Protein 3BTR (pdb70)

Structure (mmCIF, N/CA/C/O backbone):
data_3BTR
#
_entry.id   3BTR
#
_cell.length_a   78.274
_cell.length_b   89.372
_cell.length_c   98.104
_cell.angle_alpha   90.00
_cell.angle_beta   90.00
_cell.angle_gamma   90.00
#
_symmetry.space_group_name_H-M   'P 21 21 21'
#
loop_
_entity.id
_entity.type
_entity.pdbx_description
1 polymer 'Importin subunit alpha-2'
2 polymer 'Androgen receptor'
3 water water
#
loop_
_atom_site.group_PDB
_atom_site.id
_atom_site.type_symbol
_atom_site.label_atom_id
_atom_site.label_alt_id
_atom_site.label_comp_id
_atom_site.label_asym_id
_atom_site.label_entity_id
_atom_site.label_seq_id
_atom_site.pdbx_PDB_ins_code
_atom_site.Cartn_x
_atom_site.Cartn_y
_atom_site.Cartn_z
_atom_site.occupancy
_atom_site.B_iso_or_equiv
_atom_site.auth_seq_id
_atom_site.auth_comp_id
_atom_site.auth_asym_id
_atom_site.auth_atom_id
_atom_site.pdbx_PDB_model_num
ATOM 1 N N . ASN A 1 1 ? 31.055 101.728 71.469 1.00 122.96 70 ASN C N 1
ATOM 2 C CA . ASN A 1 1 ? 32.276 102.580 71.353 1.00 123.30 70 ASN C CA 1
ATOM 3 C C . ASN A 1 1 ? 32.286 103.350 70.010 1.00 125.10 70 ASN C C 1
ATOM 4 O O . ASN A 1 1 ? 32.817 102.864 69.008 1.00 128.35 70 ASN C O 1
ATOM 9 N N . GLN A 1 2 ? 31.703 104.556 70.012 1.00 123.07 71 GLN C N 1
ATOM 10 C CA . GLN A 1 2 ? 31.356 105.301 68.773 1.00 118.74 71 GLN C CA 1
ATOM 11 C C . GLN A 1 2 ? 32.448 106.237 68.206 1.00 116.63 71 GLN C C 1
ATOM 12 O O . GLN A 1 2 ? 32.385 106.631 67.027 1.00 115.65 71 GLN C O 1
ATOM 18 N N . GLY A 1 3 ? 33.419 106.611 69.044 1.00 109.73 72 GLY C N 1
ATOM 19 C CA . GLY A 1 3 ? 34.529 107.471 68.626 1.00 101.65 72 GLY C CA 1
ATOM 20 C C . GLY A 1 3 ? 35.341 106.921 67.462 1.00 93.62 72 GLY C C 1
ATOM 21 O O . GLY A 1 3 ? 35.777 107.678 66.612 1.00 89.09 72 GLY C O 1
ATOM 22 N N . THR A 1 4 ? 35.497 105.594 67.419 1.00 89.57 73 THR C N 1
ATOM 23 C CA . THR A 1 4 ? 36.430 104.896 66.517 1.00 83.64 73 THR C CA 1
ATOM 24 C C . THR A 1 4 ? 35.904 104.565 65.103 1.00 78.98 73 THR C C 1
ATOM 25 O O . THR A 1 4 ? 36.562 103.834 64.344 1.00 76.58 73 THR C O 1
ATOM 29 N N . VAL A 1 5 ? 34.737 105.088 64.741 1.00 75.99 74 VAL C N 1
ATOM 30 C CA . VAL A 1 5 ? 34.144 104.767 63.443 1.00 76.19 74 VAL C CA 1
ATOM 31 C C . VAL A 1 5 ? 34.775 105.611 62.321 1.00 72.74 74 VAL C C 1
ATOM 32 O O . VAL A 1 5 ? 34.729 106.836 62.346 1.00 69.21 74 VAL C O 1
ATOM 36 N N . ASN A 1 6 ? 35.407 104.931 61.367 1.00 71.83 75 ASN C N 1
ATOM 37 C CA . ASN A 1 6 ? 35.784 105.521 60.085 1.00 69.92 75 ASN C CA 1
ATOM 38 C C . ASN A 1 6 ? 36.986 106.488 60.119 1.00 66.47 75 ASN C C 1
ATOM 39 O O . ASN A 1 6 ? 37.001 107.491 59.398 1.00 66.76 75 ASN C O 1
ATOM 44 N N . TRP A 1 7 ? 38.008 106.168 60.916 1.00 59.85 76 TRP C N 1
ATOM 45 C CA . TRP A 1 7 ? 39.234 106.972 60.960 1.00 54.54 76 TRP C CA 1
ATOM 46 C C . TRP A 1 7 ? 39.998 106.890 59.643 1.00 54.26 76 TRP C C 1
ATOM 47 O O . TRP A 1 7 ? 39.704 106.058 58.776 1.00 53.13 76 TRP C O 1
ATOM 58 N N . SER A 1 8 ? 40.991 107.764 59.525 1.00 52.56 77 SER C N 1
ATOM 59 C CA . SER A 1 8 ? 41.985 107.673 58.494 1.00 52.86 77 SER C CA 1
ATOM 60 C C . SER A 1 8 ? 43.169 106.865 59.008 1.00 53.36 77 SER C C 1
ATOM 61 O O . SER A 1 8 ? 43.397 106.736 60.220 1.00 48.40 77 SER C O 1
ATOM 64 N N . VAL A 1 9 ? 43.949 106.356 58.066 1.00 51.54 78 VAL C N 1
ATOM 65 C CA . VAL A 1 9 ? 45.129 105.609 58.412 1.00 50.65 78 VAL C CA 1
ATOM 66 C C . VAL A 1 9 ? 46.074 106.496 59.196 1.00 51.04 78 VAL C C 1
ATOM 67 O O . VAL A 1 9 ? 46.619 106.072 60.210 1.00 50.91 78 VAL C O 1
ATOM 71 N N . GLU A 1 10 ? 46.268 107.734 58.746 1.00 55.09 79 GLU C N 1
ATOM 72 C CA . GLU A 1 10 ? 47.245 108.599 59.418 1.00 55.79 79 GLU C CA 1
ATOM 73 C C . GLU A 1 10 ? 46.840 108.917 60.879 1.00 49.49 79 GLU C C 1
ATOM 74 O O . GLU A 1 10 ? 47.706 109.073 61.734 1.00 47.68 79 GLU C O 1
ATOM 80 N N . ASP A 1 11 ? 45.539 108.983 61.155 1.00 43.63 80 ASP C N 1
ATOM 81 C CA . ASP A 1 11 ? 45.051 109.140 62.527 1.00 47.66 80 ASP C CA 1
ATOM 82 C C . ASP A 1 11 ? 45.265 107.880 63.367 1.00 49.39 80 ASP C C 1
ATOM 83 O O . ASP A 1 11 ? 45.696 107.967 64.524 1.00 46.21 80 ASP C O 1
ATOM 88 N N . ILE A 1 12 ? 44.981 106.712 62.782 1.00 47.41 81 ILE C N 1
ATOM 89 C CA . ILE A 1 12 ? 45.304 105.443 63.427 1.00 43.31 81 ILE C CA 1
ATOM 90 C C . ILE A 1 12 ? 46.793 105.405 63.773 1.00 39.93 81 ILE C C 1
ATOM 91 O O . ILE A 1 12 ? 47.168 105.030 64.888 1.00 42.00 81 ILE C O 1
ATOM 96 N N . VAL A 1 13 ? 47.637 105.822 62.829 1.00 39.07 82 VAL C N 1
ATOM 97 C CA . VAL A 1 13 ? 49.092 105.837 63.041 1.00 42.10 82 VAL C CA 1
ATOM 98 C C . VAL A 1 13 ? 49.434 106.772 64.212 1.00 43.91 82 VAL C C 1
ATOM 99 O O . VAL A 1 13 ? 50.136 106.378 65.147 1.00 46.09 82 VAL C O 1
ATOM 103 N N . LYS A 1 14 ? 48.907 107.997 64.167 1.00 46.64 83 LYS C N 1
ATOM 104 C CA . LYS A 1 14 ? 49.081 108.975 65.244 1.00 45.67 83 LYS C CA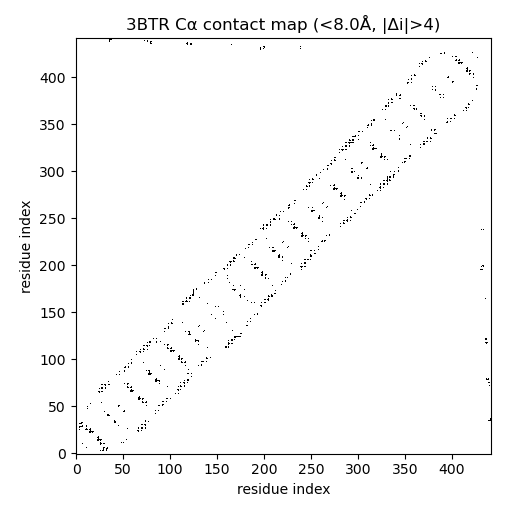 1
ATOM 105 C C . LYS A 1 14 ? 48.759 108.374 66.614 1.00 40.54 83 LYS C C 1
ATOM 106 O O . LYS A 1 14 ? 49.517 108.547 67.565 1.00 41.32 83 LYS C O 1
ATOM 112 N N . GLY A 1 15 ? 47.633 107.667 66.698 1.00 39.70 84 GLY C N 1
ATOM 113 C CA . GLY A 1 15 ? 47.178 107.063 67.946 1.00 43.01 84 GLY C CA 1
ATOM 114 C C . GLY A 1 15 ? 48.078 105.960 68.481 1.00 43.52 84 GLY C C 1
ATOM 115 O O . GLY A 1 15 ? 48.315 105.853 69.680 1.00 42.92 84 GLY C O 1
ATOM 116 N N . ILE A 1 16 ? 48.579 105.141 67.572 1.00 45.14 85 ILE C N 1
ATOM 117 C CA . ILE A 1 16 ? 49.349 103.970 67.938 1.00 46.78 85 ILE C CA 1
ATOM 118 C C . ILE A 1 16 ? 50.769 104.355 68.376 1.00 45.18 85 ILE C C 1
ATOM 119 O O . ILE A 1 16 ? 51.366 103.657 69.193 1.00 41.75 85 ILE C O 1
ATOM 124 N N . ASN A 1 17 ? 51.286 105.468 67.849 1.00 45.63 86 ASN C N 1
ATOM 125 C CA . ASN A 1 17 ? 52.636 105.954 68.180 1.00 48.33 86 ASN C CA 1
ATOM 126 C C . ASN A 1 17 ? 52.711 106.884 69.393 1.00 49.64 86 ASN C C 1
ATOM 127 O O . ASN A 1 17 ? 53.804 107.324 69.751 1.00 53.61 86 ASN C O 1
ATOM 132 N N . SER A 1 18 ? 51.572 107.211 70.008 1.00 49.44 87 SER C N 1
ATOM 133 C CA . SER A 1 18 ? 51.573 107.883 71.316 1.00 50.96 87 SER C CA 1
ATOM 134 C C . SER A 1 18 ? 52.072 106.889 72.339 1.00 51.07 87 SER C C 1
ATOM 135 O O . SER A 1 18 ? 51.948 105.687 72.144 1.00 59.14 87 SER C O 1
ATOM 138 N N . ASN A 1 19 ? 52.635 107.356 73.432 1.00 51.88 88 ASN C N 1
ATOM 139 C CA . ASN A 1 19 ? 53.015 106.436 74.511 1.00 56.50 88 ASN C CA 1
ATOM 140 C C . ASN A 1 19 ? 51.861 106.318 75.497 1.00 50.83 88 ASN C C 1
ATOM 141 O O . ASN A 1 19 ? 52.072 106.431 76.719 1.00 53.78 88 ASN C O 1
ATOM 146 N N . ASN A 1 20 ? 50.654 106.120 74.966 1.00 39.62 89 ASN C N 1
ATOM 147 C CA . ASN A 1 20 ? 49.422 106.153 75.758 1.00 45.22 89 ASN C CA 1
ATOM 148 C C . ASN A 1 20 ? 48.633 104.901 75.446 1.00 40.37 89 ASN C C 1
ATOM 149 O O . ASN A 1 20 ? 48.037 104.771 74.373 1.00 34.06 89 ASN C O 1
ATOM 154 N N . LEU A 1 21 ? 48.626 103.967 76.387 1.00 46.53 90 LEU C N 1
ATOM 155 C CA . LEU A 1 21 ? 48.065 102.651 76.110 1.00 46.97 90 LEU C CA 1
ATOM 156 C C . LEU A 1 21 ? 46.620 102.765 75.626 1.00 47.19 90 LEU C C 1
ATOM 157 O O . LEU A 1 21 ? 46.192 102.057 74.709 1.00 50.10 90 LEU C O 1
ATOM 162 N N . GLU A 1 22 ? 45.884 103.687 76.232 1.00 45.18 91 GLU C N 1
ATOM 163 C CA . GLU A 1 22 ? 44.484 103.881 75.917 1.00 42.93 91 GLU C CA 1
ATOM 164 C C . GLU A 1 22 ? 44.302 104.530 74.571 1.00 41.78 91 GLU C C 1
ATOM 165 O O . GLU A 1 22 ? 43.389 104.169 73.834 1.00 44.36 91 GLU C O 1
ATOM 171 N N . SER A 1 23 ? 45.154 105.488 74.232 1.00 40.21 92 SER C N 1
ATOM 172 C CA . SER A 1 23 ? 45.074 106.081 72.894 1.00 41.70 92 SER C CA 1
ATOM 173 C C . SER A 1 23 ? 45.344 105.002 71.865 1.00 38.98 92 SER C C 1
ATOM 174 O O . SER A 1 23 ? 44.629 104.873 70.860 1.00 45.05 92 SER C O 1
ATOM 177 N N . GLN A 1 24 ? 46.365 104.208 72.150 1.00 39.93 93 GLN C N 1
ATOM 178 C CA . GLN A 1 24 ? 46.716 103.075 71.309 1.00 40.34 93 GLN C CA 1
ATOM 179 C C . GLN A 1 24 ? 45.537 102.113 71.184 1.00 38.18 93 GLN C C 1
ATOM 180 O O . GLN A 1 24 ? 45.282 101.574 70.111 1.00 34.81 93 GLN C O 1
ATOM 186 N N . LEU A 1 25 ? 44.805 101.926 72.283 1.00 39.72 94 LEU C N 1
ATOM 187 C CA . LEU A 1 25 ? 43.640 101.061 72.264 1.00 39.38 94 LEU C CA 1
ATOM 188 C C . LEU A 1 25 ? 42.570 101.590 71.336 1.00 39.93 94 LEU C C 1
ATOM 189 O O . LEU A 1 25 ? 42.004 100.824 70.563 1.00 43.20 94 LEU C O 1
ATOM 194 N N . GLN A 1 26 ? 42.306 102.892 71.368 1.00 44.13 95 GLN C N 1
ATOM 195 C CA . GLN A 1 26 ? 41.256 103.449 70.504 1.00 45.69 95 GLN C CA 1
ATOM 196 C C . GLN A 1 26 ? 41.723 103.359 69.058 1.00 41.22 95 GLN C C 1
ATOM 197 O O . GLN A 1 26 ? 40.966 102.988 68.173 1.00 40.52 95 GLN C O 1
ATOM 203 N N . ALA A 1 27 ? 42.982 103.685 68.817 1.00 39.18 96 ALA C N 1
ATOM 204 C CA . ALA A 1 27 ? 43.501 103.645 67.455 1.00 42.51 96 ALA C CA 1
ATOM 205 C C . ALA A 1 27 ? 43.392 102.245 66.872 1.00 41.52 96 ALA C C 1
ATOM 206 O O . ALA A 1 27 ? 42.972 102.063 65.729 1.00 42.48 96 ALA C O 1
ATOM 208 N N . THR A 1 28 ? 43.769 101.257 67.675 1.00 38.94 97 THR C N 1
ATOM 209 C CA . THR A 1 28 ? 43.728 99.873 67.235 1.00 43.17 97 THR C CA 1
ATOM 210 C C . THR A 1 28 ? 42.321 99.424 66.858 1.00 45.55 97 THR C C 1
ATOM 211 O O . THR A 1 28 ? 42.111 98.786 65.821 1.00 40.46 97 THR C O 1
ATOM 215 N N . GLN A 1 29 ? 41.364 99.767 67.716 1.00 47.68 98 GLN C N 1
ATOM 216 C CA . GLN A 1 29 ? 39.967 99.501 67.439 1.00 44.56 98 GLN C CA 1
ATOM 217 C C . GLN A 1 29 ? 39.535 100.167 66.149 1.00 44.03 98 GLN C C 1
ATOM 218 O O . GLN A 1 29 ? 38.880 99.543 65.303 1.00 45.43 98 GLN C O 1
ATOM 224 N N . ALA A 1 30 ? 39.888 101.434 65.992 1.00 40.03 99 ALA C N 1
ATOM 225 C CA . ALA A 1 3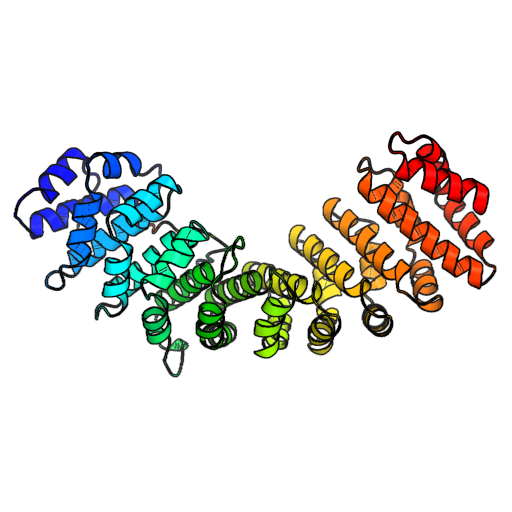0 ? 39.539 102.121 64.766 1.00 40.00 99 ALA C CA 1
ATOM 226 C C . ALA A 1 30 ? 40.128 101.348 63.582 1.00 39.38 99 ALA C C 1
ATOM 227 O O . ALA A 1 30 ? 39.466 101.181 62.557 1.00 40.14 99 ALA C O 1
ATOM 229 N N . ALA A 1 31 ? 41.360 100.863 63.734 1.00 40.12 100 ALA C N 1
ATOM 230 C CA . ALA A 1 31 ? 42.007 100.044 62.693 1.00 42.19 100 ALA C CA 1
ATOM 231 C C . ALA A 1 31 ? 41.249 98.748 62.444 1.00 42.48 100 ALA C C 1
ATOM 232 O O . ALA A 1 31 ? 41.047 98.346 61.299 1.00 44.05 100 ALA C O 1
ATOM 234 N N . ARG A 1 32 ? 40.809 98.098 63.513 1.00 39.98 101 ARG C N 1
ATOM 235 C CA . ARG A 1 32 ? 40.031 96.901 63.332 1.00 42.02 101 ARG C CA 1
ATOM 236 C C . ARG A 1 32 ? 38.745 97.210 62.578 1.00 43.80 101 ARG C C 1
ATOM 237 O O . ARG A 1 32 ? 38.411 96.531 61.613 1.00 43.61 101 ARG C O 1
ATOM 245 N N . LYS A 1 33 ? 38.014 98.222 63.015 1.00 45.55 102 LYS C N 1
ATOM 246 C CA . LYS A 1 33 ? 36.782 98.582 62.315 1.00 44.87 102 LYS C CA 1
ATOM 247 C C . LYS A 1 33 ? 37.012 98.901 60.832 1.00 44.35 102 LYS C C 1
ATOM 248 O O . LYS A 1 33 ? 36.152 98.597 60.010 1.00 45.68 102 LYS C O 1
ATOM 254 N N . LEU A 1 34 ? 38.162 99.481 60.475 1.00 47.26 103 LEU C N 1
ATOM 255 C CA . LEU A 1 34 ? 38.500 99.676 59.045 1.00 46.92 103 LEU C CA 1
ATOM 256 C C . LEU A 1 34 ? 38.616 98.339 58.329 1.00 48.92 103 LEU C C 1
ATOM 257 O O . LEU A 1 34 ? 38.051 98.144 57.263 1.00 51.15 103 LEU C O 1
ATOM 262 N N . LEU A 1 35 ? 39.348 97.417 58.945 1.00 50.16 104 LEU C N 1
ATOM 263 C CA . LEU A 1 35 ? 39.609 96.099 58.370 1.00 46.90 104 LEU C CA 1
ATOM 264 C C . LEU A 1 35 ? 38.419 95.152 58.469 1.00 47.39 104 LEU C C 1
ATOM 265 O O . LEU A 1 35 ? 38.423 94.118 57.825 1.00 44.42 104 LEU C O 1
ATOM 270 N N . SER A 1 36 ? 37.432 95.498 59.302 1.00 53.97 105 SER C N 1
ATOM 271 C CA . SER A 1 36 ? 36.191 94.730 59.454 1.00 57.39 105 SER C CA 1
ATOM 272 C C . SER A 1 36 ? 35.168 95.125 58.408 1.00 64.02 105 SER C C 1
ATOM 273 O O . SER A 1 36 ? 34.182 94.414 58.195 1.00 66.09 105 SER C O 1
ATOM 276 N N . ARG A 1 37 ? 35.384 96.270 57.768 1.00 66.88 106 ARG C N 1
ATOM 277 C CA . ARG A 1 37 ? 34.364 96.830 56.908 1.00 71.08 106 ARG C CA 1
ATOM 278 C C . ARG A 1 37 ? 34.178 95.951 55.683 1.00 74.67 106 ARG C C 1
ATOM 279 O O . ARG A 1 37 ? 35.100 95.284 55.224 1.00 73.28 106 ARG C O 1
ATOM 287 N N . GLU A 1 38 ? 32.965 95.985 55.155 1.00 81.14 107 GLU C N 1
ATOM 288 C CA . GLU A 1 38 ? 32.492 94.970 54.222 1.00 85.76 107 GLU C CA 1
ATOM 289 C C . GLU A 1 38 ? 33.183 95.091 52.855 1.00 84.34 107 GLU C C 1
ATOM 290 O O . GLU A 1 38 ? 33.402 94.089 52.169 1.00 80.29 107 GLU C O 1
ATOM 296 N N . LYS A 1 39 ? 33.554 96.318 52.490 1.00 83.34 108 LYS C N 1
ATOM 297 C CA . LYS A 1 39 ? 33.903 96.644 51.115 1.00 84.73 108 LYS C CA 1
ATOM 298 C C . LYS A 1 39 ? 35.313 97.201 50.997 1.00 79.13 108 LYS C C 1
ATOM 299 O O . LYS A 1 39 ? 35.577 98.344 51.369 1.00 76.38 108 LYS C O 1
ATOM 305 N N . GLN A 1 40 ? 36.214 96.376 50.475 1.00 76.38 109 GLN C N 1
ATOM 306 C CA . GLN A 1 40 ? 37.575 96.793 50.132 1.00 75.25 109 GLN C CA 1
ATOM 307 C C . GLN A 1 40 ? 38.307 97.427 51.305 1.00 66.42 109 GLN C C 1
ATOM 308 O O . GLN A 1 40 ? 38.692 98.587 51.249 1.00 58.41 109 GLN C O 1
ATOM 314 N N . PRO A 1 41 ? 38.521 96.648 52.376 1.00 63.96 110 PRO C N 1
ATOM 315 C CA . PRO A 1 41 ? 39.224 97.216 53.523 1.00 59.92 110 PRO C CA 1
ATOM 316 C C . PRO A 1 41 ? 40.647 97.528 53.134 1.00 55.38 110 PRO C C 1
ATOM 317 O O . PRO A 1 41 ? 41.230 96.809 52.333 1.00 55.92 110 PRO C O 1
ATOM 321 N N . PRO A 1 42 ? 41.217 98.582 53.709 1.00 52.41 111 PRO C N 1
ATOM 322 C CA . PRO A 1 42 ? 42.497 99.082 53.263 1.00 50.04 111 PRO C CA 1
ATOM 323 C C . PRO A 1 42 ? 43.657 98.261 53.855 1.00 47.32 111 PRO C C 1
ATOM 324 O O . PRO A 1 42 ? 44.562 98.796 54.515 1.00 42.12 111 PRO C O 1
ATOM 328 N N . ILE A 1 43 ? 43.643 96.964 53.596 1.00 44.48 112 ILE C N 1
ATOM 329 C CA . ILE A 1 43 ? 44.662 96.084 54.141 1.00 44.92 112 ILE C CA 1
ATOM 330 C C . ILE A 1 43 ? 46.052 96.607 53.759 1.00 43.21 112 ILE C C 1
ATOM 331 O O . ILE A 1 43 ? 46.886 96.860 54.636 1.00 41.80 112 ILE C O 1
ATOM 336 N N . ASP A 1 44 ? 46.289 96.834 52.469 1.00 45.40 113 ASP C N 1
ATOM 337 C CA . ASP A 1 44 ? 47.641 97.210 52.029 1.00 48.12 113 ASP C CA 1
ATOM 338 C C . ASP A 1 44 ? 48.152 98.523 52.623 1.00 48.58 113 ASP C C 1
ATOM 339 O O . ASP A 1 44 ? 49.357 98.710 52.789 1.00 48.13 113 ASP C O 1
ATOM 344 N N . ASN A 1 45 ? 47.245 99.415 52.988 1.00 49.26 114 ASN C N 1
ATOM 345 C CA . ASN A 1 45 ? 47.657 100.704 53.549 1.00 47.72 114 ASN C CA 1
ATOM 346 C C . ASN A 1 45 ? 48.096 100.565 54.991 1.00 44.80 114 ASN C C 1
ATOM 347 O O . ASN A 1 45 ? 49.094 101.186 55.413 1.00 46.65 114 ASN C O 1
ATOM 352 N N . ILE A 1 46 ? 47.352 99.738 55.729 1.00 35.02 115 ILE C N 1
ATOM 353 C CA . ILE A 1 46 ? 47.675 99.436 57.110 1.00 40.39 115 ILE C CA 1
ATOM 354 C C . ILE A 1 46 ? 49.042 98.787 57.173 1.00 39.51 115 ILE C C 1
ATOM 355 O O . ILE A 1 46 ? 49.866 99.137 58.026 1.00 38.54 115 ILE C O 1
ATOM 360 N N . ILE A 1 47 ? 49.279 97.844 56.266 1.00 40.37 116 ILE C N 1
ATOM 361 C CA . ILE A 1 47 ? 50.602 97.236 56.148 1.00 44.14 116 ILE C CA 1
ATOM 362 C C . ILE A 1 47 ? 51.651 98.331 55.908 1.00 45.13 116 ILE C C 1
ATOM 363 O O . ILE A 1 47 ? 52.620 98.454 56.675 1.00 41.70 116 ILE C O 1
ATOM 368 N N . ARG A 1 48 ? 51.425 99.145 54.876 1.00 49.18 117 ARG C N 1
ATOM 369 C CA . ARG A 1 48 ? 52.371 100.210 54.480 1.00 50.53 117 ARG C CA 1
ATOM 370 C C . ARG A 1 48 ? 52.666 101.212 55.578 1.00 44.80 117 ARG C C 1
ATOM 371 O O . ARG A 1 48 ? 53.776 101.708 55.657 1.00 43.18 117 ARG C O 1
ATOM 379 N N . ALA A 1 49 ? 51.685 101.521 56.421 1.00 40.24 118 ALA C N 1
ATOM 380 C CA . ALA A 1 49 ? 51.942 102.379 57.591 1.00 38.35 118 ALA C CA 1
ATOM 381 C C . ALA A 1 49 ? 52.880 101.763 58.635 1.00 37.67 118 ALA C C 1
ATOM 382 O O . ALA A 1 49 ? 53.294 102.447 59.573 1.00 44.34 118 ALA C O 1
ATOM 384 N N . GLY A 1 50 ? 53.194 100.476 58.507 1.00 34.53 119 GLY C N 1
ATOM 385 C CA . GLY A 1 50 ? 54.103 99.814 59.458 1.00 36.68 119 GLY C CA 1
ATOM 386 C C . GLY A 1 50 ? 53.447 99.402 60.772 1.00 38.30 119 GLY C C 1
ATOM 387 O O . GLY A 1 50 ? 54.126 99.285 61.787 1.00 36.39 119 GLY C O 1
ATOM 388 N N . LEU A 1 51 ? 52.132 99.151 60.738 1.00 38.61 120 LEU C N 1
ATOM 389 C CA . LEU A 1 51 ? 51.334 98.877 61.945 1.00 37.29 120 LEU C CA 1
ATOM 390 C C . LEU A 1 51 ? 51.401 97.436 62.528 1.00 42.97 120 LEU C C 1
ATOM 391 O O . LEU A 1 51 ? 50.997 97.202 63.686 1.00 50.00 120 LEU C O 1
ATOM 396 N N . ILE A 1 52 ? 51.892 96.476 61.747 1.00 37.11 121 ILE C N 1
ATOM 397 C CA . ILE A 1 52 ? 51.772 95.095 62.139 1.00 34.28 121 ILE C CA 1
ATOM 398 C C . ILE A 1 52 ? 52.607 94.806 63.372 1.00 35.94 121 ILE C C 1
ATOM 399 O O . ILE A 1 52 ? 52.128 94.207 64.330 1.00 38.50 121 ILE C O 1
ATOM 404 N N . PRO A 1 53 ? 53.861 95.239 63.363 1.00 37.02 122 PRO C N 1
ATOM 405 C CA . PRO A 1 53 ? 54.668 94.945 64.526 1.00 36.94 122 PRO C CA 1
ATOM 406 C C . PRO A 1 53 ? 54.089 95.565 65.778 1.00 37.57 122 PRO C C 1
ATOM 407 O O . PRO A 1 53 ? 54.253 95.014 66.865 1.00 42.91 122 PRO C O 1
ATOM 411 N N . LYS A 1 54 ? 53.423 96.703 65.639 1.00 41.36 123 LYS C N 1
ATOM 412 C CA . LYS A 1 54 ? 52.814 97.343 66.800 1.00 44.42 123 LYS C CA 1
ATOM 413 C C . LYS A 1 54 ? 51.686 96.452 67.248 1.00 39.19 123 LYS C C 1
ATOM 414 O O . LYS A 1 54 ? 51.609 96.094 68.419 1.00 34.93 123 LYS C O 1
ATOM 420 N N . PHE A 1 55 ? 50.839 96.055 66.301 1.00 36.75 124 PHE C N 1
ATOM 421 C CA . PHE A 1 55 ? 49.762 95.122 66.615 1.00 38.69 124 PHE C CA 1
ATOM 422 C C . PHE A 1 55 ? 50.258 93.866 67.302 1.00 35.73 124 PHE C C 1
ATOM 423 O O . PHE A 1 55 ? 49.689 93.433 68.303 1.00 31.57 124 PHE C O 1
ATOM 431 N N . VA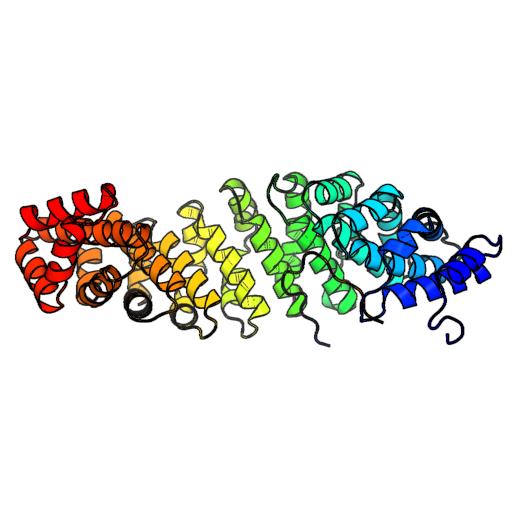L A 1 56 ? 51.313 93.270 66.760 1.00 34.52 125 VAL C N 1
ATOM 432 C CA . VAL A 1 56 ? 51.812 92.026 67.317 1.00 35.63 125 VAL C CA 1
ATOM 433 C C . VAL A 1 56 ? 52.207 92.283 68.767 1.00 37.84 125 VAL C C 1
ATOM 434 O O . VAL A 1 56 ? 51.832 91.537 69.666 1.00 43.28 125 VAL C O 1
ATOM 438 N N . SER A 1 57 ? 52.958 93.353 68.976 1.00 36.90 126 SER C N 1
ATOM 439 C CA . SER A 1 57 ? 53.354 93.790 70.304 1.00 40.07 126 SER C CA 1
ATOM 440 C C . SER A 1 57 ? 52.167 93.909 71.266 1.00 41.58 126 SER C C 1
ATOM 441 O O . SER A 1 57 ? 52.285 93.579 72.462 1.00 39.17 126 SER C O 1
ATOM 444 N N . PHE A 1 58 ? 51.028 94.372 70.752 1.00 37.36 127 PHE C N 1
ATOM 445 C CA . PHE A 1 58 ? 49.836 94.494 71.591 1.00 40.70 127 PHE C CA 1
ATOM 446 C C . PHE A 1 58 ? 49.263 93.155 72.041 1.00 41.53 127 PHE C C 1
ATOM 447 O O . PHE A 1 58 ? 48.661 93.071 73.114 1.00 43.03 127 PHE C O 1
ATOM 455 N N . LEU A 1 59 ? 49.436 92.118 71.224 1.00 39.97 128 LEU C N 1
ATOM 456 C CA . LEU A 1 59 ? 49.049 90.765 71.630 1.00 38.75 128 LEU C CA 1
ATOM 457 C C . LEU A 1 59 ? 49.648 90.369 72.997 1.00 36.36 128 LEU C C 1
ATOM 458 O O . LEU A 1 59 ? 49.023 89.635 73.757 1.00 39.36 128 LEU C O 1
ATOM 463 N N . GLY A 1 60 ? 50.845 90.852 73.308 1.00 35.33 129 GLY C N 1
ATOM 464 C CA . GLY A 1 60 ? 51.530 90.465 74.542 1.00 41.40 129 GLY C CA 1
ATOM 465 C C . GLY A 1 60 ? 51.157 91.257 75.798 1.00 50.10 129 GLY C C 1
ATOM 466 O O . GLY A 1 60 ? 51.757 91.052 76.863 1.00 57.07 129 GLY C O 1
ATOM 467 N N . LYS A 1 61 ? 50.178 92.158 75.702 1.00 48.24 130 LYS C N 1
ATOM 468 C CA . LYS A 1 61 ? 49.837 93.024 76.828 1.00 47.03 130 LYS C CA 1
ATOM 469 C C . LYS A 1 61 ? 48.728 92.446 77.691 1.00 47.34 130 LYS C C 1
ATOM 470 O O . LYS A 1 61 ? 47.598 92.894 77.633 1.00 39.50 130 LYS C O 1
ATOM 476 N N . THR A 1 62 ? 49.090 91.448 78.499 1.00 53.50 131 THR C N 1
ATOM 477 C CA . THR A 1 62 ? 48.183 90.752 79.414 1.00 54.43 131 THR C CA 1
ATOM 478 C C . THR A 1 62 ? 47.351 91.679 80.255 1.00 54.66 131 THR C C 1
ATOM 479 O O . THR A 1 62 ? 46.176 91.456 80.511 1.00 52.55 131 THR C O 1
ATOM 483 N N . ASP A 1 63 ? 48.018 92.715 80.709 1.00 58.87 132 ASP C N 1
ATOM 484 C CA . ASP A 1 63 ? 47.446 93.730 81.577 1.00 64.05 132 ASP C CA 1
ATOM 485 C C . ASP A 1 63 ? 46.308 94.534 80.921 1.00 59.58 132 ASP C C 1
ATOM 486 O O . ASP A 1 63 ? 45.578 95.215 81.614 1.00 62.48 132 ASP C O 1
ATOM 491 N N . CYS A 1 64 ? 46.149 94.455 79.598 1.00 56.39 133 CYS C N 1
ATOM 492 C CA . CYS A 1 64 ? 45.105 95.218 78.878 1.00 55.15 133 CYS C CA 1
ATOM 493 C C . CYS A 1 64 ? 44.393 94.389 77.777 1.00 56.21 133 CYS C C 1
ATOM 494 O O . CYS A 1 64 ? 44.620 94.548 76.565 1.00 53.15 133 CYS C O 1
ATOM 497 N N . SER A 1 65 ? 43.493 93.522 78.217 1.00 57.09 134 SER C N 1
ATOM 498 C CA . SER A 1 65 ? 42.882 92.541 77.332 1.00 52.24 134 SER C CA 1
ATOM 499 C C . SER A 1 65 ? 42.133 93.150 76.130 1.00 50.07 134 SER C C 1
ATOM 500 O O . SER A 1 65 ? 42.146 92.587 75.038 1.00 48.77 134 SER C O 1
ATOM 503 N N . PRO A 1 66 ? 41.471 94.296 76.316 1.00 50.16 135 PRO C N 1
ATOM 504 C CA . PRO A 1 66 ? 40.808 94.838 75.124 1.00 48.16 135 PRO C CA 1
ATOM 505 C C . PRO A 1 66 ? 41.772 95.112 73.960 1.00 47.37 135 PRO C C 1
ATOM 506 O O . PRO A 1 66 ? 41.406 94.924 72.805 1.00 45.55 135 PRO C O 1
ATOM 510 N N . ILE A 1 67 ? 42.994 95.548 74.241 1.00 44.54 136 ILE C N 1
ATOM 511 C CA . ILE A 1 67 ? 43.906 95.845 73.130 1.00 43.38 136 ILE C CA 1
ATOM 512 C C . ILE A 1 67 ? 44.401 94.559 72.488 1.00 39.09 136 ILE C C 1
ATOM 513 O O . ILE A 1 67 ? 44.625 94.508 71.291 1.00 42.16 136 ILE C O 1
ATOM 518 N N . GLN A 1 68 ? 44.539 93.526 73.311 1.00 42.85 137 GLN C N 1
ATOM 519 C CA . GLN A 1 68 ? 44.862 92.185 72.865 1.00 40.18 137 GLN C CA 1
ATOM 520 C C . GLN A 1 68 ? 43.820 91.740 71.856 1.00 40.21 137 GLN C C 1
ATOM 521 O O . GLN A 1 68 ? 44.160 91.253 70.767 1.00 37.10 137 GLN C O 1
ATOM 527 N N . PHE A 1 69 ? 42.553 91.919 72.237 1.00 39.24 138 PHE C N 1
ATOM 528 C CA . PHE A 1 69 ? 41.421 91.473 71.439 1.00 42.32 138 PHE C CA 1
ATOM 529 C C . PHE A 1 69 ? 41.417 92.180 70.094 1.00 44.96 138 PHE C C 1
ATOM 530 O O . PHE A 1 69 ? 41.346 91.547 69.042 1.00 48.59 138 PHE C O 1
ATOM 538 N N . GLU A 1 70 ? 41.529 93.496 70.152 1.00 43.67 139 GLU C N 1
ATOM 539 C CA . GLU A 1 70 ? 41.438 94.337 68.974 1.00 42.69 139 GLU C CA 1
ATOM 540 C C . GLU A 1 70 ? 42.600 94.121 68.012 1.00 42.04 139 GLU C C 1
ATOM 541 O O . GLU A 1 70 ? 42.409 94.103 66.787 1.00 40.02 139 GLU C O 1
ATOM 547 N N . SER A 1 71 ? 43.804 93.965 68.554 1.00 37.75 140 SER C N 1
ATOM 548 C CA . SER A 1 71 ? 44.953 93.717 67.683 1.00 40.84 140 SER C CA 1
ATOM 549 C C . SER A 1 71 ? 44.799 92.359 67.017 1.00 38.37 140 SER C C 1
ATOM 550 O O . SER A 1 71 ? 45.144 92.196 65.853 1.00 34.48 140 SER C O 1
ATOM 553 N N . ALA A 1 72 ? 44.251 91.407 67.779 1.00 41.59 141 ALA C N 1
ATOM 554 C CA . ALA A 1 72 ? 43.969 90.054 67.315 1.00 38.72 141 ALA C CA 1
ATOM 555 C C . ALA A 1 72 ? 43.054 90.099 66.112 1.00 36.00 141 ALA C C 1
ATOM 556 O O . ALA A 1 72 ? 43.327 89.523 65.058 1.00 30.93 141 ALA C O 1
ATOM 558 N N . TRP A 1 73 ? 41.951 90.790 66.287 1.00 31.64 142 TRP C N 1
ATOM 559 C CA . TRP A 1 73 ? 40.961 90.848 65.261 1.00 34.09 142 TRP C CA 1
ATOM 560 C C . TRP A 1 73 ? 41.543 91.594 64.067 1.00 34.42 142 TRP C C 1
ATOM 561 O O . TRP A 1 73 ? 41.365 91.169 62.943 1.00 36.17 142 TRP C O 1
ATOM 572 N N . ALA A 1 74 ? 42.268 92.683 64.309 1.00 35.85 143 ALA C N 1
ATOM 573 C CA . ALA A 1 74 ? 42.885 93.434 63.211 1.00 36.73 143 ALA C CA 1
ATOM 574 C C . ALA A 1 74 ? 43.817 92.513 62.424 1.00 38.18 143 ALA C C 1
ATOM 575 O O . ALA A 1 74 ? 43.690 92.376 61.216 1.00 34.68 143 ALA C O 1
ATOM 577 N N . LEU A 1 75 ? 44.741 91.861 63.117 1.00 36.02 144 LEU C N 1
ATOM 578 C CA . LEU A 1 75 ? 45.662 90.967 62.436 1.00 36.00 144 LEU C CA 1
ATOM 579 C C . LEU A 1 75 ? 44.914 89.836 61.738 1.00 34.72 144 LEU C C 1
ATOM 580 O O . LEU A 1 75 ? 45.192 89.510 60.601 1.00 38.39 144 LEU C O 1
ATOM 585 N N . THR A 1 76 ? 43.947 89.263 62.424 1.00 34.65 145 THR C N 1
ATOM 586 C CA . THR A 1 76 ? 43.126 88.215 61.873 1.00 34.15 145 THR C CA 1
ATOM 587 C C . THR A 1 76 ? 42.584 88.615 60.517 1.00 39.17 145 THR C C 1
ATOM 588 O O . THR A 1 76 ? 42.539 87.794 59.590 1.00 43.54 145 THR C O 1
ATOM 592 N N . ASN A 1 77 ? 42.171 89.872 60.387 1.00 39.69 146 ASN C N 1
ATOM 593 C CA . ASN A 1 77 ? 41.573 90.326 59.130 1.00 39.94 146 ASN C CA 1
ATOM 594 C C . ASN A 1 77 ? 42.602 90.693 58.074 1.00 36.96 146 ASN C C 1
ATOM 595 O O . ASN A 1 77 ? 42.312 90.611 56.884 1.00 49.87 146 ASN C O 1
ATOM 600 N N . ILE A 1 78 ? 43.802 91.062 58.491 1.00 32.71 147 ILE C N 1
ATOM 601 C CA . ILE A 1 78 ? 44.930 91.174 57.560 1.00 36.08 147 ILE C CA 1
ATOM 602 C C . ILE A 1 78 ? 45.358 89.783 57.059 1.00 39.45 147 ILE C C 1
ATOM 603 O O . ILE A 1 78 ? 45.570 89.582 55.866 1.00 42.14 147 ILE C O 1
ATOM 608 N N . ALA A 1 79 ? 45.466 88.820 57.973 1.00 41.33 148 ALA C N 1
ATOM 609 C CA . ALA A 1 79 ? 45.890 87.462 57.623 1.00 37.24 148 ALA C CA 1
ATOM 610 C C . ALA A 1 79 ? 44.862 86.736 56.745 1.00 37.71 148 ALA C C 1
ATOM 611 O O . ALA A 1 79 ? 45.163 85.702 56.139 1.00 36.42 148 ALA C O 1
ATOM 613 N N . SER A 1 80 ? 43.654 87.281 56.679 1.00 39.10 149 SER C N 1
ATOM 614 C CA . SER A 1 80 ? 42.585 86.706 55.879 1.00 39.88 149 SER C CA 1
ATOM 615 C C . SER A 1 80 ? 42.662 87.096 54.407 1.00 39.76 149 SER C C 1
ATOM 616 O O . SER A 1 80 ? 41.864 86.615 53.633 1.00 43.75 149 SER C O 1
ATOM 619 N N . GLY A 1 81 ? 43.587 87.972 54.023 1.00 41.66 150 GLY C N 1
ATOM 620 C CA . GLY A 1 81 ? 43.691 88.418 52.629 1.00 41.81 150 GLY C CA 1
ATOM 621 C C . GLY A 1 81 ? 44.566 87.515 51.767 1.00 44.68 150 GLY C C 1
ATOM 622 O O . GLY A 1 81 ? 44.549 86.283 51.918 1.00 46.30 150 GLY C O 1
ATOM 623 N N . THR A 1 82 ? 45.350 88.138 50.887 1.00 38.45 151 THR C N 1
ATOM 624 C CA . THR A 1 82 ? 46.242 87.429 49.982 1.00 40.80 151 THR C CA 1
ATOM 625 C C . THR A 1 82 ? 47.398 86.754 50.731 1.00 44.49 151 THR C C 1
ATOM 626 O O . THR A 1 82 ? 47.613 86.985 51.924 1.00 46.85 151 THR C O 1
ATOM 630 N N . SER A 1 83 ? 48.159 85.927 50.026 1.00 44.89 152 SER C N 1
ATOM 631 C CA . SER A 1 83 ? 49.369 85.344 50.611 1.00 44.63 152 SER C CA 1
ATOM 632 C C . SER A 1 83 ? 50.347 86.410 51.089 1.00 43.84 152 SER C C 1
ATOM 633 O O . SER A 1 83 ? 50.955 86.264 52.146 1.00 41.99 152 SER C O 1
ATOM 636 N N . GLU A 1 84 ? 50.527 87.459 50.292 1.00 45.46 153 GLU C N 1
ATOM 637 C CA . GLU A 1 84 ? 51.439 88.538 50.669 1.00 48.76 153 GLU C CA 1
ATOM 638 C C . GLU A 1 84 ? 50.985 89.144 52.013 1.00 44.11 153 GLU C C 1
ATOM 639 O O . GLU A 1 84 ? 51.785 89.438 52.919 1.00 35.42 153 GLU C O 1
ATOM 645 N N . GLN A 1 85 ? 49.681 89.279 52.155 1.00 43.76 154 GLN C N 1
ATOM 646 C CA . GLN A 1 85 ? 49.145 89.933 53.317 1.00 42.63 154 GLN C CA 1
ATOM 647 C C . GLN A 1 85 ? 49.336 89.043 54.535 1.00 39.70 154 GLN C C 1
ATOM 648 O O . GLN A 1 85 ? 49.854 89.500 55.568 1.00 41.70 154 GLN C O 1
ATOM 654 N N . THR A 1 86 ? 48.991 87.767 54.411 1.00 33.43 155 THR C N 1
ATOM 655 C CA . THR A 1 86 ? 49.243 86.814 55.509 1.00 33.18 155 THR C CA 1
ATOM 656 C C . THR A 1 86 ? 50.724 86.768 55.913 1.00 35.29 155 THR C C 1
ATOM 657 O O . THR A 1 86 ? 51.070 86.596 57.098 1.00 37.89 155 THR C O 1
ATOM 661 N N . LYS A 1 87 ? 51.589 86.946 54.917 1.00 33.26 156 LYS C N 1
ATOM 662 C CA . LYS A 1 87 ? 53.015 86.854 55.116 1.00 31.96 156 LYS C CA 1
ATOM 663 C C . LYS A 1 87 ? 53.450 88.008 55.981 1.00 27.78 156 LYS C C 1
ATOM 664 O O . LYS A 1 87 ? 54.360 87.880 56.783 1.00 28.02 156 LYS C O 1
ATOM 670 N N . ALA A 1 88 ? 52.800 89.147 55.807 1.00 31.37 157 ALA C N 1
ATOM 671 C CA . ALA A 1 88 ? 53.190 90.344 56.534 1.00 32.93 157 ALA C CA 1
ATOM 672 C C . ALA A 1 88 ? 52.847 90.132 58.004 1.00 32.14 157 ALA C C 1
ATOM 673 O O . ALA A 1 88 ? 53.613 90.493 58.886 1.00 29.74 157 ALA C O 1
ATOM 675 N N . VAL A 1 89 ? 51.714 89.492 58.254 1.00 32.96 158 VAL C N 1
ATOM 676 C CA . VAL A 1 89 ? 51.355 89.127 59.609 1.00 34.97 158 VAL C CA 1
ATOM 677 C C . VAL A 1 89 ? 52.368 88.157 60.177 1.00 35.09 158 VAL C C 1
ATOM 678 O O . VAL A 1 89 ? 52.830 88.344 61.305 1.00 36.74 158 VAL C O 1
ATOM 682 N N . VAL A 1 90 ? 52.746 87.140 59.408 1.00 35.92 159 VAL C N 1
ATOM 683 C CA . VAL A 1 90 ? 53.717 86.148 59.935 1.00 35.53 159 VAL C CA 1
ATOM 684 C C . VAL A 1 90 ? 55.086 86.773 60.170 1.00 31.12 159 VAL C C 1
ATOM 685 O O . VAL A 1 90 ? 55.750 86.478 61.156 1.00 30.32 159 VAL C O 1
ATOM 689 N N . ASP A 1 91 ? 55.484 87.657 59.265 1.00 30.88 160 ASP C N 1
ATOM 690 C CA . ASP A 1 91 ? 56.762 88.345 59.380 1.00 34.13 160 ASP C CA 1
ATOM 691 C C . ASP A 1 91 ? 56.850 89.283 60.560 1.00 33.64 160 ASP C C 1
ATOM 692 O O . ASP A 1 91 ? 57.944 89.557 60.991 1.00 41.05 160 ASP C O 1
ATOM 697 N N . GLY A 1 92 ? 55.726 89.755 61.101 1.00 35.00 161 GLY C N 1
ATOM 698 C CA . GLY A 1 92 ? 55.733 90.489 62.382 1.00 35.28 161 GLY C CA 1
ATOM 699 C C . GLY A 1 92 ? 55.895 89.652 63.664 1.00 42.39 161 GLY C C 1
ATOM 700 O O . GLY A 1 92 ? 55.883 90.198 64.786 1.00 42.60 161 GLY C O 1
ATOM 701 N N . GLY A 1 93 ? 56.035 88.328 63.519 1.00 41.19 162 GLY C N 1
ATOM 702 C CA . GLY A 1 93 ? 56.150 87.433 64.677 1.00 39.75 162 GLY C CA 1
ATOM 703 C C . GLY A 1 93 ? 54.823 87.103 65.342 1.00 38.25 162 GLY C C 1
ATOM 704 O O . GLY A 1 93 ? 54.772 86.785 66.531 1.00 36.81 162 GLY C O 1
ATOM 705 N N . ALA A 1 94 ? 53.754 87.154 64.561 1.00 35.48 163 ALA C N 1
ATOM 706 C CA . ALA A 1 94 ? 52.415 86.957 65.078 1.00 33.21 163 ALA C CA 1
ATOM 707 C C . ALA A 1 94 ? 52.179 85.539 65.553 1.00 34.77 163 ALA C C 1
ATOM 708 O O . ALA A 1 94 ? 51.352 85.326 66.444 1.00 39.11 163 ALA C O 1
ATOM 710 N N . ILE A 1 95 ? 52.857 84.558 64.952 1.00 33.47 164 ILE C N 1
ATOM 711 C CA . ILE A 1 95 ? 52.541 83.159 65.278 1.00 32.86 164 ILE C CA 1
ATOM 712 C C . ILE A 1 95 ? 52.753 82.837 66.767 1.00 34.51 164 ILE C C 1
ATOM 713 O O . ILE A 1 95 ? 51.789 82.533 67.472 1.00 34.88 164 ILE C O 1
ATOM 718 N N . PRO A 1 96 ? 53.988 82.963 67.265 1.00 31.33 165 PRO C N 1
ATOM 719 C CA . PRO A 1 96 ? 54.204 82.645 68.671 1.00 34.84 165 PRO C CA 1
ATOM 720 C C . PRO A 1 96 ? 53.331 83.471 69.592 1.00 36.32 165 PRO C C 1
ATOM 721 O O . PRO A 1 96 ? 52.926 82.992 70.661 1.00 37.69 165 PRO C O 1
ATOM 725 N N . ALA A 1 97 ? 53.039 84.702 69.177 1.00 35.65 166 ALA C N 1
ATOM 726 C CA . ALA A 1 97 ? 52.246 85.610 70.010 1.00 34.28 166 ALA C CA 1
ATOM 727 C C . ALA A 1 97 ? 50.786 85.139 70.111 1.00 34.40 166 ALA C C 1
ATOM 728 O O . ALA A 1 97 ? 50.195 85.187 71.188 1.00 35.36 166 ALA C O 1
ATOM 730 N N . PHE A 1 98 ? 50.237 84.678 68.989 1.00 31.63 167 PHE C N 1
ATOM 731 C CA . PHE A 1 98 ? 48.885 84.168 68.929 1.00 31.16 167 PHE C CA 1
ATOM 732 C C . PHE A 1 98 ? 48.802 82.838 69.645 1.00 31.14 167 PHE C C 1
ATOM 733 O O . PHE A 1 98 ? 47.803 82.558 70.277 1.00 37.38 167 PHE C O 1
ATOM 741 N N . ILE A 1 99 ? 49.834 82.010 69.540 1.00 33.01 168 ILE C N 1
ATOM 742 C CA . ILE A 1 99 ? 49.858 80.722 70.246 1.00 32.54 168 ILE C CA 1
ATOM 743 C C . ILE A 1 99 ? 49.832 80.983 71.743 1.00 36.91 168 ILE C C 1
ATOM 744 O O . ILE A 1 99 ? 49.122 80.311 72.492 1.00 35.26 168 ILE C O 1
ATOM 749 N N . SER A 1 100 ? 50.600 81.981 72.170 1.00 38.31 169 SER C N 1
ATOM 750 C CA . SER A 1 100 ? 50.602 82.398 73.567 1.00 35.34 169 SER C CA 1
ATOM 751 C C . SER A 1 100 ? 49.216 82.818 74.056 1.00 38.23 169 SER C C 1
ATOM 752 O O . SER A 1 100 ? 48.869 82.596 75.204 1.00 40.72 169 SER C O 1
ATOM 755 N N . LEU A 1 101 ? 48.409 83.396 73.180 1.00 39.41 170 LEU C N 1
ATOM 756 C CA . LEU A 1 101 ? 47.062 83.799 73.582 1.00 38.19 170 LEU C CA 1
ATOM 757 C C . LEU A 1 101 ? 46.077 82.651 73.681 1.00 37.21 170 LEU C C 1
ATOM 758 O O . LEU A 1 101 ? 44.983 82.832 74.198 1.00 44.50 170 LEU C O 1
ATOM 763 N N . LEU A 1 102 ? 46.426 81.469 73.199 1.00 37.26 171 LEU C N 1
ATOM 764 C CA . LEU A 1 102 ? 45.457 80.387 73.236 1.00 40.11 171 LEU C CA 1
ATOM 765 C C . LEU A 1 102 ? 45.010 80.077 74.676 1.00 44.05 171 LEU C C 1
ATOM 766 O O . LEU A 1 102 ? 43.835 79.795 74.914 1.00 44.40 171 LEU C O 1
ATOM 771 N N . ALA A 1 103 ? 45.936 80.155 75.632 1.00 48.03 172 ALA C N 1
ATOM 772 C CA . ALA A 1 103 ? 45.600 79.860 77.032 1.00 48.85 172 ALA C CA 1
ATOM 773 C C . ALA A 1 103 ? 44.966 81.062 77.751 1.00 49.57 172 ALA C C 1
ATOM 774 O O . ALA A 1 103 ? 44.672 80.996 78.929 1.00 50.35 172 ALA C O 1
ATOM 776 N N . SER A 1 104 ? 44.741 82.154 77.034 1.00 49.74 173 SER C N 1
ATOM 777 C CA . SER A 1 104 ? 44.189 83.352 77.633 1.00 49.52 173 SER C CA 1
ATOM 778 C C . SER A 1 104 ? 42.918 83.038 78.390 1.00 51.91 173 SER C C 1
ATOM 779 O O . SER A 1 104 ? 42.072 82.289 77.907 1.00 51.61 173 SER C O 1
ATOM 782 N N . PRO A 1 105 ? 42.759 83.649 79.566 1.00 56.01 174 PRO C N 1
ATOM 783 C CA . PRO A 1 105 ? 41.572 83.407 80.403 1.00 52.98 174 PRO C CA 1
ATOM 784 C C . PRO A 1 105 ? 40.326 84.083 79.882 1.00 49.65 174 PRO C C 1
ATOM 785 O O . PRO A 1 105 ? 39.249 83.856 80.420 1.00 54.07 174 PRO C O 1
ATOM 789 N N . HIS A 1 106 ? 40.475 84.938 78.877 1.00 48.86 175 HIS C N 1
ATOM 790 C CA . HIS A 1 106 ? 39.331 85.567 78.237 1.00 48.92 175 HIS C CA 1
ATOM 791 C C . HIS A 1 106 ? 39.010 84.742 76.996 1.00 46.06 175 HIS C C 1
ATOM 792 O O . HIS A 1 106 ? 39.801 84.655 76.075 1.00 49.08 175 HIS C O 1
ATOM 799 N N . ALA A 1 107 ? 37.844 84.115 76.993 1.00 45.78 176 ALA C N 1
ATOM 800 C CA . ALA A 1 107 ? 37.473 83.196 75.938 1.00 43.08 176 ALA C CA 1
ATOM 801 C C . ALA A 1 107 ? 37.442 83.884 74.580 1.00 42.73 176 ALA C C 1
ATOM 802 O O . ALA A 1 107 ? 37.825 83.288 73.577 1.00 42.07 176 ALA C O 1
ATOM 804 N N . HIS A 1 108 ? 36.975 85.128 74.540 1.00 42.86 177 HIS C N 1
ATOM 805 C CA . HIS A 1 108 ? 36.809 85.809 73.254 1.00 44.71 177 HIS C CA 1
ATOM 806 C C . HIS A 1 108 ? 38.162 86.093 72.622 1.00 44.58 177 HIS C C 1
ATOM 807 O O . HIS A 1 108 ? 38.278 86.096 71.393 1.00 41.80 177 HIS C O 1
ATOM 814 N N . ILE A 1 109 ? 39.177 86.296 73.470 1.00 41.43 178 ILE C N 1
ATOM 815 C CA . ILE A 1 109 ? 40.547 86.545 73.010 1.00 40.79 178 ILE C CA 1
ATOM 816 C C . ILE A 1 109 ? 41.196 85.257 72.557 1.00 41.13 178 ILE C C 1
ATOM 817 O O . ILE A 1 109 ? 41.832 85.233 71.504 1.00 42.36 178 ILE C O 1
ATOM 822 N N . SER A 1 110 ? 41.018 84.192 73.336 1.00 40.75 179 SER C N 1
ATOM 823 C CA . SER A 1 110 ? 41.483 82.859 72.938 1.00 40.38 179 SER C CA 1
ATOM 824 C C . SER A 1 110 ? 40.922 82.472 71.560 1.00 35.68 179 SER C C 1
ATOM 825 O O . SER A 1 110 ? 41.635 82.013 70.679 1.00 35.85 179 SER C O 1
ATOM 828 N N . GLU A 1 111 ? 39.634 82.694 71.387 1.00 34.39 180 GLU C N 1
ATOM 829 C CA . GLU A 1 111 ? 38.961 82.402 70.142 1.00 38.64 180 GLU C CA 1
ATOM 830 C C . GLU A 1 111 ? 39.544 83.193 68.958 1.00 39.91 180 GLU C C 1
ATOM 831 O O . GLU A 1 111 ? 39.604 82.672 67.837 1.00 37.26 180 GLU C O 1
ATOM 837 N N . GLN A 1 112 ? 39.960 84.440 69.198 1.00 39.38 181 GLN C N 1
ATOM 838 C CA . GLN A 1 112 ? 40.547 85.241 68.131 1.00 36.48 181 GLN C CA 1
ATOM 839 C C . GLN A 1 112 ? 41.889 84.685 67.728 1.00 35.90 181 GLN C C 1
ATOM 840 O O . GLN A 1 112 ? 42.214 84.669 66.541 1.00 31.42 181 GLN C O 1
ATOM 846 N N . ALA A 1 113 ? 42.659 84.235 68.722 1.00 30.93 182 ALA C N 1
ATOM 847 C CA . ALA A 1 113 ? 43.915 83.573 68.465 1.00 32.41 182 ALA C CA 1
ATOM 848 C C . ALA A 1 113 ? 43.653 82.415 67.540 1.00 33.27 182 ALA C C 1
ATOM 849 O O . ALA A 1 113 ? 44.267 82.296 66.480 1.00 30.87 182 ALA C O 1
ATOM 851 N N . VAL A 1 114 ? 42.711 81.568 67.943 1.00 37.21 183 VAL C N 1
ATOM 852 C CA . VAL A 1 114 ? 42.387 80.381 67.160 1.00 35.42 183 VAL C CA 1
ATOM 853 C C . VAL A 1 114 ? 42.105 80.760 65.724 1.00 31.14 183 VAL C C 1
ATOM 854 O O . VAL A 1 114 ? 42.541 80.095 64.808 1.00 33.00 183 VAL C O 1
ATOM 858 N N . TRP A 1 115 ? 41.371 81.842 65.538 1.00 33.82 184 TRP C N 1
ATOM 859 C CA . TRP A 1 115 ? 40.932 82.241 64.204 1.00 35.80 184 TRP C CA 1
ATOM 860 C C . TRP A 1 115 ? 42.136 82.708 63.384 1.00 38.69 184 TRP C C 1
ATOM 861 O O . TRP A 1 115 ? 42.268 82.378 62.202 1.00 41.25 184 TRP C O 1
ATOM 872 N N . ALA A 1 116 ? 43.032 83.448 64.029 1.00 34.30 185 ALA C N 1
ATOM 873 C CA . ALA A 1 116 ? 44.184 83.996 63.358 1.00 33.19 185 ALA C CA 1
ATOM 874 C C . ALA A 1 116 ? 45.063 82.881 62.818 1.00 36.04 185 ALA C C 1
ATOM 875 O O . ALA A 1 116 ? 45.412 82.872 61.624 1.00 34.73 185 ALA C O 1
ATOM 877 N N . LEU A 1 117 ? 45.419 81.956 63.705 1.00 29.58 186 LEU C N 1
ATOM 878 C CA . LEU A 1 117 ? 46.232 80.814 63.343 1.00 29.40 186 LEU C CA 1
ATOM 879 C C . LEU A 1 117 ? 45.530 80.037 62.231 1.00 27.67 186 LEU C C 1
ATOM 880 O O . LEU A 1 117 ? 46.164 79.461 61.342 1.00 29.85 186 LEU C O 1
ATOM 885 N N . GLY A 1 118 ? 44.211 80.009 62.297 1.00 28.48 187 GLY C N 1
ATOM 886 C CA . GLY A 1 118 ? 43.416 79.383 61.258 1.00 31.79 187 GLY C CA 1
ATOM 887 C C . GLY A 1 118 ? 43.757 80.013 59.928 1.00 31.44 187 GLY C C 1
ATOM 888 O O . GLY A 1 118 ? 44.189 79.321 59.021 1.00 33.77 187 GLY C O 1
ATOM 889 N N . ASN A 1 119 ? 43.621 81.334 59.827 1.00 31.56 188 ASN C N 1
ATOM 890 C CA . ASN A 1 119 ? 43.964 82.022 58.580 1.00 31.42 188 ASN C CA 1
ATOM 891 C C . ASN A 1 119 ? 45.412 81.817 58.165 1.00 32.67 188 ASN C C 1
ATOM 892 O O . ASN A 1 119 ? 45.692 81.638 56.976 1.00 42.11 188 ASN C O 1
ATOM 897 N N . ILE A 1 120 ? 46.336 81.836 59.118 1.00 32.86 189 ILE C N 1
ATOM 898 C CA . ILE A 1 120 ? 47.755 81.664 58.786 1.00 32.23 189 ILE C CA 1
ATOM 899 C C . ILE A 1 120 ? 47.981 80.261 58.243 1.00 32.78 189 ILE C C 1
ATOM 900 O O . ILE A 1 120 ? 48.539 80.097 57.175 1.00 37.81 189 ILE C O 1
ATOM 905 N N . ALA A 1 121 ? 47.508 79.249 58.954 1.00 32.78 190 ALA C N 1
ATOM 906 C CA . ALA A 1 121 ? 47.715 77.872 58.523 1.00 33.72 190 ALA C CA 1
ATOM 907 C C . ALA A 1 121 ? 47.023 77.605 57.188 1.00 36.89 190 ALA C C 1
ATOM 908 O O . ALA A 1 121 ? 47.499 76.821 56.380 1.00 40.03 190 ALA C O 1
ATOM 910 N N . GLY A 1 122 ? 45.909 78.281 56.943 1.00 38.11 191 GLY C N 1
ATOM 911 C CA . GLY A 1 122 ? 45.155 78.083 55.719 1.00 36.97 191 GLY C CA 1
ATOM 912 C C . GLY A 1 122 ? 45.789 78.606 54.441 1.00 40.57 191 GLY C C 1
ATOM 913 O O . GLY A 1 122 ? 45.341 78.251 53.344 1.00 44.53 191 GLY C O 1
ATOM 914 N N . ASP A 1 123 ? 46.805 79.458 54.564 1.00 40.59 192 ASP C N 1
ATOM 915 C CA . ASP A 1 123 ? 47.501 79.992 53.392 1.00 37.68 192 ASP C CA 1
ATOM 916 C C . ASP A 1 123 ? 48.129 78.864 52.573 1.00 36.81 192 ASP C C 1
ATOM 917 O O . ASP A 1 123 ? 48.066 78.861 51.365 1.00 45.22 192 ASP C O 1
ATOM 922 N N . GLY A 1 124 ? 48.744 77.911 53.245 1.00 35.16 193 GLY C N 1
ATOM 923 C CA . GLY A 1 124 ? 49.397 76.821 52.573 1.00 33.33 193 GLY C CA 1
ATOM 924 C C . GLY A 1 124 ? 50.304 76.008 53.481 1.00 38.16 193 GLY C C 1
ATOM 925 O O . GLY A 1 124 ? 50.420 76.243 54.709 1.00 35.61 193 GLY C O 1
ATOM 926 N N . SER A 1 125 ? 50.977 75.065 52.837 1.00 36.36 194 SER C N 1
ATOM 927 C CA . SER A 1 125 ? 51.801 74.087 53.496 1.00 36.11 194 SER C CA 1
ATOM 928 C C . SER A 1 125 ? 52.824 74.694 54.427 1.00 34.47 194 SER C C 1
ATOM 929 O O . SER A 1 125 ? 52.969 74.258 55.570 1.00 31.43 194 SER C O 1
ATOM 932 N N . ALA A 1 126 ? 53.564 75.670 53.909 1.00 37.41 195 ALA C N 1
ATOM 933 C CA . ALA A 1 126 ? 54.694 76.231 54.624 1.00 35.29 195 ALA C CA 1
ATOM 934 C C . ALA A 1 126 ? 54.226 76.861 55.945 1.00 38.18 195 ALA C C 1
ATOM 935 O O . ALA A 1 126 ? 54.755 76.542 57.014 1.00 35.72 195 ALA C O 1
ATOM 937 N N . PHE A 1 127 ? 53.221 77.726 55.878 1.00 35.27 196 PHE C N 1
ATOM 938 C CA . PHE A 1 127 ? 52.782 78.410 57.081 1.00 36.85 196 PHE C CA 1
ATOM 939 C C . PHE A 1 127 ? 52.076 77.449 58.034 1.00 36.49 196 PHE C C 1
ATOM 940 O O . PHE A 1 127 ? 52.186 77.571 59.262 1.00 34.56 196 PHE C O 1
ATOM 948 N N . ARG A 1 128 ? 51.378 76.478 57.456 1.00 36.73 197 ARG C N 1
ATOM 949 C CA . ARG A 1 128 ? 50.733 75.423 58.229 1.00 34.60 197 ARG C CA 1
ATOM 950 C C . ARG A 1 128 ? 51.794 74.720 59.058 1.00 32.75 197 ARG C C 1
ATOM 951 O O . ARG A 1 128 ? 51.637 74.526 60.274 1.00 33.38 197 ARG C O 1
ATOM 959 N N . ASP A 1 129 ? 52.866 74.319 58.386 1.00 26.81 198 ASP C N 1
ATOM 960 C CA . ASP A 1 129 ? 53.937 73.603 59.059 1.00 33.91 198 ASP C CA 1
ATOM 961 C C . ASP A 1 129 ? 54.621 74.515 60.063 1.00 32.59 198 ASP C C 1
ATOM 962 O O . ASP A 1 129 ? 55.070 74.054 61.113 1.00 33.96 198 ASP C O 1
ATOM 967 N N . LEU A 1 130 ? 54.663 75.814 59.764 1.00 31.64 199 LEU C N 1
ATOM 968 C CA . LEU A 1 130 ? 55.345 76.741 60.643 1.00 33.12 199 LEU C CA 1
ATOM 969 C C . LEU A 1 130 ? 54.537 76.951 61.941 1.00 33.88 199 LEU C C 1
ATOM 970 O O . LEU A 1 130 ? 55.097 77.113 63.019 1.00 25.49 199 LEU C O 1
ATOM 975 N N . VAL A 1 131 ? 53.219 76.933 61.817 1.00 34.79 200 VAL C N 1
ATOM 976 C CA . VAL A 1 131 ? 52.357 77.038 62.975 1.00 33.95 200 VAL C CA 1
ATOM 977 C C . VAL A 1 131 ? 52.522 75.816 63.840 1.00 36.64 200 VAL C C 1
ATOM 978 O O . VAL A 1 131 ? 52.508 75.910 65.060 1.00 41.03 200 VAL C O 1
ATOM 982 N N . ILE A 1 132 ? 52.696 74.672 63.197 1.00 34.37 201 ILE C N 1
ATOM 983 C CA . ILE A 1 132 ? 52.893 73.445 63.921 1.00 34.30 201 ILE C CA 1
ATOM 984 C C . ILE A 1 132 ? 54.215 73.448 64.666 1.00 32.23 201 ILE C C 1
ATOM 985 O O . ILE A 1 132 ? 54.248 73.129 65.845 1.00 41.07 201 ILE C O 1
ATOM 990 N N . LYS A 1 133 ? 55.300 73.809 63.998 1.00 33.39 202 LYS C N 1
ATOM 991 C CA . LYS A 1 133 ? 56.613 73.870 64.659 1.00 33.48 202 LYS C CA 1
ATOM 992 C C . LYS A 1 133 ? 56.614 74.803 65.886 1.00 38.00 202 LYS C C 1
ATOM 993 O O . LYS A 1 133 ? 57.232 74.494 66.912 1.00 36.48 202 LYS C O 1
ATOM 999 N N . HIS A 1 134 ? 55.909 75.937 65.781 1.00 37.77 203 HIS C N 1
ATOM 1000 C CA . HIS A 1 134 ? 55.789 76.886 66.896 1.00 35.57 203 HIS C CA 1
ATOM 1001 C C . HIS A 1 134 ? 54.958 76.316 68.078 1.00 35.50 203 HIS C C 1
ATOM 1002 O O . HIS A 1 134 ? 54.846 76.954 69.118 1.00 37.81 203 HIS C O 1
ATOM 1009 N N . GLY A 1 135 ? 54.365 75.141 67.906 1.00 32.72 204 GLY C N 1
ATOM 1010 C CA . GLY A 1 135 ? 53.747 74.407 69.009 1.00 34.33 204 GLY C CA 1
ATOM 1011 C C . GLY A 1 135 ? 52.282 74.697 69.226 1.00 36.21 204 GLY C C 1
ATOM 1012 O O . GLY A 1 135 ? 51.803 74.643 70.366 1.00 40.68 204 GLY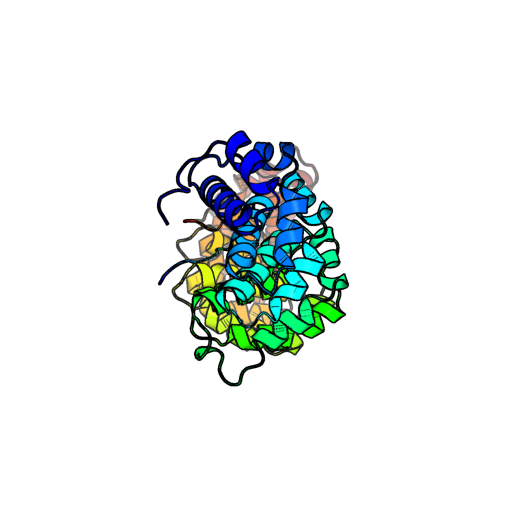 C O 1
ATOM 1013 N N . ALA A 1 136 ? 51.559 74.986 68.143 1.00 30.57 205 ALA C N 1
ATOM 1014 C CA . ALA A 1 136 ? 50.159 75.369 68.254 1.00 29.78 205 ALA C CA 1
ATOM 1015 C C . ALA A 1 136 ? 49.252 74.229 68.645 1.00 31.45 205 ALA C C 1
ATOM 1016 O O . ALA A 1 136 ? 48.172 74.472 69.204 1.00 34.18 205 ALA C O 1
ATOM 1018 N N . ILE A 1 137 ? 49.649 72.994 68.355 1.00 33.38 206 ILE C N 1
ATOM 1019 C CA . ILE A 1 137 ? 48.716 71.882 68.499 1.00 32.72 206 ILE C CA 1
ATOM 1020 C C . ILE A 1 137 ? 48.365 71.536 69.956 1.00 35.11 206 ILE C C 1
ATOM 1021 O O . ILE A 1 137 ? 47.196 71.390 70.272 1.00 41.15 206 ILE C O 1
ATOM 1026 N N . ASP A 1 138 ? 49.333 71.439 70.853 1.00 36.90 207 ASP C N 1
ATOM 1027 C CA . ASP A 1 138 ? 48.997 71.146 72.274 1.00 39.08 207 ASP C CA 1
ATOM 1028 C C . ASP A 1 138 ? 47.971 72.104 72.893 1.00 36.63 207 ASP C C 1
ATOM 1029 O O . ASP A 1 138 ? 47.007 71.667 73.516 1.00 38.02 207 ASP C O 1
ATOM 1034 N N . PRO A 1 139 ? 48.177 73.417 72.757 1.00 38.26 208 PRO C N 1
ATOM 1035 C CA . PRO A 1 139 ? 47.166 74.342 73.240 1.00 36.51 208 PRO C CA 1
ATOM 1036 C C . PRO A 1 139 ? 45.818 74.286 72.531 1.00 38.92 208 PRO C C 1
ATOM 1037 O O . PRO A 1 139 ? 44.801 74.510 73.187 1.00 43.60 208 PRO C O 1
ATOM 1041 N N . LEU A 1 140 ? 45.786 74.012 71.227 1.00 34.80 209 LEU C N 1
ATOM 1042 C CA . LEU A 1 140 ? 44.499 73.990 70.519 1.00 31.76 209 LEU C CA 1
ATOM 1043 C C . LEU A 1 140 ? 43.711 72.830 71.072 1.00 30.84 209 LEU C C 1
ATOM 1044 O O . LEU A 1 140 ? 42.541 72.990 71.452 1.00 29.09 209 LEU C O 1
ATOM 1049 N N . LEU A 1 141 ? 44.369 71.676 71.150 1.00 31.13 210 LEU C N 1
ATOM 1050 C CA . LEU A 1 141 ? 43.723 70.448 71.606 1.00 34.29 210 LEU C CA 1
ATOM 1051 C C . LEU A 1 141 ? 43.311 70.540 73.074 1.00 35.41 210 LEU C C 1
ATOM 1052 O O . LEU A 1 141 ? 42.248 70.056 73.447 1.00 33.07 210 LEU C O 1
ATOM 1057 N N . ALA A 1 142 ? 44.127 71.197 73.890 1.00 35.96 211 ALA C N 1
ATOM 1058 C CA . ALA A 1 142 ? 43.815 71.354 75.315 1.00 36.78 211 ALA C CA 1
ATOM 1059 C C . ALA A 1 142 ? 42.501 72.119 75.490 1.00 38.67 211 ALA C C 1
ATOM 1060 O O . ALA A 1 142 ? 41.740 71.849 76.426 1.00 41.37 211 ALA C O 1
ATOM 1062 N N . LEU A 1 143 ? 42.222 73.040 74.565 1.00 38.20 212 LEU C N 1
ATOM 1063 C CA . LEU A 1 143 ? 40.990 73.826 74.606 1.00 35.43 212 LEU C CA 1
ATOM 1064 C C . LEU A 1 143 ? 39.789 72.981 74.290 1.00 37.80 212 LEU C C 1
ATOM 1065 O O . LEU A 1 143 ? 38.670 73.369 74.619 1.00 40.11 212 LEU C O 1
ATOM 1070 N N . LEU A 1 144 ? 40.007 71.831 73.655 1.00 39.27 213 LEU C N 1
ATOM 1071 C CA . LEU A 1 144 ? 38.923 70.884 73.412 1.00 38.47 213 LEU C CA 1
ATOM 1072 C C . LEU A 1 144 ? 38.940 69.670 74.351 1.00 43.97 213 LEU C C 1
ATOM 1073 O O . LEU A 1 144 ? 38.012 68.890 74.303 1.00 50.69 213 LEU C O 1
ATOM 1078 N N . ALA A 1 145 ? 39.946 69.511 75.213 1.00 42.04 214 ALA C N 1
ATOM 1079 C CA . ALA A 1 145 ? 39.972 68.391 76.166 1.00 40.98 214 ALA C CA 1
ATOM 1080 C C . ALA A 1 145 ? 38.948 68.587 77.300 1.00 45.84 214 ALA C C 1
ATOM 1081 O O . ALA A 1 145 ? 39.305 68.867 78.445 1.00 46.06 214 ALA C O 1
ATOM 1083 N N . VAL A 1 146 ? 37.673 68.438 76.959 1.00 46.84 215 VAL C N 1
ATOM 1084 C CA . VAL A 1 146 ? 36.577 68.496 77.923 1.00 44.14 215 VAL C CA 1
ATOM 1085 C C . VAL A 1 146 ? 35.673 67.252 77.792 1.00 41.41 215 VAL C C 1
ATOM 1086 O O . VAL A 1 146 ? 35.597 66.643 76.727 1.00 41.22 215 VAL C O 1
ATOM 1090 N N . PRO A 1 147 ? 34.981 66.874 78.876 1.00 41.79 216 PRO C N 1
ATOM 1091 C CA . PRO A 1 147 ? 34.125 65.698 78.839 1.00 39.34 216 PRO C CA 1
ATOM 1092 C C . PRO A 1 147 ? 33.038 65.765 77.770 1.00 35.24 216 PRO C C 1
ATOM 1093 O O . PRO A 1 147 ? 32.780 64.778 77.109 1.00 33.55 216 PRO C O 1
ATOM 1097 N N . ASP A 1 148 ? 32.390 66.914 77.630 1.00 38.21 217 ASP C N 1
ATOM 1098 C CA . ASP A 1 148 ? 31.312 67.072 76.675 1.00 38.79 217 ASP C CA 1
ATOM 1099 C C . ASP A 1 148 ? 31.493 68.355 75.896 1.00 40.35 217 ASP C C 1
ATOM 1100 O O . ASP A 1 148 ? 31.430 69.456 76.454 1.00 38.51 217 ASP C O 1
ATOM 1105 N N . LEU A 1 149 ? 31.710 68.188 74.596 1.00 37.54 218 LEU C N 1
ATOM 1106 C CA . LEU A 1 149 ? 31.929 69.299 73.706 1.00 36.99 218 LEU C CA 1
ATOM 1107 C C . LEU A 1 149 ? 30.781 70.270 73.784 1.00 34.43 218 LEU C C 1
ATOM 1108 O O . LEU A 1 149 ? 30.968 71.473 73.588 1.00 36.33 218 LEU C O 1
ATOM 1113 N N . SER A 1 150 ? 29.591 69.765 74.070 1.00 35.22 219 SER C N 1
ATOM 1114 C CA . SER A 1 150 ? 28.415 70.633 74.129 1.00 40.28 219 SER C CA 1
ATOM 1115 C C . SER A 1 150 ? 28.507 71.765 75.162 1.00 44.06 219 SER C C 1
ATOM 1116 O O . SER A 1 150 ? 27.795 72.747 75.010 1.00 43.16 219 SER C O 1
ATOM 1119 N N . THR A 1 151 ? 29.377 71.665 76.179 1.00 41.12 220 THR C N 1
ATOM 1120 C CA . THR A 1 151 ? 29.492 72.759 77.136 1.00 40.18 220 THR C CA 1
ATOM 1121 C C . THR A 1 151 ? 30.180 73.985 76.545 1.00 42.88 220 THR C C 1
ATOM 1122 O O . THR A 1 151 ? 30.058 75.073 77.101 1.00 44.25 220 THR C O 1
ATOM 1126 N N . LEU A 1 152 ? 30.914 73.817 75.445 1.00 43.97 221 LEU C N 1
ATOM 1127 C CA . LEU A 1 152 ? 31.659 74.933 74.844 1.00 41.40 221 LEU C CA 1
ATOM 1128 C C . LEU A 1 152 ? 30.737 75.815 74.035 1.00 40.14 221 LEU C C 1
ATOM 1129 O O . LEU A 1 152 ? 29.699 75.373 73.574 1.00 41.99 221 LEU C O 1
ATOM 1134 N N . ALA A 1 153 ? 31.127 77.071 73.871 1.00 42.44 222 ALA C N 1
ATOM 1135 C CA . ALA A 1 153 ? 30.321 78.025 73.127 1.00 45.00 222 ALA C CA 1
ATOM 1136 C C . ALA A 1 153 ? 30.248 77.594 71.655 1.00 44.74 222 ALA C C 1
ATOM 1137 O O . ALA A 1 153 ? 31.206 77.078 71.108 1.00 42.63 222 ALA C O 1
ATOM 1139 N N . CYS A 1 154 ? 29.086 77.786 71.050 1.00 51.01 223 CYS C N 1
ATOM 1140 C CA . CYS A 1 154 ? 28.823 77.384 69.681 1.00 49.98 223 CYS C CA 1
ATOM 1141 C C . CYS A 1 154 ? 29.912 77.865 68.706 1.00 49.80 223 CYS C C 1
ATOM 1142 O O . CYS A 1 154 ? 30.453 77.067 67.926 1.00 44.65 223 CYS C O 1
ATOM 1145 N N . GLY A 1 155 ? 30.244 79.157 68.776 1.00 46.71 224 GLY C N 1
ATOM 1146 C CA . GLY A 1 155 ? 31.178 79.783 67.840 1.00 44.13 224 GLY C CA 1
ATOM 1147 C C . GLY A 1 155 ? 32.614 79.382 68.098 1.00 44.70 224 GLY C C 1
ATOM 1148 O O . GLY A 1 155 ? 33.382 79.151 67.162 1.00 45.11 224 GLY C O 1
ATOM 1149 N N . TYR A 1 156 ? 32.963 79.309 69.379 1.00 44.04 225 TYR C N 1
ATOM 1150 C CA . TYR A 1 156 ? 34.285 78.899 69.837 1.00 43.78 225 TYR C CA 1
ATOM 1151 C C . TYR A 1 156 ? 34.637 77.554 69.270 1.00 38.33 225 TYR C C 1
ATOM 1152 O O . TYR A 1 156 ? 35.749 77.333 68.820 1.00 35.80 225 TYR C O 1
ATOM 1161 N N . LEU A 1 157 ? 33.676 76.643 69.334 1.00 37.85 226 LEU C N 1
ATOM 1162 C CA . LEU A 1 157 ? 33.879 75.285 68.897 1.00 38.77 226 LEU C CA 1
ATOM 1163 C C . LEU A 1 157 ? 33.943 75.202 67.376 1.00 38.20 226 LEU C C 1
ATOM 1164 O O . LEU A 1 157 ? 34.739 74.442 66.825 1.00 39.12 226 LEU C O 1
ATOM 1169 N N . ARG A 1 158 ? 33.119 75.992 66.697 1.00 35.09 227 ARG C N 1
ATOM 1170 C CA . ARG A 1 158 ? 33.161 76.023 65.238 1.00 39.41 227 ARG C CA 1
ATOM 1171 C C . ARG A 1 158 ? 34.470 76.579 64.763 1.00 40.20 227 ARG C C 1
ATOM 1172 O O . ARG A 1 158 ? 34.995 76.149 63.734 1.00 38.64 227 ARG C O 1
ATOM 1180 N N . ASN A 1 159 ? 34.999 77.530 65.529 1.00 39.94 228 ASN C N 1
ATOM 1181 C CA . ASN A 1 159 ? 36.238 78.183 65.170 1.00 41.01 228 ASN C CA 1
ATOM 1182 C C . ASN A 1 159 ? 37.387 77.196 65.299 1.00 38.81 228 ASN C C 1
ATOM 1183 O O . ASN A 1 159 ? 38.218 77.075 64.404 1.00 38.81 228 ASN C O 1
ATOM 1188 N N . LEU A 1 160 ? 37.404 76.463 66.405 1.00 37.17 229 LEU C N 1
ATOM 1189 C CA . LEU A 1 160 ? 38.461 75.486 66.655 1.00 36.22 229 LEU C CA 1
ATOM 1190 C C . LEU A 1 160 ? 38.409 74.363 65.656 1.00 31.67 229 LEU C C 1
ATOM 1191 O O . LEU A 1 160 ? 39.436 73.885 65.234 1.00 30.50 229 LEU C O 1
ATOM 1196 N N . THR A 1 161 ? 37.215 73.883 65.335 1.00 33.20 230 THR C N 1
ATOM 1197 C CA . THR A 1 161 ? 37.118 72.792 64.385 1.00 36.83 230 THR C CA 1
ATOM 1198 C C . THR A 1 161 ? 37.698 73.300 63.071 1.00 36.66 230 THR C C 1
ATOM 1199 O O . THR A 1 161 ? 38.533 72.631 62.465 1.00 36.84 230 THR C O 1
ATOM 1203 N N . TRP A 1 162 ? 37.312 74.513 62.675 1.00 33.59 231 TRP C N 1
ATOM 1204 C CA . TRP A 1 162 ? 37.745 75.056 61.385 1.00 37.32 231 TRP C CA 1
ATOM 1205 C C . TRP A 1 162 ? 39.256 75.236 61.305 1.00 36.33 231 TRP C C 1
ATOM 1206 O O . TRP A 1 162 ? 39.867 74.892 60.295 1.00 38.65 231 TRP C O 1
ATOM 1217 N N . THR A 1 163 ? 39.845 75.773 62.367 1.00 32.35 232 THR C N 1
ATOM 1218 C CA . THR A 1 163 ? 41.280 75.957 62.413 1.00 34.38 232 THR C CA 1
ATOM 1219 C C . THR A 1 163 ? 41.976 74.593 62.337 1.00 34.00 232 THR C C 1
ATOM 1220 O O . THR A 1 163 ? 42.900 74.425 61.538 1.00 33.61 232 THR C O 1
ATOM 1224 N N . LEU A 1 164 ? 41.526 73.613 63.121 1.00 33.63 233 LEU C N 1
ATOM 1225 C CA . LEU A 1 164 ? 42.154 72.275 63.065 1.00 34.06 233 LEU C CA 1
ATOM 1226 C C . LEU A 1 164 ? 42.036 71.741 61.654 1.00 32.45 233 LEU C C 1
ATOM 1227 O O . LEU A 1 164 ? 42.960 71.126 61.137 1.00 36.43 233 LEU C O 1
ATOM 1232 N N . SER A 1 165 ? 40.904 72.011 61.022 1.00 30.88 234 SER C N 1
ATOM 1233 C CA . SER A 1 165 ? 40.694 71.561 59.661 1.00 36.04 234 SER C CA 1
ATOM 1234 C C . SER A 1 165 ? 41.786 72.136 58.747 1.00 37.27 234 SER C C 1
ATOM 1235 O O . SER A 1 165 ? 42.263 71.446 57.863 1.00 35.15 234 SER C O 1
ATOM 1238 N N . ASN A 1 166 ? 42.203 73.380 58.978 1.00 37.37 235 ASN C N 1
ATOM 1239 C CA . ASN A 1 166 ? 43.279 73.962 58.169 1.00 35.45 235 ASN C CA 1
ATOM 1240 C C . ASN A 1 166 ? 44.626 73.361 58.491 1.00 33.54 235 ASN C C 1
ATOM 1241 O O . ASN A 1 166 ? 45.484 73.267 57.620 1.00 39.24 235 ASN C O 1
ATOM 1246 N N . LEU A 1 167 ? 44.825 72.918 59.723 1.00 34.44 236 LEU C N 1
ATOM 1247 C CA . LEU A 1 167 ? 46.068 72.226 60.045 1.00 35.11 236 LEU C CA 1
ATOM 1248 C C . LEU A 1 167 ? 46.094 70.832 59.433 1.00 36.26 236 LEU C C 1
ATOM 1249 O O . LEU A 1 167 ? 47.166 70.232 59.318 1.00 38.14 236 LEU C O 1
ATOM 1254 N N . CYS A 1 168 ? 44.938 70.298 59.042 1.00 34.07 237 CYS C N 1
ATOM 1255 C CA . CYS A 1 168 ? 44.950 69.007 58.336 1.00 35.37 237 CYS C CA 1
ATOM 1256 C C . CYS A 1 168 ? 45.082 69.196 56.827 1.00 37.82 237 CYS C C 1
ATOM 1257 O O . CYS A 1 168 ? 45.230 68.223 56.083 1.00 34.91 237 CYS C O 1
ATOM 1260 N N . ARG A 1 169 ? 45.063 70.453 56.381 1.00 34.92 238 ARG C N 1
ATOM 1261 C CA . ARG A 1 169 ? 44.844 70.754 54.983 1.00 33.38 238 ARG C CA 1
ATOM 1262 C C . ARG A 1 169 ? 46.086 70.904 54.119 1.00 33.17 238 ARG C C 1
ATOM 1263 O O . ARG A 1 169 ? 47.160 71.195 54.604 1.00 32.82 238 ARG C O 1
ATOM 1271 N N . ASN A 1 170 ? 45.898 70.744 52.814 1.00 41.79 239 ASN C N 1
ATOM 1272 C CA . ASN A 1 170 ? 46.921 70.997 51.795 1.00 39.59 239 ASN C CA 1
ATOM 1273 C C . ASN A 1 170 ? 47.877 69.849 51.737 1.00 43.88 239 ASN C C 1
ATOM 1274 O O . ASN A 1 170 ? 47.936 69.011 52.650 1.00 43.91 239 ASN C O 1
ATOM 1279 N N . LYS A 1 171 ? 48.621 69.797 50.648 1.00 55.91 240 LYS C N 1
ATOM 1280 C CA . LYS A 1 171 ? 49.084 68.521 50.176 1.00 61.42 240 LYS C CA 1
ATOM 1281 C C . LYS A 1 171 ? 50.395 68.547 49.416 1.00 64.16 240 LYS C C 1
ATOM 1282 O O . LYS A 1 171 ? 50.611 67.683 48.583 1.00 76.61 240 LYS C O 1
ATOM 1288 N N . ASN A 1 172 ? 51.304 69.470 49.689 1.00 56.84 241 ASN C N 1
ATOM 1289 C CA . ASN A 1 172 ? 52.610 69.311 49.065 1.00 57.86 241 ASN C CA 1
ATOM 1290 C C . ASN A 1 172 ? 53.693 70.052 49.786 1.00 50.84 241 ASN C C 1
ATOM 1291 O O . ASN A 1 172 ? 54.150 71.088 49.322 1.00 53.49 241 ASN C O 1
ATOM 1296 N N . PRO A 1 173 ? 54.133 69.508 50.926 1.00 43.31 242 PRO C N 1
ATOM 1297 C CA . PRO A 1 173 ? 53.834 68.191 51.497 1.00 41.04 242 PRO C CA 1
ATOM 1298 C C . PRO A 1 173 ? 52.524 68.061 52.308 1.00 36.85 242 PRO C C 1
ATOM 1299 O O . PRO A 1 173 ? 51.874 69.040 52.630 1.00 31.81 242 PRO C O 1
ATOM 1303 N N . ALA A 1 174 ? 52.154 66.831 52.627 1.00 36.62 243 ALA C N 1
ATOM 1304 C CA . ALA A 1 174 ? 51.071 66.595 53.565 1.00 36.10 243 ALA C CA 1
ATOM 1305 C C . ALA A 1 174 ? 51.569 67.009 54.949 1.00 33.51 243 ALA C C 1
ATOM 1306 O O . ALA A 1 174 ? 52.774 67.088 55.181 1.00 33.57 243 ALA C O 1
ATOM 1308 N N . PRO A 1 175 ? 50.653 67.273 55.872 1.00 29.95 244 PRO C N 1
ATOM 1309 C CA . PRO A 1 175 ? 51.063 67.672 57.224 1.00 35.39 244 PRO C CA 1
ATOM 1310 C C . PRO A 1 175 ? 51.933 66.611 57.888 1.00 33.66 244 PRO C C 1
ATOM 1311 O O . PRO A 1 175 ? 51.805 65.445 57.572 1.00 30.07 244 PRO C O 1
ATOM 1315 N N . PRO A 1 176 ? 52.800 66.997 58.824 1.00 37.74 245 PRO C N 1
ATOM 1316 C CA . PRO A 1 176 ? 53.605 65.953 59.478 1.00 38.68 245 PRO C CA 1
ATOM 1317 C C . PRO A 1 176 ? 52.752 64.822 60.050 1.00 37.96 245 PRO C C 1
ATOM 1318 O O . PRO A 1 176 ? 51.718 65.091 60.659 1.00 33.83 245 PRO C O 1
ATOM 1322 N N . LEU A 1 177 ? 53.197 63.581 59.846 1.00 41.19 246 LEU C N 1
ATOM 1323 C CA . LEU A 1 177 ? 52.492 62.408 60.325 1.00 42.30 246 LEU C CA 1
ATOM 1324 C C . LEU A 1 177 ? 52.183 62.524 61.805 1.00 40.62 246 LEU C C 1
ATOM 1325 O O . LEU A 1 177 ? 51.068 62.223 62.240 1.00 41.47 246 LEU C O 1
ATOM 1330 N N . ASP A 1 178 ? 53.160 62.954 62.587 1.00 39.60 247 ASP C N 1
ATOM 1331 C CA . ASP A 1 178 ? 52.973 62.985 64.051 1.00 46.35 247 ASP C CA 1
ATOM 1332 C C . ASP A 1 178 ? 51.934 64.014 64.469 1.00 43.69 247 ASP C C 1
ATOM 1333 O O . ASP A 1 178 ? 51.247 63.824 65.490 1.00 46.63 247 ASP C O 1
ATOM 1338 N N . ALA A 1 179 ? 51.810 65.086 63.683 1.00 34.20 248 ALA C N 1
ATOM 1339 C CA . ALA A 1 179 ? 50.817 66.119 63.950 1.00 34.99 248 ALA C CA 1
ATOM 1340 C C . ALA A 1 179 ? 49.427 65.602 63.593 1.00 34.39 248 ALA C C 1
ATOM 1341 O O . ALA A 1 179 ? 48.431 65.967 64.241 1.00 35.93 248 ALA C O 1
ATOM 1343 N N . VAL A 1 180 ? 49.347 64.759 62.570 1.00 30.59 249 VAL C N 1
ATOM 1344 C CA . VAL A 1 180 ? 48.075 64.145 62.242 1.00 36.29 249 VAL C CA 1
ATOM 1345 C C . VAL A 1 180 ? 47.687 63.138 63.305 1.00 36.32 249 VAL C C 1
ATOM 1346 O O . VAL A 1 180 ? 46.544 63.133 63.748 1.00 41.39 249 VAL C O 1
ATOM 1350 N N . GLU A 1 181 ? 48.630 62.307 63.734 1.00 36.59 250 GLU C N 1
ATOM 1351 C CA . GLU A 1 181 ? 48.357 61.381 64.819 1.00 42.20 250 GLU C CA 1
ATOM 1352 C C . GLU A 1 181 ? 47.859 62.140 66.036 1.00 38.91 250 GLU C C 1
ATOM 1353 O O . GLU A 1 181 ? 46.988 61.677 66.748 1.00 45.51 250 GLU C O 1
ATOM 1359 N N . GLN A 1 182 ? 48.424 63.306 66.279 1.00 40.03 251 GLN C N 1
ATOM 1360 C CA . GLN A 1 182 ? 48.080 64.081 67.469 1.00 43.04 251 GLN C CA 1
ATOM 1361 C C . GLN A 1 182 ? 46.659 64.668 67.370 1.00 41.46 251 GLN C C 1
ATOM 1362 O O . GLN A 1 182 ? 45.912 64.672 68.336 1.00 42.65 251 GLN C O 1
ATOM 1368 N N . ILE A 1 183 ? 46.291 65.131 66.183 1.00 40.06 252 ILE C N 1
ATOM 1369 C CA . ILE A 1 183 ? 45.003 65.782 65.948 1.00 39.33 252 ILE C CA 1
ATOM 1370 C C . ILE A 1 183 ? 43.814 64.797 65.892 1.00 38.10 252 ILE C C 1
ATOM 1371 O O . ILE A 1 183 ? 42.746 65.074 66.446 1.00 34.60 252 ILE C O 1
ATOM 1376 N N . LEU A 1 184 ? 44.011 63.653 65.237 1.00 37.09 253 LEU C N 1
ATOM 1377 C CA . LEU A 1 184 ? 42.909 62.710 64.914 1.00 38.00 253 LEU C CA 1
ATOM 1378 C C . LEU A 1 184 ? 41.920 62.339 66.025 1.00 37.88 253 LEU C C 1
ATOM 1379 O O . LEU A 1 184 ? 40.722 62.409 65.805 1.00 37.46 253 LEU C O 1
ATOM 1384 N N . PRO A 1 185 ? 42.405 61.931 67.206 1.00 34.57 254 PRO C N 1
ATOM 1385 C CA . PRO A 1 185 ? 41.459 61.578 68.270 1.00 34.21 254 PRO C CA 1
ATOM 1386 C C . PRO A 1 185 ? 40.448 62.672 68.559 1.00 38.51 254 PRO C C 1
ATOM 1387 O O . PRO A 1 185 ? 39.265 62.385 68.653 1.00 38.31 254 PRO C O 1
ATOM 1391 N N . THR A 1 186 ? 40.910 63.917 68.701 1.00 40.41 255 THR C N 1
ATOM 1392 C CA . THR A 1 186 ? 40.013 65.046 68.908 1.00 34.98 255 THR C CA 1
ATOM 1393 C C . THR A 1 186 ? 39.141 65.189 67.677 1.00 39.13 255 THR C C 1
ATOM 1394 O O . THR A 1 186 ? 37.926 65.372 67.780 1.00 42.54 255 THR C O 1
ATOM 1398 N N . LEU A 1 187 ? 39.745 65.089 66.503 1.00 33.27 256 LEU C N 1
ATOM 1399 C CA . LEU A 1 187 ? 38.962 65.218 65.276 1.00 36.79 256 LEU C CA 1
ATOM 1400 C C . LEU A 1 187 ? 37.842 64.188 65.221 1.00 35.24 256 LEU C C 1
ATOM 1401 O O . LEU A 1 187 ? 36.710 64.507 64.896 1.00 40.84 256 LEU C O 1
ATOM 1406 N N . VAL A 1 188 ? 38.159 62.953 65.562 1.00 33.52 257 VAL C N 1
ATOM 1407 C CA . VAL A 1 188 ? 37.168 61.902 65.572 1.00 39.07 257 VAL C CA 1
ATOM 1408 C C . VAL A 1 188 ? 36.032 62.319 66.505 1.00 41.31 257 VAL C C 1
ATOM 1409 O O . VAL A 1 188 ? 34.860 62.216 66.153 1.00 45.51 257 VAL C O 1
ATOM 1413 N N . ARG A 1 189 ? 36.383 62.855 67.665 1.00 38.73 258 ARG C N 1
ATOM 1414 C CA . ARG A 1 189 ? 35.380 63.282 68.645 1.00 40.10 258 ARG C CA 1
ATOM 1415 C C . ARG A 1 189 ? 34.438 64.351 68.101 1.00 36.73 258 ARG C C 1
ATOM 1416 O O . ARG A 1 189 ? 33.228 64.239 68.217 1.00 39.53 258 ARG C O 1
ATOM 1424 N N . LEU A 1 190 ? 35.013 65.370 67.483 1.00 37.64 259 LEU C N 1
ATOM 1425 C CA . LEU A 1 190 ? 34.258 66.410 66.776 1.00 36.19 259 LEU C CA 1
ATOM 1426 C C . LEU A 1 190 ? 33.347 65.859 65.680 1.00 35.88 259 LEU C C 1
ATOM 1427 O O . LEU A 1 190 ? 32.271 66.397 65.426 1.00 31.96 259 LEU C O 1
ATOM 1432 N N . LEU A 1 191 ? 33.782 64.791 65.023 1.00 38.13 260 LEU C N 1
ATOM 1433 C CA . LEU A 1 191 ? 32.995 64.178 63.958 1.00 36.13 260 LEU C CA 1
ATOM 1434 C C . LEU A 1 191 ? 31.729 63.487 64.479 1.00 35.75 260 LEU C C 1
ATOM 1435 O O . LEU A 1 191 ? 30.888 63.101 63.695 1.00 36.53 260 LEU C O 1
ATOM 1440 N N . HIS A 1 192 ? 31.604 63.314 65.794 1.00 39.05 261 HIS C N 1
ATOM 1441 C CA . HIS A 1 192 ? 30.392 62.763 66.403 1.00 39.12 261 HIS C CA 1
ATOM 1442 C C . HIS A 1 192 ? 29.552 63.823 67.125 1.00 45.44 261 HIS C C 1
ATOM 1443 O O . HIS A 1 192 ? 28.591 63.493 67.824 1.00 48.16 261 HIS C O 1
ATOM 1450 N N . HIS A 1 193 ? 29.909 65.093 66.959 1.00 44.30 262 HIS C N 1
ATOM 1451 C CA . HIS A 1 193 ? 29.161 66.190 67.574 1.00 42.18 262 HIS C CA 1
ATOM 1452 C C . HIS A 1 193 ? 27.890 66.498 66.770 1.00 45.15 262 HIS C C 1
ATOM 1453 O O . HIS A 1 193 ? 27.791 66.153 65.586 1.00 47.40 262 HIS C O 1
ATOM 1460 N N . ASN A 1 194 ? 26.921 67.143 67.418 1.00 49.70 263 ASN C N 1
ATOM 1461 C CA . ASN A 1 194 ? 25.595 67.371 66.824 1.00 49.81 263 ASN C CA 1
ATOM 1462 C C . ASN A 1 194 ? 25.416 68.729 66.146 1.00 47.80 263 ASN C C 1
ATOM 1463 O O . ASN A 1 194 ? 24.355 69.015 65.631 1.00 53.46 263 ASN C O 1
ATOM 1468 N N . ASP A 1 195 ? 26.447 69.552 66.115 1.00 43.59 264 ASP C N 1
ATOM 1469 C CA . ASP A 1 195 ? 26.366 70.844 65.432 1.00 43.40 264 ASP C CA 1
ATOM 1470 C C . ASP A 1 195 ? 26.758 70.680 63.950 1.00 42.76 264 ASP C C 1
ATOM 1471 O O . ASP A 1 195 ? 27.890 70.338 63.637 1.00 47.13 264 ASP C O 1
ATOM 1476 N N . PRO A 1 196 ? 25.830 70.919 63.026 1.00 41.85 265 PRO C N 1
ATOM 1477 C CA . PRO A 1 196 ? 26.173 70.688 61.613 1.00 44.63 265 PRO C CA 1
ATOM 1478 C C . PRO A 1 196 ? 27.417 71.432 61.067 1.00 46.86 265 PRO C C 1
ATOM 1479 O O . PRO A 1 196 ? 28.110 70.905 60.192 1.00 42.94 265 PRO C O 1
ATOM 1483 N N . GLU A 1 197 ? 27.708 72.628 61.578 1.00 49.56 266 GLU C N 1
ATOM 1484 C CA . GLU A 1 197 ? 28.898 73.377 61.140 1.00 46.66 266 GLU C CA 1
ATOM 1485 C C . GLU A 1 197 ? 30.175 72.642 61.594 1.00 44.88 266 GLU C C 1
ATOM 1486 O O . GLU A 1 197 ? 31.130 72.518 60.840 1.00 42.85 266 GLU C O 1
ATOM 1492 N N . VAL A 1 198 ? 30.175 72.148 62.830 1.00 41.31 267 VAL C N 1
ATOM 1493 C CA . VAL A 1 198 ? 31.251 71.298 63.309 1.00 37.99 267 VAL C CA 1
ATOM 1494 C C . VAL A 1 198 ? 31.396 70.022 62.469 1.00 37.74 267 VAL C C 1
ATOM 1495 O O . VAL A 1 198 ? 32.511 69.587 62.201 1.00 40.88 267 VAL C O 1
ATOM 1499 N N . LEU A 1 199 ? 30.287 69.433 62.040 1.00 39.51 268 LEU C N 1
ATOM 1500 C CA . LEU A 1 199 ? 30.348 68.178 61.273 1.00 37.51 268 LEU C CA 1
ATOM 1501 C C . LEU A 1 199 ? 30.919 68.419 59.892 1.00 34.33 268 LEU C C 1
ATOM 1502 O O . LEU A 1 199 ? 31.758 67.668 59.409 1.00 37.20 268 LEU C O 1
ATOM 1507 N N . ALA A 1 200 ? 30.473 69.488 59.262 1.00 33.35 269 ALA C N 1
ATOM 1508 C CA . ALA A 1 200 ? 30.982 69.858 57.952 1.00 32.74 269 ALA C CA 1
ATOM 1509 C C . ALA A 1 200 ? 32.500 69.992 57.977 1.00 34.07 269 ALA C C 1
ATOM 1510 O O . ALA A 1 200 ? 33.202 69.450 57.118 1.00 39.16 269 ALA C O 1
ATOM 1512 N N . ASP A 1 201 ? 33.014 70.713 58.963 1.00 35.11 270 ASP C N 1
ATOM 1513 C CA . ASP A 1 201 ? 34.432 71.026 58.975 1.00 35.68 270 ASP C CA 1
ATOM 1514 C C . ASP A 1 201 ? 35.262 69.847 59.449 1.00 35.22 270 ASP C C 1
ATOM 1515 O O . ASP A 1 201 ? 36.414 69.705 59.050 1.00 33.98 270 ASP C O 1
ATOM 1520 N N . SER A 1 202 ? 34.695 69.003 60.300 1.00 34.72 271 SER C N 1
ATOM 1521 C CA . SER A 1 202 ? 35.332 67.736 60.615 1.00 33.92 271 SER C CA 1
ATOM 1522 C C . SER A 1 202 ? 35.473 66.925 59.331 1.00 32.51 271 SER C C 1
ATOM 1523 O O . SER A 1 202 ? 36.544 66.397 59.030 1.00 29.15 271 SER C O 1
ATOM 1526 N N . CYS A 1 203 ? 34.386 66.823 58.577 1.00 33.67 272 CYS C N 1
ATOM 1527 C CA . CYS A 1 203 ? 34.399 66.030 57.353 1.00 34.04 272 CYS C CA 1
ATOM 1528 C C . CYS A 1 203 ? 35.392 66.610 56.389 1.00 34.30 272 CYS C C 1
ATOM 1529 O O . CYS A 1 203 ? 36.126 65.882 55.745 1.00 40.31 272 CYS C O 1
ATOM 1532 N N . TRP A 1 204 ? 35.448 67.929 56.288 1.00 38.24 273 TRP C N 1
ATOM 1533 C CA . TRP A 1 204 ? 36.500 68.519 55.477 1.00 37.32 273 TRP C CA 1
ATOM 1534 C C . TRP A 1 204 ? 37.883 68.029 55.950 1.00 38.68 273 TRP C C 1
ATOM 1535 O O . TRP A 1 204 ? 38.687 67.538 55.141 1.00 39.80 273 TRP C O 1
ATOM 1546 N N . ALA A 1 205 ? 38.140 68.119 57.255 1.00 34.12 274 ALA C N 1
ATOM 1547 C CA . ALA A 1 205 ? 39.442 67.725 57.796 1.00 32.38 274 ALA C CA 1
ATOM 1548 C C . ALA A 1 205 ? 39.757 66.309 57.377 1.00 31.32 274 ALA C C 1
ATOM 1549 O O . ALA A 1 205 ? 40.806 66.045 56.803 1.00 32.16 274 ALA C O 1
ATOM 1551 N N . ILE A 1 206 ? 38.829 65.400 57.659 1.00 31.46 275 ILE C N 1
ATOM 1552 C CA . ILE A 1 206 ? 38.968 64.013 57.249 1.00 29.82 275 ILE C CA 1
ATOM 1553 C C . ILE A 1 206 ? 39.174 63.910 55.741 1.00 33.09 275 ILE C C 1
ATOM 1554 O O . ILE A 1 206 ? 40.007 63.134 55.284 1.00 37.47 275 ILE C O 1
ATOM 1559 N N . SER A 1 207 ? 38.462 64.717 54.964 1.00 29.50 276 SER C N 1
ATOM 1560 C CA . SER A 1 207 ? 38.658 64.675 53.521 1.00 32.77 276 SER C CA 1
ATOM 1561 C C . SER A 1 207 ? 40.068 65.100 53.148 1.00 34.46 276 SER C C 1
ATOM 1562 O O . SER A 1 207 ? 40.640 64.580 52.196 1.00 38.75 276 SER C O 1
ATOM 1565 N N . TYR A 1 208 ? 40.645 66.039 53.884 1.00 37.76 277 TYR C N 1
ATOM 1566 C CA . TYR A 1 208 ? 42.006 66.477 53.555 1.00 35.00 277 TYR C CA 1
ATOM 1567 C C . TYR A 1 208 ? 42.985 65.369 53.912 1.00 33.43 277 TYR C C 1
ATOM 1568 O O . TYR A 1 208 ? 43.853 65.012 53.113 1.00 35.08 277 TYR C O 1
ATOM 1577 N N . LEU A 1 209 ? 42.817 64.788 55.096 1.00 33.05 278 LEU C N 1
ATOM 1578 C CA . LEU A 1 209 ? 43.745 63.763 55.579 1.00 34.09 278 LEU C CA 1
ATOM 1579 C C . LEU A 1 209 ? 43.704 62.483 54.769 1.00 37.77 278 LEU C C 1
ATOM 1580 O O . LEU A 1 209 ? 44.672 61.721 54.780 1.00 41.75 278 LEU C O 1
ATOM 1585 N N . THR A 1 210 ? 42.589 62.234 54.084 1.00 39.41 279 THR C N 1
ATOM 1586 C CA . THR A 1 210 ? 42.455 61.037 53.262 1.00 38.34 279 THR C CA 1
ATOM 1587 C C . THR A 1 210 ? 42.840 61.308 51.822 1.00 39.63 279 THR C C 1
ATOM 1588 O O . THR A 1 210 ? 42.790 60.407 51.005 1.00 38.05 279 THR C O 1
ATOM 1592 N N . ASP A 1 211 ? 43.220 62.553 51.515 1.00 47.38 280 ASP C N 1
ATOM 1593 C CA . ASP A 1 211 ? 43.626 62.955 50.153 1.00 46.43 280 ASP C CA 1
ATOM 1594 C C . ASP A 1 211 ? 45.105 62.697 49.971 1.00 50.72 280 ASP C C 1
ATOM 1595 O O . ASP A 1 211 ? 45.929 63.603 50.049 1.00 53.52 280 ASP C O 1
ATOM 1600 N N . GLY A 1 212 ? 45.451 61.447 49.732 1.00 51.68 281 GLY C N 1
ATOM 1601 C CA . GLY A 1 212 ? 46.852 61.098 49.629 1.00 53.63 281 GLY C CA 1
ATOM 1602 C C . GLY A 1 212 ? 47.111 59.608 49.525 1.00 54.45 281 GLY C C 1
ATOM 1603 O O . GLY A 1 212 ? 46.203 58.822 49.224 1.00 52.77 281 GLY C O 1
ATOM 1604 N N . PRO A 1 213 ? 48.361 59.206 49.798 1.00 54.04 282 PRO C N 1
ATOM 1605 C CA . PRO A 1 213 ? 48.728 57.810 49.672 1.00 49.97 282 PRO C CA 1
ATOM 1606 C C . PRO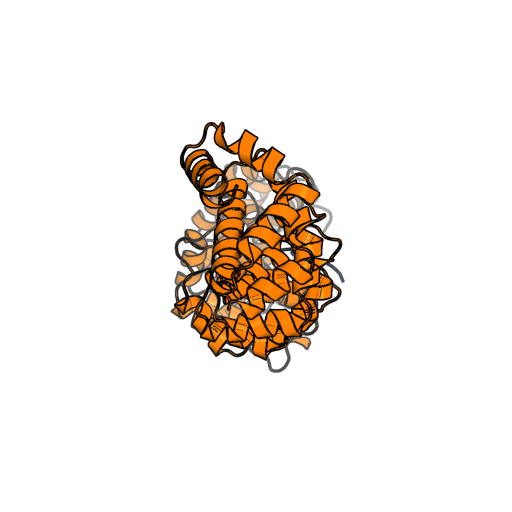 A 1 213 ? 48.021 56.946 50.704 1.00 48.13 282 PRO C C 1
ATOM 1607 O O . PRO A 1 213 ? 47.533 57.438 51.744 1.00 44.47 282 PRO C O 1
ATOM 1611 N N . ASN A 1 214 ? 48.035 55.652 50.420 1.00 47.00 283 ASN C N 1
ATOM 1612 C CA . ASN A 1 214 ? 47.309 54.655 51.187 1.00 47.04 283 ASN C CA 1
ATOM 1613 C C . ASN A 1 214 ? 47.620 54.679 52.699 1.00 45.13 283 ASN C C 1
ATOM 1614 O O . ASN A 1 214 ? 46.748 54.377 53.523 1.00 40.46 283 ASN C O 1
ATOM 1619 N N . GLU A 1 215 ? 48.840 55.072 53.058 1.00 42.50 284 GLU C N 1
ATOM 1620 C CA . GLU A 1 215 ? 49.261 55.118 54.461 1.00 47.02 284 GLU C CA 1
ATOM 1621 C C . GLU A 1 215 ? 48.508 56.206 55.200 1.00 46.37 284 GLU C C 1
ATOM 1622 O O . GLU A 1 215 ? 48.100 56.017 56.345 1.00 45.87 284 GLU C O 1
ATOM 1628 N N . ARG A 1 216 ? 48.333 57.353 54.548 1.00 44.94 285 ARG C N 1
ATOM 1629 C CA . ARG A 1 216 ? 47.523 58.425 55.110 1.00 43.82 285 ARG C CA 1
ATOM 1630 C C . ARG A 1 216 ? 46.084 57.982 55.267 1.00 41.94 285 ARG C C 1
ATOM 1631 O O . ARG A 1 216 ? 45.462 58.208 56.309 1.00 43.44 285 ARG C O 1
ATOM 1639 N N . ILE A 1 217 ? 45.552 57.340 54.233 1.00 37.72 286 ILE C N 1
ATOM 1640 C CA . ILE A 1 217 ? 44.199 56.827 54.319 1.00 34.17 286 ILE C CA 1
ATOM 1641 C C . ILE A 1 217 ? 44.058 55.852 55.501 1.00 33.51 286 ILE C C 1
ATOM 1642 O O . ILE A 1 217 ? 43.061 55.886 56.226 1.00 29.79 286 ILE C O 1
ATOM 1647 N N . GLU A 1 218 ? 45.069 55.011 55.693 1.00 33.37 287 GLU C N 1
ATOM 1648 C CA . GLU A 1 218 ? 45.037 53.978 56.706 1.00 38.42 287 GLU C CA 1
ATOM 1649 C C . GLU A 1 218 ? 44.965 54.556 58.108 1.00 38.16 287 GLU C C 1
ATOM 1650 O O . GLU A 1 218 ? 44.226 54.060 58.930 1.00 38.77 287 GLU C O 1
ATOM 1656 N N . MET A 1 219 ? 45.694 55.626 58.382 1.00 42.59 288 MET C N 1
ATOM 1657 C CA . MET A 1 219 ? 45.682 56.175 59.742 1.00 45.37 288 MET C CA 1
ATOM 1658 C C . MET A 1 219 ? 44.329 56.767 60.098 1.00 42.61 288 MET C C 1
ATOM 1659 O O . MET A 1 219 ? 43.963 56.840 61.272 1.00 38.01 288 MET C O 1
ATOM 1664 N N . VAL A 1 220 ? 43.575 57.160 59.077 1.00 42.23 289 VAL C N 1
ATOM 1665 C CA . VAL A 1 220 ? 42.198 57.615 59.269 1.00 38.08 289 VAL C CA 1
ATOM 1666 C C . VAL A 1 220 ? 41.244 56.430 59.427 1.00 35.87 289 VAL C C 1
ATOM 1667 O O . VAL A 1 220 ? 40.456 56.380 60.354 1.00 43.29 289 VAL C O 1
ATOM 1671 N N . VAL A 1 221 ? 41.334 55.461 58.537 1.00 37.89 290 VAL C N 1
ATOM 1672 C CA . VAL A 1 221 ? 40.449 54.312 58.594 1.00 43.33 290 VAL C CA 1
ATOM 1673 C C . VAL A 1 221 ? 40.669 53.512 59.887 1.00 46.82 290 VAL C C 1
ATOM 1674 O O . VAL A 1 221 ? 39.707 53.013 60.459 1.00 47.80 290 VAL C O 1
ATOM 1678 N N . LYS A 1 222 ? 41.921 53.408 60.338 1.00 52.26 291 LYS C N 1
ATOM 1679 C CA . LYS A 1 222 ? 42.265 52.731 61.603 1.00 53.88 291 LYS C CA 1
ATOM 1680 C C . LYS A 1 222 ? 41.454 53.283 62.767 1.00 53.55 291 LYS C C 1
ATOM 1681 O O . LYS A 1 222 ? 41.115 52.551 63.683 1.00 48.20 291 LYS C O 1
ATOM 1687 N N . LYS A 1 223 ? 41.149 54.579 62.733 1.00 57.67 292 LYS C N 1
ATOM 1688 C CA . LYS A 1 223 ? 40.451 55.235 63.849 1.00 55.67 292 LYS C CA 1
ATOM 1689 C C . LYS A 1 223 ? 38.942 54.987 63.868 1.00 54.31 292 LYS C C 1
ATOM 1690 O O . LYS A 1 223 ? 38.243 55.476 64.763 1.00 55.72 292 LYS C O 1
ATOM 1696 N N . GLY A 1 224 ? 38.440 54.242 62.883 1.00 49.55 293 GLY C N 1
ATOM 1697 C CA . GLY A 1 224 ? 37.049 53.781 62.893 1.00 47.16 293 GLY C CA 1
ATOM 1698 C C . GLY A 1 224 ? 36.006 54.807 62.493 1.00 46.26 293 GLY C C 1
ATOM 1699 O O . GLY A 1 224 ? 34.871 54.728 62.963 1.00 45.74 293 GLY C O 1
ATOM 1700 N N . VAL A 1 225 ? 36.381 55.754 61.622 1.00 42.69 294 VAL C N 1
ATOM 1701 C CA . VAL A 1 225 ? 35.496 56.858 61.231 1.00 39.82 294 VAL C CA 1
ATOM 1702 C C . VAL A 1 225 ? 34.597 56.543 60.040 1.00 37.25 294 VAL C C 1
ATOM 1703 O O . VAL A 1 225 ? 33.651 57.286 59.763 1.00 35.42 294 VAL C O 1
ATOM 1707 N N . VAL A 1 226 ? 34.883 55.461 59.325 1.00 37.35 295 VAL C N 1
ATOM 1708 C CA . VAL A 1 226 ? 34.127 55.151 58.117 1.00 38.37 295 VAL C CA 1
ATOM 1709 C C . VAL A 1 226 ? 32.610 55.003 58.357 1.00 40.48 295 VAL C C 1
ATOM 1710 O O . VAL A 1 226 ? 31.800 55.583 57.625 1.00 37.16 295 VAL C O 1
ATOM 1714 N N . PRO A 1 227 ? 32.219 54.224 59.376 1.00 42.72 296 PRO C N 1
ATOM 1715 C CA . PRO A 1 227 ? 30.792 54.170 59.710 1.00 40.92 296 PRO C CA 1
ATOM 1716 C C . PRO A 1 227 ? 30.142 55.534 59.906 1.00 38.22 296 PRO C C 1
ATOM 1717 O O . PRO A 1 227 ? 29.040 55.763 59.426 1.00 44.22 296 PRO C O 1
ATOM 1721 N N . GLN A 1 228 ? 30.818 56.434 60.594 1.00 40.56 297 GLN C N 1
ATOM 1722 C CA . GLN A 1 228 ? 30.254 57.753 60.869 1.00 38.91 297 GLN C CA 1
ATOM 1723 C C . GLN A 1 228 ? 30.243 58.614 59.624 1.00 39.17 297 GLN C C 1
ATOM 1724 O O . GLN A 1 228 ? 29.332 59.425 59.443 1.00 43.09 297 GLN C O 1
ATOM 1730 N N . LEU A 1 229 ? 31.248 58.453 58.771 1.00 32.11 298 LEU C N 1
ATOM 1731 C CA . LEU A 1 229 ? 31.230 59.141 57.492 1.00 33.12 298 LEU C CA 1
ATOM 1732 C C . LEU A 1 229 ? 30.030 58.713 56.684 1.00 33.66 298 LEU C C 1
ATOM 1733 O O . LEU A 1 229 ? 29.318 59.559 56.166 1.00 36.62 298 LEU C O 1
ATOM 1738 N N . VAL A 1 230 ? 29.786 57.405 56.596 1.00 37.01 299 VAL C N 1
ATOM 1739 C CA . VAL A 1 230 ? 28.664 56.885 55.801 1.00 37.25 299 VAL C CA 1
ATOM 1740 C C . VAL A 1 230 ? 27.360 57.482 56.307 1.00 35.87 299 VAL C C 1
ATOM 1741 O O . VAL A 1 230 ? 26.577 57.994 55.532 1.00 37.33 299 VAL C O 1
ATOM 1745 N N . LYS A 1 231 ? 27.150 57.453 57.614 1.00 42.37 300 LYS C N 1
ATOM 1746 C CA . LYS A 1 231 ? 25.997 58.118 58.221 1.00 44.01 300 LYS C CA 1
ATOM 1747 C C . LYS A 1 231 ? 25.864 59.584 57.759 1.00 43.49 300 LYS C C 1
ATOM 1748 O O . LYS A 1 231 ? 24.767 60.053 57.418 1.00 46.02 300 LYS C O 1
ATOM 1754 N N . LEU A 1 232 ? 26.980 60.305 57.736 1.00 41.17 301 LEU C N 1
ATOM 1755 C CA . LEU A 1 232 ? 26.955 61.725 57.366 1.00 40.84 301 LEU C CA 1
ATOM 1756 C C . LEU A 1 232 ? 26.670 61.886 55.896 1.00 38.30 301 LEU C C 1
ATOM 1757 O O . LEU A 1 232 ? 26.143 62.893 55.474 1.00 42.67 301 LEU C O 1
ATOM 1762 N N . LEU A 1 233 ? 27.005 60.871 55.121 1.00 38.62 302 LEU C N 1
ATOM 1763 C CA . LEU A 1 233 ? 26.765 60.887 53.694 1.00 38.13 302 LEU C CA 1
ATOM 1764 C C . LEU A 1 233 ? 25.257 60.999 53.473 1.00 40.75 302 LEU C C 1
ATOM 1765 O O . LEU A 1 233 ? 24.794 61.504 52.449 1.00 44.26 302 LEU C O 1
ATOM 1770 N N . GLY A 1 234 ? 24.485 60.571 54.468 1.00 40.27 303 GLY C N 1
ATOM 1771 C CA . GLY A 1 234 ? 23.040 60.636 54.367 1.00 42.33 303 GLY C CA 1
ATOM 1772 C C . GLY A 1 234 ? 22.370 61.849 54.966 1.00 42.61 303 GLY C C 1
ATOM 1773 O O . GLY A 1 234 ? 21.160 61.879 55.075 1.00 45.06 303 GLY C O 1
ATOM 1774 N N . ALA A 1 235 ? 23.142 62.851 55.360 1.00 49.49 304 ALA C N 1
ATOM 1775 C CA . ALA A 1 235 ? 22.594 64.039 56.003 1.00 45.62 304 ALA C CA 1
ATOM 1776 C C . ALA A 1 235 ? 21.835 64.881 55.000 1.00 48.85 304 ALA C C 1
ATOM 1777 O O . ALA A 1 235 ? 22.024 64.764 53.770 1.00 44.38 304 ALA C O 1
ATOM 1779 N N . THR A 1 236 ? 20.967 65.732 55.536 1.00 52.30 305 THR C N 1
ATOM 1780 C CA . THR A 1 236 ? 20.149 66.608 54.708 1.00 51.27 305 THR C CA 1
ATOM 1781 C C . THR A 1 236 ? 20.985 67.773 54.227 1.00 52.34 305 THR C C 1
ATOM 1782 O O . THR A 1 236 ? 20.813 68.240 53.096 1.00 57.98 305 THR C O 1
ATOM 1786 N N . GLU A 1 237 ? 21.896 68.228 55.086 1.00 47.34 306 GLU C N 1
ATOM 1787 C CA . GLU A 1 237 ? 22.677 69.433 54.834 1.00 47.92 306 GLU C CA 1
ATOM 1788 C C . GLU A 1 237 ? 23.795 69.175 53.815 1.00 47.28 306 GLU C C 1
ATOM 1789 O O . GLU A 1 237 ? 24.740 68.448 54.082 1.00 48.25 306 GLU C O 1
ATOM 1795 N N . LEU A 1 238 ? 23.668 69.787 52.644 1.00 48.52 307 LEU C N 1
ATOM 1796 C CA . LEU A 1 238 ? 24.654 69.702 51.569 1.00 47.74 307 LEU C CA 1
ATOM 1797 C C . LEU A 1 238 ? 26.101 70.009 51.964 1.00 45.78 307 LEU C C 1
ATOM 1798 O O . LEU A 1 238 ? 27.032 69.383 51.458 1.00 44.01 307 LEU C O 1
ATOM 1803 N N . PRO A 1 239 ? 26.299 71.023 52.816 1.00 46.18 308 PRO C N 1
ATOM 1804 C CA . PRO A 1 239 ? 27.633 71.331 53.309 1.00 43.89 308 PRO C CA 1
ATOM 1805 C C . PRO A 1 239 ? 28.223 70.251 54.220 1.00 42.49 308 PRO C C 1
ATOM 1806 O O . PRO A 1 239 ? 29.387 70.352 54.590 1.00 41.83 308 PRO C O 1
ATOM 1810 N N . ILE A 1 240 ? 27.421 69.266 54.618 1.00 36.73 309 ILE C N 1
ATOM 1811 C CA . ILE A 1 240 ? 27.951 68.078 55.267 1.00 37.62 309 ILE C CA 1
ATOM 1812 C C . ILE A 1 240 ? 28.139 66.969 54.264 1.00 38.91 309 ILE C C 1
ATOM 1813 O O . ILE A 1 240 ? 29.187 66.342 54.236 1.00 44.73 309 ILE C O 1
ATOM 1818 N N . VAL A 1 241 ? 27.114 66.700 53.464 1.00 38.79 310 VAL C N 1
ATOM 1819 C CA . VAL A 1 241 ? 27.224 65.650 52.460 1.00 38.50 310 VAL C CA 1
ATOM 1820 C C . VAL A 1 241 ? 28.444 65.914 51.569 1.00 35.93 310 VAL C C 1
ATOM 1821 O O . VAL A 1 241 ? 29.230 65.006 51.331 1.00 40.23 310 VAL C O 1
ATOM 1825 N N . THR A 1 242 ? 28.639 67.142 51.109 1.00 33.53 311 THR C N 1
ATOM 1826 C CA . THR A 1 242 ? 29.725 67.387 50.159 1.00 35.73 311 THR C CA 1
ATOM 1827 C C . THR A 1 242 ? 31.101 66.872 50.659 1.00 36.74 311 THR C C 1
ATOM 1828 O O . THR A 1 242 ? 31.762 66.090 49.983 1.00 37.46 311 THR C O 1
ATOM 1832 N N . PRO A 1 243 ? 31.547 67.321 51.828 1.00 37.84 312 PRO C N 1
ATOM 1833 C CA . PRO A 1 243 ? 32.807 66.791 52.324 1.00 38.36 312 PRO C CA 1
ATOM 1834 C C . PRO A 1 243 ? 32.782 65.328 52.709 1.00 37.31 312 PRO C C 1
ATOM 1835 O O . PRO A 1 243 ? 33.783 64.647 52.533 1.00 34.29 312 PRO C O 1
ATOM 1839 N N . ALA A 1 244 ? 31.674 64.850 53.258 1.00 40.77 313 ALA C N 1
ATOM 1840 C CA . ALA A 1 244 ? 31.569 63.433 53.608 1.00 39.72 313 ALA C CA 1
ATOM 1841 C C . ALA A 1 244 ? 31.820 62.589 52.364 1.00 35.20 313 ALA C C 1
ATOM 1842 O O . ALA A 1 244 ? 32.588 61.643 52.395 1.00 35.51 313 ALA C O 1
ATOM 1844 N N . LEU A 1 245 ? 31.209 62.972 51.255 1.00 34.18 314 LEU C N 1
ATOM 1845 C CA . LEU A 1 245 ? 31.372 62.228 50.011 1.00 35.70 314 LEU C CA 1
ATOM 1846 C C . LEU A 1 245 ? 32.815 62.274 49.550 1.00 35.17 314 LEU C C 1
ATOM 1847 O O . LEU A 1 245 ? 33.343 61.269 49.099 1.00 38.17 314 LEU C O 1
ATOM 1852 N N . ARG A 1 246 ? 33.459 63.433 49.669 1.00 38.65 315 ARG C N 1
ATOM 1853 C CA . ARG A 1 246 ? 34.857 63.549 49.278 1.00 35.60 315 ARG C CA 1
ATOM 1854 C C . ARG A 1 246 ? 35.714 62.574 50.071 1.00 36.69 315 ARG C C 1
ATOM 1855 O O . ARG A 1 246 ? 36.606 61.945 49.499 1.00 41.12 315 ARG C O 1
ATOM 1863 N N . ALA A 1 247 ? 35.448 62.449 51.375 1.00 32.76 316 ALA C N 1
ATOM 1864 C CA . ALA A 1 247 ? 36.256 61.594 52.240 1.00 33.90 316 ALA C CA 1
ATOM 1865 C C . ALA A 1 247 ? 36.060 60.159 51.812 1.00 36.75 316 ALA C C 1
ATOM 1866 O O . ALA A 1 247 ? 37.014 59.418 51.633 1.00 39.85 316 ALA C O 1
ATOM 1868 N N . ILE A 1 248 ? 34.816 59.770 51.593 1.00 40.08 317 ILE C N 1
ATOM 1869 C CA . ILE A 1 248 ? 34.550 58.400 51.184 1.00 37.81 317 ILE C CA 1
ATOM 1870 C C . ILE A 1 248 ? 35.214 58.150 49.832 1.00 37.59 317 ILE C C 1
ATOM 1871 O O . ILE A 1 248 ? 35.839 57.121 49.628 1.00 39.27 317 ILE C O 1
ATOM 1876 N N . GLY A 1 249 ? 35.114 59.111 48.925 1.00 34.49 318 GLY C N 1
ATOM 1877 C CA . GLY A 1 249 ? 35.677 58.938 47.595 1.00 36.01 318 GLY C CA 1
ATOM 1878 C C . GLY A 1 249 ? 37.182 58.814 47.644 1.00 39.20 318 GLY C C 1
ATOM 1879 O O . GLY A 1 249 ? 37.789 58.110 46.830 1.00 42.95 318 GLY C O 1
ATOM 1880 N N . ASN A 1 250 ? 37.795 59.507 48.600 1.00 37.95 319 ASN C N 1
ATOM 1881 C CA . ASN A 1 250 ? 39.240 59.469 48.748 1.00 35.46 319 ASN C CA 1
ATOM 1882 C C . ASN A 1 250 ? 39.626 58.090 49.254 1.00 37.23 319 ASN C C 1
ATOM 1883 O O . ASN A 1 250 ? 40.504 57.430 48.684 1.00 36.34 319 ASN C O 1
ATOM 1888 N N . ILE A 1 251 ? 38.935 57.653 50.311 1.00 29.92 320 ILE C N 1
ATOM 1889 C CA . ILE A 1 251 ? 39.255 56.409 50.955 1.00 33.66 320 ILE C CA 1
ATOM 1890 C C . ILE A 1 251 ? 39.247 55.245 49.965 1.00 36.59 320 ILE C C 1
ATOM 1891 O O . ILE A 1 251 ? 40.083 54.366 50.045 1.00 36.23 320 ILE C O 1
ATOM 1896 N N . VAL A 1 252 ? 38.327 55.260 49.009 1.00 40.46 321 VAL C N 1
ATOM 1897 C CA . VAL A 1 252 ? 38.219 54.164 48.047 1.00 40.12 321 VAL C CA 1
ATOM 1898 C C . VAL A 1 252 ? 39.183 54.283 46.863 1.00 42.25 321 VAL C C 1
ATOM 1899 O O . VAL A 1 252 ? 39.107 53.479 45.926 1.00 43.50 321 VAL C O 1
ATOM 1903 N N . THR A 1 253 ? 40.065 55.288 46.884 1.00 45.63 322 THR C N 1
ATOM 1904 C CA . THR A 1 253 ? 41.205 55.348 45.935 1.00 44.85 322 THR C CA 1
ATOM 1905 C C . THR A 1 253 ? 42.351 54.479 46.476 1.00 48.28 322 THR C C 1
ATOM 1906 O O . THR A 1 253 ? 43.281 54.117 45.741 1.00 50.11 322 THR C O 1
ATOM 1910 N N . GLY A 1 254 ? 42.267 54.150 47.767 1.00 44.73 323 GLY C N 1
ATOM 1911 C CA . GLY A 1 254 ? 43.234 53.279 48.415 1.00 48.03 323 GLY C CA 1
ATOM 1912 C C . GLY A 1 254 ? 43.106 51.794 48.084 1.00 50.35 323 GLY C C 1
ATOM 1913 O O . GLY A 1 254 ? 42.669 51.403 46.991 1.00 53.81 323 GLY C O 1
ATOM 1914 N N . THR A 1 255 ? 43.497 50.970 49.048 1.00 44.85 324 THR C N 1
ATOM 1915 C CA . THR A 1 255 ? 43.527 49.538 48.875 1.00 45.54 324 THR C CA 1
ATOM 1916 C C . THR A 1 255 ? 42.110 49.005 48.914 1.00 47.06 324 THR C C 1
ATOM 1917 O O . THR A 1 255 ? 41.202 49.634 49.469 1.00 45.25 324 THR C O 1
ATOM 1921 N N . ASP A 1 256 ? 41.934 47.831 48.321 1.00 48.34 325 ASP C N 1
ATOM 1922 C CA . ASP A 1 256 ? 40.642 47.174 48.278 1.00 45.86 325 ASP C CA 1
ATOM 1923 C C . ASP A 1 256 ? 40.164 46.800 49.660 1.00 41.67 325 ASP C C 1
ATOM 1924 O O . ASP A 1 256 ? 38.970 46.759 49.910 1.00 47.99 325 ASP C O 1
ATOM 1929 N N . GLU A 1 257 ? 41.090 46.543 50.568 1.00 44.06 326 GLU C N 1
ATOM 1930 C CA . GLU A 1 257 ? 40.747 46.334 51.981 1.00 47.11 326 GLU C CA 1
ATOM 1931 C C . GLU A 1 257 ? 40.088 47.603 52.537 1.00 45.11 326 GLU C C 1
ATOM 1932 O O . GLU A 1 257 ? 39.079 47.538 53.244 1.00 41.68 326 GLU C O 1
ATOM 1938 N N . GLN A 1 258 ? 40.657 48.759 52.186 1.00 46.66 327 GLN C N 1
ATOM 1939 C CA . GLN A 1 258 ? 40.118 50.063 52.605 1.00 41.08 327 GLN C CA 1
ATOM 1940 C C . GLN A 1 258 ? 38.772 50.365 51.973 1.00 37.39 327 GLN C C 1
ATOM 1941 O O . GLN A 1 258 ? 37.829 50.762 52.671 1.00 37.08 327 GLN C O 1
ATOM 1947 N N . THR A 1 259 ? 38.644 50.126 50.678 1.00 35.80 328 THR C N 1
ATOM 1948 C CA . THR A 1 259 ? 37.334 50.237 50.050 1.00 38.32 328 THR C CA 1
ATOM 1949 C C . THR A 1 259 ? 36.298 49.384 50.777 1.00 37.43 328 THR C C 1
ATOM 1950 O O . THR A 1 259 ? 35.187 49.841 51.053 1.00 43.99 328 THR C O 1
ATOM 1954 N N . GLN A 1 260 ? 36.663 48.156 51.114 1.00 37.65 329 GLN C N 1
ATOM 1955 C CA . GLN A 1 260 ? 35.712 47.219 51.718 1.00 40.41 329 GLN C CA 1
ATOM 1956 C C . GLN A 1 260 ? 35.080 47.759 52.977 1.00 41.96 329 GLN C C 1
ATOM 1957 O O . GLN A 1 260 ? 33.920 47.444 53.271 1.00 43.17 329 GLN C O 1
ATOM 1963 N N . LYS A 1 261 ? 35.843 48.547 53.737 1.00 47.53 330 LYS C N 1
ATOM 1964 C CA . LYS A 1 261 ? 35.336 49.123 54.997 1.00 46.78 330 LYS C CA 1
ATOM 1965 C C . LYS A 1 261 ? 34.143 49.999 54.718 1.00 43.39 330 LYS C C 1
ATOM 1966 O O . LYS A 1 261 ? 33.209 50.005 55.516 1.00 44.90 330 LYS C O 1
ATOM 1972 N N . VAL A 1 262 ? 34.171 50.730 53.594 1.00 37.88 331 VAL C N 1
ATOM 1973 C CA . VAL A 1 262 ? 33.057 51.624 53.266 1.00 39.50 331 VAL C CA 1
ATOM 1974 C C . VAL A 1 262 ? 31.868 50.792 52.820 1.00 37.37 331 VAL C C 1
ATOM 1975 O O . VAL A 1 262 ? 30.747 51.022 53.253 1.00 42.53 331 VAL C O 1
ATOM 1979 N N . ILE A 1 263 ? 32.125 49.778 52.016 1.00 40.15 332 ILE C N 1
ATOM 1980 C CA . ILE A 1 263 ? 31.076 48.865 51.623 1.00 36.53 332 ILE C CA 1
ATOM 1981 C C . ILE A 1 263 ? 30.490 48.240 52.886 1.00 36.50 332 ILE C C 1
ATOM 1982 O O . ILE A 1 263 ? 29.275 48.221 53.070 1.00 32.27 332 ILE C O 1
ATOM 1987 N N . ASP A 1 264 ? 31.348 47.782 53.789 1.00 37.63 333 ASP C N 1
ATOM 1988 C CA . ASP A 1 264 ? 30.848 47.169 55.034 1.00 39.80 333 ASP C CA 1
ATOM 1989 C C . ASP A 1 264 ? 30.007 48.140 55.877 1.00 39.92 333 ASP C C 1
ATOM 1990 O O . ASP A 1 264 ? 29.045 47.736 56.518 1.00 39.58 333 ASP C O 1
ATOM 1995 N N . ALA A 1 265 ? 30.366 49.421 55.854 1.00 40.64 334 ALA C N 1
ATOM 1996 C CA . ALA A 1 265 ? 29.710 50.419 56.672 1.00 38.41 334 ALA C CA 1
ATOM 1997 C C . ALA A 1 265 ? 28.339 50.819 56.143 1.00 42.67 334 ALA C C 1
ATOM 1998 O O . ALA A 1 265 ? 27.611 51.524 56.837 1.00 44.51 334 ALA C O 1
ATOM 2000 N N . GLY A 1 266 ? 27.988 50.391 54.929 1.00 40.60 335 GLY C N 1
ATOM 2001 C CA . GLY A 1 266 ? 26.634 50.601 54.388 1.00 35.92 335 GLY C CA 1
ATOM 2002 C C . GLY A 1 266 ? 26.571 51.632 53.279 1.00 37.05 335 GLY C C 1
ATOM 2003 O O . GLY A 1 266 ? 25.487 52.005 52.848 1.00 43.66 335 GLY C O 1
ATOM 2004 N N . ALA A 1 267 ? 27.729 52.074 52.797 1.00 37.42 336 ALA C N 1
ATOM 2005 C CA . ALA A 1 267 ? 27.823 53.229 51.909 1.00 37.21 336 ALA C CA 1
ATOM 2006 C C . ALA A 1 267 ? 26.972 53.066 50.677 1.00 40.45 336 ALA C C 1
ATOM 2007 O O . ALA A 1 267 ? 26.260 53.986 50.272 1.00 44.36 336 ALA C O 1
ATOM 2009 N N . LEU A 1 268 ? 27.051 51.892 50.078 1.00 35.88 337 LEU C N 1
ATOM 2010 C CA . LEU A 1 268 ? 26.425 51.685 48.790 1.00 37.42 337 LEU C CA 1
ATOM 2011 C C . LEU A 1 268 ? 24.899 51.960 48.834 1.00 38.42 337 LEU C C 1
ATOM 2012 O O . LEU A 1 268 ? 24.304 52.371 47.853 1.00 35.21 337 LEU C O 1
ATOM 2017 N N . ALA A 1 269 ? 24.269 51.762 49.981 1.00 37.80 338 ALA C N 1
ATOM 2018 C CA . ALA A 1 269 ? 22.829 51.965 50.066 1.00 36.86 338 ALA C CA 1
ATOM 2019 C C . ALA A 1 269 ? 22.446 53.421 49.881 1.00 34.11 338 ALA C C 1
ATOM 2020 O O . ALA A 1 269 ? 21.315 53.695 49.592 1.00 39.66 338 ALA C O 1
ATOM 2022 N N . VAL A 1 270 ? 23.380 54.353 50.039 1.00 36.34 339 VAL C N 1
ATOM 2023 C CA . VAL A 1 270 ? 23.076 55.784 49.865 1.00 36.44 339 VAL C CA 1
ATOM 2024 C C . VAL A 1 270 ? 23.216 56.253 48.398 1.00 34.50 339 VAL C C 1
ATOM 2025 O O . VAL A 1 270 ? 22.728 57.308 48.023 1.00 37.74 339 VAL C O 1
ATOM 2029 N N . PHE A 1 271 ? 23.855 55.454 47.562 1.00 34.57 340 PHE C N 1
ATOM 2030 C CA . PHE A 1 271 ? 24.158 55.881 46.207 1.00 34.50 340 PHE C CA 1
ATOM 2031 C C . PHE A 1 271 ? 22.994 56.042 45.244 1.00 33.13 340 PHE C C 1
ATOM 2032 O O . PHE A 1 271 ? 23.038 56.903 44.381 1.00 36.65 340 PHE C O 1
ATOM 2040 N N . PRO A 1 272 ? 21.934 55.244 45.395 1.00 37.39 341 PRO C N 1
ATOM 2041 C CA . PRO A 1 272 ? 20.778 55.543 44.556 1.00 37.01 341 PRO C CA 1
ATOM 2042 C C . PRO A 1 272 ? 20.400 57.008 44.663 1.00 38.24 341 PRO C C 1
ATOM 2043 O O . PRO A 1 272 ? 20.052 57.635 43.666 1.00 39.55 341 PRO C O 1
ATOM 2047 N N . SER A 1 273 ? 20.467 57.543 45.873 1.00 35.05 342 SER C N 1
ATOM 2048 C CA . SER A 1 273 ? 20.133 58.948 46.108 1.00 36.24 342 SER C CA 1
ATOM 2049 C C . SER A 1 273 ? 21.174 59.876 45.499 1.00 37.88 342 SER C C 1
ATOM 2050 O O . SER A 1 273 ? 20.826 60.797 44.769 1.00 38.97 342 SER C O 1
ATOM 2053 N N . LEU A 1 274 ? 22.447 59.602 45.804 1.00 36.07 343 LEU C N 1
ATOM 2054 C CA . LEU A 1 274 ? 23.575 60.455 45.432 1.00 34.39 343 LEU C CA 1
ATOM 2055 C C . LEU A 1 274 ? 23.749 60.506 43.924 1.00 35.04 343 LEU C C 1
ATOM 2056 O O . LEU A 1 274 ? 24.045 61.556 43.360 1.00 35.87 343 LEU C O 1
ATOM 2061 N N . LEU A 1 275 ? 23.588 59.363 43.274 1.00 34.03 344 LEU C N 1
ATOM 2062 C CA . LEU A 1 275 ? 23.759 59.284 41.835 1.00 33.40 344 LEU C CA 1
ATOM 2063 C C . LEU A 1 275 ? 22.602 59.949 41.116 1.00 33.58 344 LEU C C 1
ATOM 2064 O O . LEU A 1 275 ? 22.645 60.083 39.889 1.00 35.48 344 LEU C O 1
ATOM 2069 N N . THR A 1 276 ? 21.559 60.331 41.860 1.00 33.18 345 THR C N 1
ATOM 2070 C CA . THR A 1 276 ? 20.446 61.107 41.295 1.00 35.92 345 THR C CA 1
ATOM 2071 C C . THR A 1 276 ? 20.348 62.517 41.850 1.00 36.49 345 THR C C 1
ATOM 2072 O O . THR A 1 276 ? 19.490 63.277 41.417 1.00 40.29 345 THR C O 1
ATOM 2076 N N . ASN A 1 277 ? 21.221 62.846 42.796 1.00 41.90 346 ASN C N 1
ATOM 2077 C CA . ASN A 1 277 ? 21.168 64.090 43.574 1.00 42.99 346 ASN C CA 1
ATOM 2078 C C . ASN A 1 277 ? 21.091 65.306 42.672 1.00 42.04 346 ASN C C 1
ATOM 2079 O O . ASN A 1 277 ? 21.789 65.365 41.684 1.00 38.57 346 ASN C O 1
ATOM 2084 N N . PRO A 1 278 ? 20.260 66.290 43.016 1.00 45.11 347 PRO C N 1
ATOM 2085 C CA . PRO A 1 278 ? 20.124 67.430 42.103 1.00 48.13 347 PRO C CA 1
ATOM 2086 C C . PRO A 1 278 ? 21.338 68.373 42.042 1.00 50.44 347 PRO C C 1
ATOM 2087 O O . PRO A 1 278 ? 21.425 69.159 41.107 1.00 50.88 347 PRO C O 1
ATOM 2091 N N . LYS A 1 279 ? 22.246 68.330 43.020 1.00 47.00 348 LYS C N 1
ATOM 2092 C CA . LYS A 1 279 ? 23.439 69.170 42.956 1.00 49.96 348 LYS C CA 1
ATOM 2093 C C . LYS A 1 279 ? 24.463 68.478 42.107 1.00 47.43 348 LYS C C 1
ATOM 2094 O O . LYS A 1 279 ? 24.985 67.439 42.475 1.00 50.82 348 LYS C O 1
ATOM 2100 N N . THR A 1 280 ? 24.768 69.092 40.975 1.00 47.74 349 THR C N 1
ATOM 2101 C CA . THR A 1 280 ? 25.541 68.453 39.930 1.00 48.04 349 THR C CA 1
ATOM 2102 C C . THR A 1 280 ? 26.894 67.911 40.423 1.00 49.92 349 THR C C 1
ATOM 2103 O O . THR A 1 280 ? 27.284 66.789 40.080 1.00 47.33 349 THR C O 1
ATOM 2107 N N . ASN A 1 281 ? 27.593 68.683 41.246 1.00 52.86 350 ASN C N 1
ATOM 2108 C CA . ASN A 1 281 ? 28.881 68.240 41.782 1.00 52.43 350 ASN C CA 1
ATOM 2109 C C . ASN A 1 281 ? 28.772 66.980 42.680 1.00 47.81 350 ASN C C 1
ATOM 2110 O O . ASN A 1 281 ? 29.644 66.109 42.630 1.00 44.73 350 ASN C O 1
ATOM 2115 N N . ILE A 1 282 ? 27.704 66.840 43.464 1.00 45.37 351 ILE C N 1
ATOM 2116 C CA . ILE A 1 282 ? 27.503 65.594 44.247 1.00 45.86 351 ILE C CA 1
ATOM 2117 C C . ILE A 1 282 ? 27.363 64.384 43.313 1.00 41.55 351 ILE C C 1
ATOM 2118 O O . ILE A 1 282 ? 27.970 63.337 43.499 1.00 39.33 351 ILE C O 1
ATOM 2123 N N . GLN A 1 283 ? 26.544 64.552 42.297 1.00 40.11 352 GLN C N 1
ATOM 2124 C CA . GLN A 1 283 ? 26.385 63.525 41.281 1.00 44.09 352 GLN C CA 1
ATOM 2125 C C . GLN A 1 283 ? 27.746 63.147 40.667 1.00 43.39 352 GLN C C 1
ATOM 2126 O O . GLN A 1 283 ? 28.025 61.968 40.460 1.00 48.45 352 GLN C O 1
ATOM 2132 N N . LYS A 1 284 ? 28.591 64.143 40.416 1.00 44.13 353 LYS C N 1
ATOM 2133 C CA . LYS A 1 284 ? 29.909 63.930 39.830 1.00 46.93 353 LYS C CA 1
ATOM 2134 C C . LYS A 1 284 ? 30.816 63.142 40.763 1.00 46.75 353 LYS C C 1
ATOM 2135 O O . LYS A 1 284 ? 31.450 62.156 40.363 1.00 45.35 353 LYS C O 1
ATOM 2141 N N . GLU A 1 285 ? 30.881 63.580 42.010 1.00 44.61 354 GLU C N 1
ATOM 2142 C CA . GLU A 1 285 ? 31.742 62.921 42.989 1.00 43.79 354 GLU C CA 1
ATOM 2143 C C . GLU A 1 285 ? 31.215 61.555 43.400 1.00 40.69 354 GLU C C 1
ATOM 2144 O O . GLU A 1 285 ? 31.992 60.671 43.735 1.00 39.82 354 GLU C O 1
ATOM 2150 N N . ALA A 1 286 ? 29.898 61.383 43.370 1.00 41.17 355 ALA C N 1
ATOM 2151 C CA . ALA A 1 286 ? 29.310 60.072 43.597 1.00 40.34 355 ALA C CA 1
ATOM 2152 C C . ALA A 1 286 ? 29.710 59.108 42.465 1.00 37.04 355 ALA C C 1
ATOM 2153 O O . ALA A 1 286 ? 30.142 57.980 42.714 1.00 33.68 355 ALA C O 1
ATOM 2155 N N . THR A 1 287 ? 29.604 59.557 41.221 1.00 35.74 356 THR C N 1
ATOM 2156 C CA . THR A 1 287 ? 29.949 58.684 40.110 1.00 39.39 356 THR C CA 1
ATOM 2157 C C . THR A 1 287 ? 31.459 58.407 40.108 1.00 36.54 356 THR C C 1
ATOM 2158 O O . THR A 1 287 ? 31.889 57.283 39.912 1.00 36.42 356 THR C O 1
ATOM 2162 N N . TRP A 1 288 ? 32.254 59.432 40.363 1.00 40.62 357 TRP C N 1
ATOM 2163 C CA . TRP A 1 288 ? 33.695 59.257 40.575 1.00 39.25 357 TRP C CA 1
ATOM 2164 C C . TRP A 1 288 ? 33.990 58.176 41.615 1.00 36.36 357 TRP C C 1
ATOM 2165 O O . TRP A 1 288 ? 34.783 57.264 41.365 1.00 35.88 357 TRP C O 1
ATOM 2176 N N . THR A 1 289 ? 33.332 58.263 42.767 1.00 34.71 358 THR C N 1
ATOM 2177 C CA . THR A 1 289 ? 33.483 57.251 43.829 1.00 36.37 358 THR C CA 1
ATOM 2178 C C . THR A 1 289 ? 33.092 55.857 43.354 1.00 39.51 358 THR C C 1
ATOM 2179 O O . THR A 1 289 ? 33.712 54.869 43.726 1.00 44.82 358 THR C O 1
ATOM 2183 N N . MET A 1 290 ? 32.046 55.774 42.548 1.00 39.28 359 MET C N 1
ATOM 2184 C CA . MET A 1 290 ? 31.621 54.491 42.028 1.00 38.79 359 MET C CA 1
ATOM 2185 C C . MET A 1 290 ? 32.704 53.895 41.174 1.00 38.74 359 MET C C 1
ATOM 2186 O O . MET A 1 290 ? 32.952 52.694 41.235 1.00 42.66 359 MET C O 1
ATOM 2191 N N . SER A 1 291 ? 33.381 54.730 40.398 1.00 41.65 360 SER C N 1
ATOM 2192 C CA . SER A 1 291 ? 34.416 54.240 39.487 1.00 40.25 360 SER C CA 1
ATOM 2193 C C . SER A 1 291 ? 35.581 53.624 40.240 1.00 41.45 360 SER C C 1
ATOM 2194 O O . SER A 1 291 ? 36.213 52.682 39.763 1.00 42.88 360 SER C O 1
ATOM 2197 N N . ASN A 1 292 ? 35.877 54.151 41.421 1.00 42.38 361 ASN C N 1
ATOM 2198 C CA . ASN A 1 292 ? 36.947 53.570 42.227 1.00 39.56 361 ASN C CA 1
ATOM 2199 C C . ASN A 1 292 ? 36.501 52.362 43.033 1.00 40.94 361 ASN C C 1
ATOM 2200 O O . ASN A 1 292 ? 37.324 51.700 43.661 1.00 46.88 361 ASN C O 1
ATOM 2205 N N . ILE A 1 293 ? 35.204 52.077 43.010 1.00 37.83 362 ILE C N 1
ATOM 2206 C CA . ILE A 1 293 ? 34.688 50.834 43.535 1.00 38.88 362 ILE C CA 1
ATOM 2207 C C . ILE A 1 293 ? 34.640 49.807 42.409 1.00 41.71 362 ILE C C 1
ATOM 2208 O O . ILE A 1 293 ? 35.143 48.691 42.555 1.00 40.97 362 ILE C O 1
ATOM 2213 N N . THR A 1 294 ? 34.082 50.174 41.263 1.00 43.70 363 THR C N 1
ATOM 2214 C CA . THR A 1 294 ? 34.082 49.223 40.147 1.00 41.94 363 THR C CA 1
ATOM 2215 C C . THR A 1 294 ? 35.511 48.871 39.716 1.00 42.15 363 THR C C 1
ATOM 2216 O O . THR A 1 294 ? 35.731 47.862 39.075 1.00 50.40 363 THR C O 1
ATOM 2220 N N . ALA A 1 295 ? 36.482 49.689 40.101 1.00 46.78 364 ALA C N 1
ATOM 2221 C CA . ALA A 1 295 ? 37.905 49.387 39.871 1.00 47.33 364 ALA C CA 1
ATOM 2222 C C . ALA A 1 295 ? 38.423 48.266 40.755 1.00 48.58 364 ALA C C 1
ATOM 2223 O O . ALA A 1 295 ? 39.537 47.801 40.552 1.00 44.52 364 ALA C O 1
ATOM 2225 N N . GLY A 1 296 ? 37.626 47.836 41.734 1.00 51.36 365 GLY C N 1
ATOM 2226 C CA . GLY A 1 296 ? 38.056 46.822 42.697 1.00 49.73 365 GLY C CA 1
ATOM 2227 C C . GLY A 1 296 ? 37.909 45.362 42.287 1.00 48.90 365 GLY C C 1
ATOM 2228 O O . GLY A 1 296 ? 37.885 45.024 41.105 1.00 49.46 365 GLY C O 1
ATOM 2229 N N . ARG A 1 297 ? 37.815 44.507 43.302 1.00 49.75 366 ARG C N 1
ATOM 2230 C CA . ARG A 1 297 ? 37.646 43.069 43.132 1.00 50.78 366 ARG C CA 1
ATOM 2231 C C . ARG A 1 297 ? 36.267 42.729 42.590 1.00 52.73 366 ARG C C 1
ATOM 2232 O O . ARG A 1 297 ? 35.325 43.523 42.667 1.00 50.65 366 ARG C O 1
ATOM 2240 N N . GLN A 1 298 ? 36.131 41.492 42.134 1.00 53.27 367 GLN C N 1
ATOM 2241 C CA . GLN A 1 298 ? 34.845 41.006 41.656 1.00 49.71 367 GLN C CA 1
ATOM 2242 C C . GLN A 1 298 ? 33.767 40.941 42.747 1.00 43.78 367 GLN C C 1
ATOM 2243 O O . GLN A 1 298 ? 32.640 41.362 42.508 1.00 40.90 367 GLN C O 1
ATOM 2249 N N . ASP A 1 299 ? 34.096 40.438 43.938 1.00 43.09 368 ASP C N 1
ATOM 2250 C CA . ASP A 1 299 ? 33.089 40.375 45.021 1.00 46.55 368 ASP C CA 1
ATOM 2251 C C . ASP A 1 299 ? 32.613 41.783 45.409 1.00 42.47 368 ASP C C 1
ATOM 2252 O O . ASP A 1 299 ? 31.531 41.938 45.964 1.00 36.43 368 ASP C O 1
ATOM 2257 N N . GLN A 1 300 ? 33.426 42.794 45.096 1.00 45.38 369 GLN C N 1
ATOM 2258 C CA . GLN A 1 300 ? 33.076 44.201 45.331 1.00 46.97 369 GLN C CA 1
ATOM 2259 C C . GLN A 1 300 ? 32.166 44.742 44.227 1.00 50.01 369 GLN C C 1
ATOM 2260 O O . GLN A 1 300 ? 31.182 45.446 44.493 1.00 50.83 369 GLN C O 1
ATOM 2266 N N . ILE A 1 301 ? 32.484 44.402 42.987 1.00 44.94 370 ILE C N 1
ATOM 2267 C CA . ILE A 1 301 ? 31.565 44.648 41.901 1.00 42.27 370 ILE C CA 1
ATOM 2268 C C . ILE A 1 301 ? 30.208 43.962 42.180 1.00 42.42 370 ILE C C 1
ATOM 2269 O O . ILE A 1 301 ? 29.155 44.512 41.869 1.00 43.16 370 ILE C O 1
ATOM 2274 N N . GLN A 1 302 ? 30.219 42.772 42.774 1.00 42.17 371 GLN C N 1
ATOM 2275 C CA . GLN A 1 302 ? 28.949 42.114 43.085 1.00 44.55 371 GLN C CA 1
ATOM 2276 C C . GLN A 1 302 ? 28.124 42.961 44.034 1.00 45.95 371 GLN C C 1
ATOM 2277 O O . GLN A 1 302 ? 26.905 43.068 43.876 1.00 53.05 371 GLN C O 1
ATOM 2283 N N . GLN A 1 303 ? 28.781 43.555 45.019 1.00 41.14 372 GLN C N 1
ATOM 2284 C CA . GLN A 1 303 ? 28.080 44.373 46.002 1.00 41.02 372 GLN C CA 1
ATOM 2285 C C . GLN A 1 303 ? 27.459 45.584 45.301 1.00 36.08 372 GLN C C 1
ATOM 2286 O O . GLN A 1 303 ? 26.357 46.029 45.660 1.00 38.68 372 GLN C O 1
ATOM 2292 N N . VAL A 1 304 ? 28.145 46.095 44.284 1.00 28.30 373 VAL C N 1
ATOM 2293 C CA . VAL A 1 304 ? 27.588 47.154 43.463 1.00 32.52 373 VAL C CA 1
ATOM 2294 C C . VAL A 1 304 ? 26.373 46.650 42.705 1.00 36.16 373 VAL C C 1
ATOM 2295 O O . VAL A 1 304 ? 25.340 47.312 42.666 1.00 45.25 373 VAL C O 1
ATOM 2299 N N . VAL A 1 305 ? 26.472 45.458 42.136 1.00 33.71 374 VAL C N 1
ATOM 2300 C CA . VAL A 1 305 ? 25.337 44.866 41.448 1.00 33.84 374 VAL C CA 1
ATOM 2301 C C . VAL A 1 305 ? 24.153 44.644 42.409 1.00 38.49 374 VAL C C 1
ATOM 2302 O O . VAL A 1 305 ? 23.033 45.055 42.118 1.00 39.98 374 VAL C O 1
ATOM 2306 N N . ASN A 1 306 ? 24.410 44.047 43.569 1.00 39.73 375 ASN C N 1
ATOM 2307 C CA . ASN A 1 306 ? 23.333 43.682 44.503 1.00 37.69 375 ASN C CA 1
ATOM 2308 C C . ASN A 1 306 ? 22.560 44.869 45.096 1.00 41.55 375 ASN C C 1
ATOM 2309 O O . ASN A 1 306 ? 21.389 44.727 45.479 1.00 42.24 375 ASN C O 1
ATOM 2314 N N . HIS A 1 307 ? 23.219 46.027 45.189 1.00 41.42 376 HIS C N 1
ATOM 2315 C CA . HIS A 1 307 ? 22.588 47.257 45.699 1.00 37.81 376 HIS C CA 1
ATOM 2316 C C . HIS A 1 307 ? 21.844 48.008 44.597 1.00 39.26 376 HIS C C 1
ATOM 2317 O O . HIS A 1 307 ? 21.324 49.111 44.822 1.00 40.36 376 HIS C O 1
ATOM 2324 N N . GLY A 1 308 ? 21.837 47.435 43.399 1.00 35.63 377 GLY C N 1
ATOM 2325 C CA . GLY A 1 308 ? 20.985 47.926 42.346 1.00 37.09 377 GLY C CA 1
ATOM 2326 C C . GLY A 1 308 ? 21.514 49.200 41.727 1.00 37.31 377 GLY C C 1
ATOM 2327 O O . GLY A 1 308 ? 20.738 50.010 41.228 1.00 40.34 377 GLY C O 1
ATOM 2328 N N . LEU A 1 309 ? 22.832 49.356 41.745 1.00 37.00 378 LEU C N 1
ATOM 2329 C CA . LEU A 1 309 ? 23.464 50.581 41.328 1.00 36.09 378 LEU C CA 1
ATOM 2330 C C . LEU A 1 309 ? 23.801 50.575 39.852 1.00 34.92 378 LEU C C 1
ATOM 2331 O O . LEU A 1 309 ? 23.973 51.646 39.263 1.00 40.18 378 LEU C O 1
ATOM 2336 N N . VAL A 1 310 ? 23.870 49.411 39.225 1.00 30.84 379 VAL C N 1
ATOM 2337 C CA . VAL A 1 310 ? 24.192 49.416 37.780 1.00 35.01 379 VAL C CA 1
ATOM 2338 C C . VAL A 1 310 ? 23.192 50.233 36.948 1.00 32.60 379 VAL C C 1
ATOM 2339 O O . VAL A 1 310 ? 23.591 51.017 36.086 1.00 37.30 379 VAL C O 1
ATOM 2343 N N . PRO A 1 311 ? 21.894 50.067 37.201 1.00 32.64 380 PRO C N 1
ATOM 2344 C CA . PRO A 1 311 ? 20.921 50.927 36.514 1.00 35.72 380 PRO C CA 1
ATOM 2345 C C . PRO A 1 311 ? 21.111 52.409 36.796 1.00 37.75 380 PRO C C 1
ATOM 2346 O O . PRO A 1 311 ? 20.764 53.245 35.953 1.00 38.35 380 PRO C O 1
ATOM 2350 N N . PHE A 1 312 ? 21.652 52.741 37.963 1.00 34.75 381 PHE C N 1
ATOM 2351 C CA . PHE A 1 312 ? 21.916 54.132 38.244 1.00 35.27 381 PHE C CA 1
ATOM 2352 C C . PHE A 1 312 ? 23.064 54.649 37.413 1.00 38.20 381 PHE C C 1
ATOM 2353 O O . PHE A 1 312 ? 23.044 55.802 36.977 1.00 40.88 381 PHE C O 1
ATOM 2361 N N . LEU A 1 313 ? 24.043 53.787 37.158 1.00 36.21 382 LEU C N 1
ATOM 2362 C CA . LEU A 1 313 ? 25.134 54.152 36.276 1.00 35.45 382 LEU C CA 1
ATOM 2363 C C . LEU A 1 313 ? 24.635 54.270 34.840 1.00 33.95 382 LEU C C 1
ATOM 2364 O O . LEU A 1 313 ? 24.959 55.227 34.156 1.00 35.66 382 LEU C O 1
ATOM 2369 N N . VAL A 1 314 ? 23.812 53.325 34.393 1.00 38.86 383 VAL C N 1
ATOM 2370 C CA . VAL A 1 314 ? 23.195 53.445 33.068 1.00 38.78 383 VAL C CA 1
ATOM 2371 C C . VAL A 1 314 ? 22.469 54.771 32.963 1.00 42.02 383 VAL C C 1
ATOM 2372 O O . VAL A 1 314 ? 22.524 55.448 31.921 1.00 36.97 383 VAL C O 1
ATOM 2376 N N . GLY A 1 315 ? 21.782 55.125 34.052 1.00 39.69 384 GLY C N 1
ATOM 2377 C CA . GLY A 1 315 ? 21.077 56.390 34.128 1.00 39.05 384 GLY C CA 1
ATOM 2378 C C . GLY A 1 315 ? 22.009 57.566 33.943 1.00 39.44 384 GLY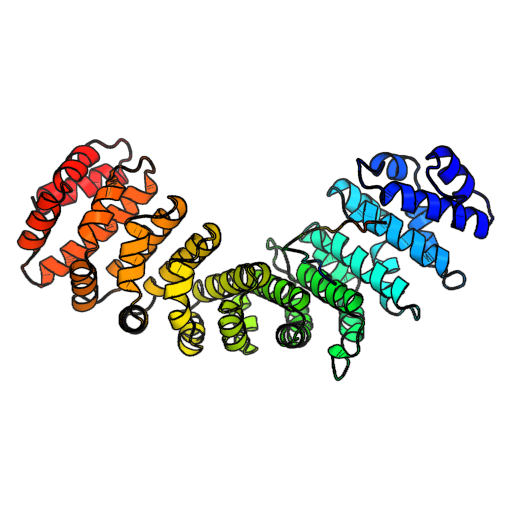 C C 1
ATOM 2379 O O . GLY A 1 315 ? 21.793 58.396 33.068 1.00 36.96 384 GLY C O 1
ATOM 2380 N N . VAL A 1 316 ? 23.062 57.631 34.756 1.00 42.60 385 VAL C N 1
ATOM 2381 C CA . VAL A 1 316 ? 23.990 58.758 34.692 1.00 43.27 385 VAL C CA 1
ATOM 2382 C C . VAL A 1 316 ? 24.672 58.817 33.328 1.00 43.70 385 VAL C C 1
ATOM 2383 O O . VAL A 1 316 ? 24.865 59.881 32.767 1.00 47.22 385 VAL C O 1
ATOM 2387 N N . LEU A 1 317 ? 25.015 57.668 32.785 1.00 43.54 386 LEU C N 1
ATOM 2388 C CA . LEU A 1 317 ? 25.617 57.631 31.463 1.00 45.49 386 LEU C CA 1
ATOM 2389 C C . LEU A 1 317 ? 24.647 58.201 30.424 1.00 43.99 386 LEU C C 1
ATOM 2390 O O . LEU A 1 317 ? 25.065 58.866 29.484 1.00 46.08 386 LEU C O 1
ATOM 2395 N N . SER A 1 318 ? 23.352 57.941 30.605 1.00 41.63 387 SER C N 1
ATOM 2396 C CA . SER A 1 318 ? 22.320 58.371 29.651 1.00 39.94 387 SER C CA 1
ATOM 2397 C C . SER A 1 318 ? 22.040 59.880 29.696 1.00 42.76 387 SER C C 1
ATOM 2398 O O . SER A 1 318 ? 21.828 60.512 28.652 1.00 41.49 387 SER C O 1
ATOM 2401 N N . LYS A 1 319 ? 22.006 60.445 30.902 1.00 41.14 388 LYS C N 1
ATOM 2402 C CA . LYS A 1 319 ? 21.727 61.853 31.072 1.00 43.41 388 LYS C CA 1
ATOM 2403 C C . LYS A 1 319 ? 22.302 62.371 32.384 1.00 48.52 388 LYS C C 1
ATOM 2404 O O . LYS A 1 319 ? 21.862 62.007 33.482 1.00 50.12 388 LYS C O 1
ATOM 2410 N N . ALA A 1 320 ? 23.312 63.212 32.247 1.00 50.33 389 ALA C N 1
ATOM 2411 C CA . ALA A 1 320 ? 23.853 63.959 33.350 1.00 52.42 389 ALA C CA 1
ATOM 2412 C C . ALA A 1 320 ? 24.711 65.063 32.762 1.00 55.99 389 ALA C C 1
ATOM 2413 O O . ALA A 1 320 ? 24.993 65.065 31.557 1.00 56.40 389 ALA C O 1
ATOM 2415 N N . ASP A 1 321 ? 25.125 65.991 33.619 1.00 57.22 390 ASP C N 1
ATOM 2416 C CA . ASP A 1 321 ? 26.178 66.921 33.278 1.00 56.52 390 ASP C CA 1
ATOM 2417 C C . ASP A 1 321 ? 27.357 66.129 32.697 1.00 56.88 390 ASP C C 1
ATOM 2418 O O . ASP A 1 321 ? 27.707 65.055 33.202 1.00 59.18 390 ASP C O 1
ATOM 2423 N N . PHE A 1 322 ? 27.971 66.663 31.648 1.00 56.54 391 PHE C N 1
ATOM 2424 C CA . PHE A 1 322 ? 29.015 65.945 30.924 1.00 56.30 391 PHE C CA 1
ATOM 2425 C C . PHE A 1 322 ? 30.171 65.424 31.781 1.00 53.40 391 PHE C C 1
ATOM 2426 O O . PHE A 1 322 ? 30.665 64.319 31.557 1.00 40.23 391 PHE C O 1
ATOM 2434 N N . LYS A 1 323 ? 30.631 66.228 32.734 1.00 54.36 392 LYS C N 1
ATOM 2435 C CA . LYS A 1 323 ? 31.769 65.812 33.541 1.00 57.87 392 LYS C CA 1
ATOM 2436 C C . LYS A 1 323 ? 31.386 64.560 34.346 1.00 53.44 392 LYS C C 1
ATOM 2437 O O . LYS A 1 323 ? 32.227 63.691 34.578 1.00 53.93 392 LYS C O 1
ATOM 2443 N N . THR A 1 324 ? 30.114 64.457 34.743 1.00 50.91 393 THR C N 1
ATOM 2444 C CA . THR A 1 324 ? 29.622 63.261 35.437 1.00 50.56 393 THR C CA 1
ATOM 2445 C C . THR A 1 324 ? 29.519 62.085 34.481 1.00 47.35 393 THR C C 1
ATOM 2446 O O . THR A 1 324 ? 29.839 60.963 34.844 1.00 46.03 393 THR C O 1
ATOM 2450 N N . GLN A 1 325 ? 29.067 62.339 33.257 1.00 46.73 394 GLN C N 1
ATOM 2451 C CA . GLN A 1 325 ? 29.011 61.282 32.251 1.00 47.90 394 GLN C CA 1
ATOM 2452 C C . GLN A 1 325 ? 30.398 60.680 32.072 1.00 49.81 394 GLN C C 1
ATOM 2453 O O . GLN A 1 325 ? 30.550 59.459 31.977 1.00 47.98 394 GLN C O 1
ATOM 2459 N N . LYS A 1 326 ? 31.405 61.548 32.074 1.00 56.34 395 LYS C N 1
ATOM 2460 C CA . LYS A 1 326 ? 32.789 61.140 31.897 1.00 56.35 395 LYS C CA 1
ATOM 2461 C C . LYS A 1 326 ? 33.221 60.133 32.975 1.00 54.53 395 LYS C C 1
ATOM 2462 O O . LYS A 1 326 ? 33.822 59.096 32.657 1.00 47.56 395 LYS C O 1
ATOM 2468 N N . GLU A 1 327 ? 32.885 60.426 34.234 1.00 48.04 396 GLU C N 1
ATOM 2469 C CA . GLU A 1 327 ? 33.164 59.500 35.334 1.00 46.52 396 GLU C CA 1
ATOM 2470 C C . GLU A 1 327 ? 32.325 58.249 35.197 1.00 42.48 396 GLU C C 1
ATOM 2471 O O . GLU A 1 327 ? 32.740 57.174 35.613 1.00 45.86 396 GLU C O 1
ATOM 2477 N N . ALA A 1 328 ? 31.124 58.388 34.649 1.00 42.48 397 ALA C N 1
ATOM 2478 C CA . ALA A 1 328 ? 30.286 57.221 34.393 1.00 42.50 397 ALA C CA 1
ATOM 2479 C C . ALA A 1 328 ? 31.000 56.275 33.437 1.00 40.61 397 ALA C C 1
ATOM 2480 O O . ALA A 1 328 ? 31.055 55.071 33.684 1.00 42.26 397 ALA C O 1
ATOM 2482 N N . ALA A 1 329 ? 31.579 56.821 32.371 1.00 40.35 398 ALA C N 1
ATOM 2483 C CA . ALA A 1 329 ? 32.317 55.996 31.422 1.00 40.63 398 ALA C CA 1
ATOM 2484 C C . ALA A 1 329 ? 33.418 55.241 32.141 1.00 38.19 398 ALA C C 1
ATOM 2485 O O . ALA A 1 329 ? 33.512 54.016 32.025 1.00 39.21 398 ALA C O 1
ATOM 2487 N N . TRP A 1 330 ? 34.232 55.972 32.901 1.00 40.53 399 TRP C N 1
ATOM 2488 C CA . TRP A 1 330 ? 35.296 55.363 33.706 1.00 44.75 399 TRP C CA 1
ATOM 2489 C C . TRP A 1 330 ? 34.750 54.240 34.574 1.00 41.94 399 TRP C C 1
ATOM 2490 O O . TRP A 1 330 ? 35.322 53.158 34.617 1.00 47.21 399 TRP C O 1
ATOM 2501 N N . ALA A 1 331 ? 33.636 54.482 35.249 1.00 38.61 400 ALA C N 1
ATOM 2502 C CA . ALA A 1 331 ? 33.101 53.487 36.160 1.00 44.13 400 ALA C CA 1
ATOM 2503 C C . ALA A 1 331 ? 32.704 52.217 35.407 1.00 42.43 400 ALA C C 1
ATOM 2504 O O . ALA A 1 331 ? 32.850 51.101 35.928 1.00 41.40 400 ALA C O 1
ATOM 2506 N N . ILE A 1 332 ? 32.236 52.383 34.178 1.00 40.79 401 ILE C N 1
ATOM 2507 C CA . ILE A 1 332 ? 31.899 51.233 33.342 1.00 45.52 401 ILE C CA 1
ATOM 2508 C C . ILE A 1 332 ? 33.166 50.532 32.836 1.00 44.31 401 ILE C C 1
ATOM 2509 O O . ILE A 1 332 ? 33.292 49.314 32.951 1.00 39.11 401 ILE C O 1
ATOM 2514 N N . THR A 1 333 ? 34.114 51.291 32.304 1.00 44.42 402 THR C N 1
ATOM 2515 C CA . THR A 1 333 ? 35.362 50.683 31.863 1.00 45.58 402 THR C CA 1
ATOM 2516 C C . THR A 1 333 ? 36.057 49.923 32.993 1.00 44.19 402 THR C C 1
ATOM 2517 O O . THR A 1 333 ? 36.592 48.836 32.772 1.00 46.40 402 THR C O 1
ATOM 2521 N N . ASN A 1 334 ? 36.042 50.471 34.201 1.00 39.45 403 ASN C N 1
ATOM 2522 C CA . ASN A 1 334 ? 36.684 49.795 35.328 1.00 45.48 403 ASN C CA 1
ATOM 2523 C C . ASN A 1 334 ? 35.948 48.497 35.639 1.00 46.16 403 ASN C C 1
ATOM 2524 O O . ASN A 1 334 ? 36.544 47.429 35.745 1.00 50.73 403 ASN C O 1
ATOM 2529 N N . TYR A 1 335 ? 34.638 48.621 35.791 1.00 46.71 404 TYR C N 1
ATOM 2530 C CA . TYR A 1 335 ? 33.731 47.483 35.890 1.00 48.04 404 TYR C CA 1
ATOM 2531 C C . TYR A 1 335 ? 34.062 46.406 34.851 1.00 47.10 404 TYR C C 1
ATOM 2532 O O . TYR A 1 335 ? 34.167 45.223 35.187 1.00 43.03 404 TYR C O 1
ATOM 2541 N N . THR A 1 336 ? 34.221 46.824 33.594 1.00 49.25 405 THR C N 1
ATOM 2542 C CA . THR A 1 336 ? 34.316 45.881 32.487 1.00 52.95 405 THR C CA 1
ATOM 2543 C C . THR A 1 336 ? 35.680 45.213 32.420 1.00 57.36 405 THR C C 1
ATOM 2544 O O . THR A 1 336 ? 35.778 44.077 31.976 1.00 61.71 405 THR C O 1
ATOM 2548 N N . SER A 1 337 ? 36.729 45.892 32.874 1.00 60.39 406 SER C N 1
ATOM 2549 C CA . SER A 1 337 ? 38.071 45.287 32.849 1.00 57.87 406 SER C CA 1
ATOM 2550 C C . SER A 1 337 ? 38.276 44.250 33.959 1.00 54.40 406 SER C C 1
ATOM 2551 O O . SER A 1 337 ? 39.042 43.297 33.787 1.00 52.68 406 SER C O 1
ATOM 2554 N N . GLY A 1 338 ? 37.602 44.436 35.091 1.00 52.94 407 GLY C N 1
ATOM 2555 C CA . GLY A 1 338 ? 37.797 43.560 36.262 1.00 51.37 407 GLY C CA 1
ATOM 2556 C C . GLY A 1 338 ? 36.666 42.596 36.534 1.00 51.45 407 GLY C C 1
ATOM 2557 O O . GLY A 1 338 ? 36.809 41.671 37.352 1.00 51.48 407 GLY C O 1
ATOM 2558 N N . GLY A 1 339 ? 35.538 42.799 35.852 1.00 50.46 408 GLY C N 1
ATOM 2559 C CA . GLY A 1 339 ? 34.347 41.985 36.090 1.00 48.85 408 GLY C CA 1
ATOM 2560 C C . GLY A 1 339 ? 34.451 40.556 35.575 1.00 46.22 408 GLY C C 1
ATOM 2561 O O . GLY A 1 339 ? 35.394 40.202 34.854 1.00 42.22 408 GLY C O 1
ATOM 2562 N N . THR A 1 340 ? 33.475 39.746 35.981 1.00 44.87 409 THR C N 1
ATOM 2563 C CA . THR A 1 340 ? 33.251 38.407 35.459 1.00 47.75 409 THR C CA 1
ATOM 2564 C C . THR A 1 340 ? 32.361 38.541 34.243 1.00 49.73 409 THR C C 1
ATOM 2565 O O . THR A 1 340 ? 31.631 39.522 34.122 1.00 49.35 409 THR C O 1
ATOM 2569 N N . VAL A 1 341 ? 32.407 37.550 33.357 1.00 52.48 410 VAL C N 1
ATOM 2570 C CA . VAL A 1 341 ? 31.519 37.509 32.184 1.00 51.59 410 VAL C CA 1
ATOM 2571 C C . VAL A 1 341 ? 30.050 37.730 32.570 1.00 47.87 410 VAL C C 1
ATOM 2572 O O . VAL A 1 341 ? 29.340 38.488 31.916 1.00 45.94 410 VAL C O 1
ATOM 2576 N N . GLU A 1 342 ? 29.617 37.083 33.643 1.00 49.09 411 GLU C N 1
ATOM 2577 C CA . GLU A 1 342 ? 28.238 37.191 34.117 1.00 51.87 411 GLU C CA 1
ATOM 2578 C C . GLU A 1 342 ? 27.887 38.632 34.538 1.00 53.18 411 GLU C C 1
ATOM 2579 O O . GLU A 1 342 ? 26.777 39.124 34.282 1.00 52.39 411 GLU C O 1
ATOM 2585 N N . GLN A 1 343 ? 28.852 39.304 35.161 1.00 50.82 412 GLN C N 1
ATOM 2586 C CA . GLN A 1 343 ? 28.688 40.679 35.598 1.00 45.72 412 GLN C CA 1
ATOM 2587 C C . GLN A 1 343 ? 28.674 41.632 34.423 1.00 44.56 412 GLN C C 1
ATOM 2588 O O . GLN A 1 343 ? 27.961 42.636 34.446 1.00 46.19 412 GLN C O 1
ATOM 2594 N N . ILE A 1 344 ? 29.467 41.337 33.398 1.00 46.69 413 ILE C N 1
ATOM 2595 C CA . ILE A 1 344 ? 29.502 42.188 32.202 1.00 46.77 413 ILE C CA 1
ATOM 2596 C C . ILE A 1 344 ? 28.269 41.943 31.333 1.00 48.05 413 ILE C C 1
ATOM 2597 O O . ILE A 1 344 ? 27.816 42.835 30.615 1.00 48.37 413 ILE C O 1
ATOM 2602 N N . VAL A 1 345 ? 27.732 40.731 31.398 1.00 49.57 414 VAL C N 1
ATOM 2603 C CA . VAL A 1 345 ? 26.498 40.418 30.684 1.00 52.93 414 VAL C CA 1
ATOM 2604 C C . VAL A 1 345 ? 25.373 41.219 31.305 1.00 52.36 414 VAL C C 1
ATOM 2605 O O . VAL A 1 345 ? 24.650 41.926 30.611 1.00 54.57 414 VAL C O 1
ATOM 2609 N N . TYR A 1 346 ? 25.258 41.132 32.624 1.00 51.31 415 TYR C N 1
ATOM 2610 C CA . TYR A 1 346 ? 24.279 41.913 33.371 1.00 51.57 415 TYR C CA 1
ATOM 2611 C C . TYR A 1 346 ? 24.312 43.393 32.985 1.00 51.77 415 TYR C C 1
ATOM 2612 O O . TYR A 1 346 ? 23.293 44.019 32.706 1.00 55.38 415 TYR C O 1
ATOM 2621 N N . LEU A 1 347 ? 25.506 43.944 32.952 1.00 51.09 416 LEU C N 1
ATOM 2622 C CA . LEU A 1 347 ? 25.693 45.328 32.549 1.00 50.98 416 LEU C CA 1
ATOM 2623 C C . LEU A 1 347 ? 24.985 45.637 31.226 1.00 49.11 416 LEU C C 1
ATOM 2624 O O . LEU A 1 347 ? 24.378 46.686 31.079 1.00 51.46 416 LEU C O 1
ATOM 2629 N N . VAL A 1 348 ? 25.059 44.716 30.271 1.00 47.90 417 VAL C N 1
ATOM 2630 C CA . VAL A 1 348 ? 24.432 44.912 28.968 1.00 46.76 417 VAL C CA 1
ATOM 2631 C C . VAL A 1 348 ? 22.925 44.732 29.034 1.00 42.81 417 VAL C C 1
ATOM 2632 O O . VAL A 1 348 ? 22.200 45.445 28.371 1.00 46.98 417 VAL C O 1
ATOM 2636 N N . HIS A 1 349 ? 22.447 43.792 29.831 1.00 42.77 418 HIS C N 1
ATOM 2637 C CA . HIS A 1 349 ? 21.001 43.626 30.002 1.00 46.56 418 HIS C CA 1
ATOM 2638 C C . HIS A 1 349 ? 20.361 44.822 30.722 1.00 45.30 418 HIS C C 1
ATOM 2639 O O . HIS A 1 349 ? 19.167 45.054 30.557 1.00 45.97 418 HIS C O 1
ATOM 2646 N N . CYS A 1 350 ? 21.139 45.562 31.527 1.00 44.81 419 CYS C N 1
ATOM 2647 C CA . CYS A 1 350 ? 20.667 46.829 32.122 1.00 43.81 419 CYS C CA 1
ATOM 2648 C C . CYS A 1 350 ? 20.616 47.986 31.125 1.00 43.95 419 CYS C C 1
ATOM 2649 O O . CYS A 1 350 ? 20.123 49.056 31.452 1.00 44.07 419 CYS C O 1
ATOM 2652 N N . GLY A 1 351 ? 21.143 47.784 29.921 1.00 46.08 420 GLY C N 1
ATOM 2653 C CA . GLY A 1 351 ? 20.929 48.716 28.830 1.00 40.71 420 GLY C CA 1
ATOM 2654 C C . GLY A 1 351 ? 22.062 49.693 28.675 1.00 40.56 420 GLY C C 1
ATOM 2655 O O . GLY A 1 351 ? 21.826 50.849 28.345 1.00 40.67 420 GLY C O 1
ATOM 2656 N N . ILE A 1 352 ? 23.293 49.231 28.891 1.00 41.07 421 ILE C N 1
ATOM 2657 C CA . ILE A 1 352 ? 24.458 50.124 28.882 1.00 43.51 421 ILE C CA 1
ATOM 2658 C C . ILE A 1 352 ? 24.904 50.533 27.476 1.00 44.26 421 ILE C C 1
ATOM 2659 O O . ILE A 1 352 ? 25.378 51.660 27.280 1.00 44.49 421 ILE C O 1
ATOM 2664 N N . ILE A 1 353 ? 24.739 49.634 26.507 1.00 43.49 422 ILE C N 1
ATOM 2665 C CA . ILE A 1 353 ? 25.241 49.848 25.141 1.00 44.05 422 ILE C CA 1
ATOM 2666 C C . ILE A 1 353 ? 24.739 51.117 24.499 1.00 45.38 422 ILE C C 1
ATOM 2667 O O . ILE A 1 353 ? 25.531 51.940 24.074 1.00 44.63 422 ILE C O 1
ATOM 2672 N N . GLU A 1 354 ? 23.426 51.283 24.403 1.00 53.54 423 GLU C N 1
ATOM 2673 C CA . GLU A 1 354 ? 22.901 52.446 23.686 1.00 52.55 423 GLU C CA 1
ATOM 2674 C C . GLU A 1 354 ? 23.489 53.757 24.239 1.00 50.84 423 GLU C C 1
ATOM 2675 O O . GLU A 1 354 ? 24.104 54.487 23.491 1.00 55.21 423 GLU C O 1
ATOM 2681 N N . PRO A 1 355 ? 23.302 54.065 25.540 1.00 46.78 424 PRO C N 1
ATOM 2682 C CA . PRO A 1 355 ? 23.794 55.356 26.027 1.00 47.49 424 PRO C CA 1
ATOM 2683 C C . PRO A 1 355 ? 25.321 55.497 25.987 1.00 48.07 424 PRO C C 1
ATOM 2684 O O . PRO A 1 355 ? 25.840 56.617 25.892 1.00 50.67 424 PRO C O 1
ATOM 2688 N N . LEU A 1 356 ? 26.017 54.370 26.058 1.00 47.58 425 LEU C N 1
ATOM 2689 C CA . LEU A 1 356 ? 27.470 54.328 25.907 1.00 50.51 425 LEU C CA 1
ATOM 2690 C C . LEU A 1 356 ? 27.858 54.736 24.490 1.00 51.44 425 LEU C C 1
ATOM 2691 O O . LEU A 1 356 ? 28.761 55.544 24.287 1.00 51.80 425 LEU C O 1
ATOM 2696 N N . MET A 1 357 ? 27.151 54.196 23.505 1.00 58.09 426 MET C N 1
ATOM 2697 C CA . MET A 1 357 ? 27.344 54.606 22.109 1.00 60.24 426 MET C CA 1
ATOM 2698 C C . MET A 1 357 ? 27.027 56.079 21.836 1.00 64.68 426 MET C C 1
ATOM 2699 O O . MET A 1 357 ? 27.671 56.694 20.990 1.00 70.79 426 MET C O 1
ATOM 2704 N N . ASN A 1 358 ? 26.036 56.643 22.520 1.00 63.73 427 ASN C N 1
ATOM 2705 C CA . ASN A 1 358 ? 25.676 58.043 22.291 1.00 63.69 427 ASN C CA 1
ATOM 2706 C C . ASN A 1 358 ? 26.786 59.003 22.718 1.00 61.31 427 ASN C C 1
ATOM 2707 O O . ASN A 1 358 ? 26.926 60.095 22.158 1.00 56.93 427 ASN C O 1
ATOM 2712 N N . LEU A 1 359 ? 27.599 58.570 23.674 1.00 61.79 428 LEU C N 1
ATOM 2713 C CA . LEU A 1 359 ? 28.712 59.381 24.144 1.00 65.04 428 LEU C CA 1
ATOM 2714 C C . LEU A 1 359 ? 29.927 59.380 23.203 1.00 64.77 428 LEU C C 1
ATOM 2715 O O . LEU A 1 359 ? 30.878 60.115 23.422 1.00 63.09 428 LEU C O 1
ATOM 2720 N N . LEU A 1 360 ? 29.899 58.576 22.148 1.00 70.31 429 LEU C N 1
ATOM 2721 C CA . LEU A 1 360 ? 30.941 58.667 21.120 1.00 73.98 429 LEU C CA 1
ATOM 2722 C C . LEU A 1 360 ? 30.743 59.879 20.189 1.00 77.68 429 LEU C C 1
ATOM 2723 O O . LEU A 1 360 ? 31.601 60.162 19.354 1.00 78.20 429 LEU C O 1
ATOM 2728 N N . SER A 1 361 ? 29.622 60.587 20.343 1.00 81.11 430 SER C N 1
ATOM 2729 C CA . SER A 1 361 ? 29.421 61.892 19.699 1.00 83.62 430 SER C CA 1
ATOM 2730 C C . SER A 1 361 ? 30.127 63.017 20.439 1.00 86.82 430 SER C C 1
ATOM 2731 O O . SER A 1 361 ? 30.094 64.162 19.986 1.00 88.83 430 SER C O 1
ATOM 2734 N N . ALA A 1 362 ? 30.744 62.704 21.578 1.00 87.17 431 ALA C N 1
ATOM 2735 C CA . ALA A 1 362 ? 31.450 63.702 22.372 1.00 87.86 431 ALA C CA 1
ATOM 2736 C C . ALA A 1 362 ? 32.767 64.132 21.709 1.00 88.69 431 ALA C C 1
ATOM 2737 O O . ALA A 1 362 ? 33.430 63.332 21.040 1.00 84.29 431 ALA C O 1
ATOM 2739 N N . LYS A 1 363 ? 33.131 65.402 21.911 1.00 91.81 432 LYS C N 1
ATOM 2740 C CA . LYS A 1 363 ? 34.337 66.003 21.315 1.00 91.92 432 LYS C CA 1
ATOM 2741 C C . LYS A 1 363 ? 35.585 65.776 22.164 1.00 92.72 432 LYS C C 1
ATOM 2742 O O . LYS A 1 363 ? 36.697 66.078 21.721 1.00 94.90 432 LYS C O 1
ATOM 2748 N N . ASP A 1 364 ? 35.396 65.256 23.379 1.00 90.85 433 ASP C N 1
ATOM 2749 C CA . ASP A 1 364 ? 36.503 64.977 24.290 1.00 89.68 433 ASP C CA 1
ATOM 2750 C C . ASP A 1 364 ? 37.166 63.663 23.897 1.00 88.53 433 ASP C C 1
ATOM 2751 O O . ASP A 1 364 ? 36.530 62.614 23.907 1.00 89.76 433 ASP C O 1
ATOM 2756 N N . THR A 1 365 ? 38.451 63.724 23.571 1.00 88.54 434 THR C N 1
ATOM 2757 C CA . THR A 1 365 ? 39.137 62.591 22.947 1.00 87.93 434 THR C CA 1
ATOM 2758 C C . THR A 1 365 ? 39.562 61.516 23.972 1.00 86.81 434 THR C C 1
ATOM 2759 O O . THR A 1 365 ? 39.828 60.373 23.607 1.00 86.25 434 THR C O 1
ATOM 2763 N N . LYS A 1 366 ? 39.601 61.875 25.251 1.00 85.72 435 LYS C N 1
ATOM 2764 C CA . LYS A 1 366 ? 39.930 60.915 26.306 1.00 82.34 435 LYS C CA 1
ATOM 2765 C C . LYS A 1 366 ? 38.726 60.016 26.635 1.00 76.64 435 LYS C C 1
ATOM 2766 O O . LYS A 1 366 ? 38.882 58.837 26.957 1.00 75.26 435 LYS C O 1
ATOM 2772 N N . ILE A 1 367 ? 37.523 60.566 26.554 1.00 71.95 436 ILE C N 1
ATOM 2773 C CA . ILE A 1 367 ? 36.344 59.797 26.904 1.00 75.72 436 ILE C CA 1
ATOM 2774 C C . ILE A 1 367 ? 36.128 58.689 25.881 1.00 75.15 436 ILE C C 1
ATOM 2775 O O . ILE A 1 367 ? 35.751 57.565 26.228 1.00 74.55 436 ILE C O 1
ATOM 2780 N N . ILE A 1 368 ? 36.400 59.007 24.622 1.00 73.80 437 ILE C N 1
ATOM 2781 C CA . ILE A 1 368 ? 36.189 58.065 23.534 1.00 72.92 437 ILE C CA 1
ATOM 2782 C C . ILE A 1 368 ? 37.072 56.830 23.747 1.00 72.20 437 ILE C C 1
ATOM 2783 O O . ILE A 1 368 ? 36.667 55.706 23.440 1.00 71.61 437 ILE C O 1
ATOM 2788 N N . GLN A 1 369 ? 38.269 57.042 24.288 1.00 70.70 438 GLN C N 1
ATOM 2789 C CA . GLN A 1 369 ? 39.205 55.940 24.545 1.00 73.29 438 GLN C CA 1
ATOM 2790 C C . GLN A 1 369 ? 38.704 55.032 25.657 1.00 71.30 438 GLN C C 1
ATOM 2791 O O . GLN A 1 369 ? 38.760 53.797 25.551 1.00 66.63 438 GLN C O 1
ATOM 2797 N N . VAL A 1 370 ? 38.236 55.672 26.728 1.00 68.90 439 VAL C N 1
ATOM 2798 C CA . VAL A 1 370 ? 37.610 54.989 27.853 1.00 63.77 439 VAL C CA 1
ATOM 2799 C C . VAL A 1 370 ? 36.426 54.133 27.382 1.00 59.14 439 VAL C C 1
ATOM 2800 O O . VAL A 1 370 ? 36.334 52.939 27.716 1.00 51.28 439 VAL C O 1
ATOM 2804 N N . ILE A 1 371 ? 35.553 54.751 26.581 1.00 57.34 440 ILE C N 1
ATOM 2805 C CA . ILE A 1 371 ? 34.347 54.099 26.059 1.00 59.62 440 ILE C CA 1
ATOM 2806 C C . ILE A 1 371 ? 34.688 52.926 25.144 1.00 60.79 440 ILE C C 1
ATOM 2807 O O . ILE A 1 371 ? 34.199 51.818 25.339 1.00 62.08 440 ILE C O 1
ATOM 2812 N N . LEU A 1 372 ? 35.514 53.197 24.136 1.00 62.88 441 LEU C N 1
ATOM 2813 C CA . LEU A 1 372 ? 36.031 52.172 23.219 1.00 62.02 441 LEU C CA 1
ATOM 2814 C C . LEU A 1 372 ? 36.743 51.017 23.936 1.00 61.37 441 LEU C C 1
ATOM 2815 O O . LEU A 1 372 ? 36.694 49.874 23.484 1.00 60.73 441 LEU C O 1
ATOM 2820 N N . ASP A 1 373 ? 37.409 51.313 25.046 1.00 62.60 442 ASP C N 1
ATOM 2821 C CA . ASP A 1 373 ? 38.096 50.274 25.808 1.00 66.46 442 ASP C CA 1
ATOM 2822 C C . ASP A 1 373 ? 37.048 49.399 26.481 1.00 66.35 442 ASP C C 1
ATOM 2823 O O . ASP A 1 373 ? 37.213 48.176 26.623 1.00 64.31 442 ASP C O 1
ATOM 2828 N N . ALA A 1 374 ? 35.954 50.044 26.878 1.00 68.02 443 ALA C N 1
ATOM 2829 C CA . ALA A 1 374 ? 34.839 49.352 27.503 1.00 64.88 443 ALA C CA 1
ATOM 2830 C C . ALA A 1 374 ? 34.194 48.407 26.506 1.00 62.87 443 ALA C C 1
ATOM 2831 O O . ALA A 1 374 ? 33.885 47.259 26.835 1.00 61.90 443 ALA C O 1
ATOM 2833 N N . ILE A 1 375 ? 34.004 48.890 25.282 1.00 62.44 444 ILE C N 1
ATOM 2834 C CA . ILE A 1 375 ? 33.376 48.092 24.232 1.00 62.76 444 ILE C CA 1
ATOM 2835 C C . ILE A 1 375 ? 34.161 46.799 24.041 1.00 61.65 444 ILE C C 1
ATOM 2836 O O . ILE A 1 375 ? 33.602 45.682 24.085 1.00 55.90 444 ILE C O 1
ATOM 2841 N N . SER A 1 376 ? 35.468 46.974 23.843 1.00 58.59 445 SER C N 1
ATOM 2842 C CA . SER A 1 376 ? 36.381 45.861 23.658 1.00 58.31 445 SER C CA 1
ATOM 2843 C C . SER A 1 376 ? 36.202 44.866 24.790 1.00 58.38 445 SER C C 1
ATOM 2844 O O . SER A 1 376 ? 35.982 43.685 24.539 1.00 61.00 445 SER C O 1
ATOM 2847 N N . ASN A 1 377 ? 36.272 45.353 26.030 1.00 57.68 446 ASN C N 1
ATOM 2848 C CA . ASN A 1 377 ? 36.088 44.500 27.208 1.00 56.74 446 ASN C CA 1
ATOM 2849 C C . ASN A 1 377 ? 34.781 43.734 27.166 1.00 53.76 446 ASN C C 1
ATOM 2850 O O . ASN A 1 377 ? 34.724 42.591 27.611 1.00 54.43 446 ASN C O 1
ATOM 2855 N N . ILE A 1 378 ? 33.732 44.374 26.654 1.00 51.70 447 ILE C N 1
ATOM 2856 C CA . ILE A 1 378 ? 32.412 43.757 26.596 1.00 53.36 447 ILE C CA 1
ATOM 2857 C C . ILE A 1 378 ? 32.357 42.706 25.482 1.00 54.63 447 ILE C C 1
ATOM 2858 O O . ILE A 1 378 ? 31.810 41.607 25.686 1.00 52.25 447 ILE C O 1
ATOM 2863 N N . PHE A 1 379 ? 32.919 43.038 24.318 1.00 52.84 448 PHE C N 1
ATOM 2864 C CA . PHE A 1 379 ? 33.113 42.038 23.271 1.00 57.42 448 PHE C CA 1
ATOM 2865 C C . PHE A 1 379 ? 33.929 40.875 23.801 1.00 59.26 448 PHE C C 1
ATOM 2866 O O . PHE A 1 379 ? 33.512 39.728 23.690 1.00 55.63 448 PHE C O 1
ATOM 2874 N N . GLN A 1 380 ? 35.074 41.174 24.411 1.00 65.29 449 GLN C N 1
ATOM 2875 C CA . GLN A 1 380 ? 35.909 40.134 25.045 1.00 71.23 449 GLN C CA 1
ATOM 2876 C C . GLN A 1 380 ? 35.081 39.194 25.935 1.00 74.33 449 GLN C C 1
ATOM 2877 O O . GLN A 1 380 ? 35.426 38.022 26.076 1.00 79.26 449 GLN C O 1
ATOM 2883 N N . ALA A 1 381 ? 34.007 39.711 26.538 1.00 74.10 450 ALA C N 1
ATOM 2884 C CA . ALA A 1 381 ? 33.104 38.904 27.368 1.00 73.69 450 ALA C CA 1
ATOM 2885 C C . ALA A 1 381 ? 32.086 38.124 26.526 1.00 76.51 450 ALA C C 1
ATOM 2886 O O . ALA A 1 381 ? 31.709 37.007 26.884 1.00 75.51 450 ALA C O 1
ATOM 2888 N N . ALA A 1 382 ? 31.634 38.713 25.420 1.00 77.87 451 ALA C N 1
ATOM 2889 C CA . ALA A 1 382 ? 30.754 38.013 24.484 1.00 79.35 451 ALA C CA 1
ATOM 2890 C C . ALA A 1 382 ? 31.523 36.988 23.647 1.00 83.55 451 ALA C C 1
ATOM 2891 O O . ALA A 1 382 ? 30.964 35.979 23.230 1.00 85.20 451 ALA C O 1
ATOM 2893 N N . GLU A 1 383 ? 32.804 37.249 23.406 1.00 87.06 452 GLU C N 1
ATOM 2894 C CA . GLU A 1 383 ? 33.655 36.317 22.665 1.00 87.09 452 GLU C CA 1
ATOM 2895 C C . GLU A 1 383 ? 33.792 35.013 23.448 1.00 87.13 452 GLU C C 1
ATOM 2896 O O . GLU A 1 383 ? 33.993 33.958 22.860 1.00 88.90 452 GLU C O 1
ATOM 2902 N N . LYS A 1 384 ? 33.664 35.087 24.772 1.00 85.51 453 LYS C N 1
ATOM 2903 C CA . LYS A 1 384 ? 33.767 33.904 25.631 1.00 84.22 453 LYS C CA 1
ATOM 2904 C C . LYS A 1 384 ? 32.427 33.182 25.784 1.00 81.36 453 LYS C C 1
ATOM 2905 O O . LYS A 1 384 ? 32.355 32.166 26.463 1.00 77.21 453 LYS C O 1
ATOM 2911 N N . LEU A 1 385 ? 31.376 33.714 25.158 1.00 82.94 454 LEU C N 1
ATOM 2912 C CA . LEU A 1 385 ? 30.041 33.096 25.148 1.00 84.81 454 LEU C CA 1
ATOM 2913 C C . LEU A 1 385 ? 29.550 32.755 23.727 1.00 85.60 454 LEU C C 1
ATOM 2914 O O . LEU A 1 385 ? 28.518 32.105 23.569 1.00 83.87 454 LEU C O 1
ATOM 2919 N N . GLY A 1 386 ? 30.280 33.198 22.703 1.00 86.73 455 GLY C N 1
ATOM 2920 C CA . GLY A 1 386 ? 29.884 32.985 21.308 1.00 87.74 455 GLY C CA 1
ATOM 2921 C C . GLY A 1 386 ? 28.808 33.930 20.799 1.00 90.25 455 GLY C C 1
ATOM 2922 O O . GLY A 1 386 ? 28.168 33.652 19.783 1.00 94.14 455 GLY C O 1
ATOM 2923 N N . GLU A 1 387 ? 28.620 35.056 21.485 1.00 89.16 456 GLU C N 1
ATOM 2924 C CA . GLU A 1 387 ? 27.533 35.974 21.168 1.00 87.97 456 GLU C CA 1
ATOM 2925 C C . GLU A 1 387 ? 28.063 37.323 20.730 1.00 85.45 456 GLU C C 1
ATOM 2926 O O . GLU A 1 387 ? 27.363 38.327 20.808 1.00 83.20 456 GLU C O 1
ATOM 2932 N N . THR A 1 388 ? 29.298 37.339 20.244 1.00 86.58 457 THR C N 1
ATOM 2933 C CA . THR A 1 388 ? 29.891 38.559 19.722 1.00 87.21 457 THR C CA 1
ATOM 2934 C C . THR A 1 388 ? 28.979 39.181 18.674 1.00 87.81 457 THR C C 1
ATOM 2935 O O . THR A 1 388 ? 28.828 40.397 18.620 1.00 90.34 457 THR C O 1
ATOM 2939 N N . GLU A 1 389 ? 28.356 38.335 17.861 1.00 89.43 458 GLU C N 1
ATOM 2940 C CA . GLU A 1 389 ? 27.474 38.796 16.794 1.00 88.74 458 GLU C CA 1
ATOM 2941 C C . GLU A 1 389 ? 26.222 39.504 17.329 1.00 83.42 458 GLU C C 1
ATOM 2942 O O . GLU A 1 389 ? 25.839 40.569 16.829 1.00 78.93 458 GLU C O 1
ATOM 2948 N N . LYS A 1 390 ? 25.586 38.909 18.334 1.00 80.11 459 LYS C N 1
ATOM 2949 C CA . LYS A 1 390 ? 24.413 39.521 18.951 1.00 81.98 459 LYS C CA 1
ATOM 2950 C C . LYS A 1 390 ? 24.716 40.952 19.409 1.00 77.55 459 LYS C C 1
ATOM 2951 O O . LYS A 1 390 ? 23.914 41.861 19.202 1.00 78.32 459 LYS C O 1
ATOM 2957 N N . LEU A 1 391 ? 25.886 41.139 20.013 1.00 71.08 460 LEU C N 1
ATOM 2958 C CA . LEU A 1 391 ? 26.336 42.448 20.466 1.00 71.38 460 LEU C CA 1
ATOM 2959 C C . LEU A 1 391 ? 26.600 43.393 19.291 1.00 69.59 460 LEU C C 1
ATOM 2960 O O . LEU A 1 391 ? 26.184 44.553 19.314 1.00 70.48 460 LEU C O 1
ATOM 2965 N N . SER A 1 392 ? 27.281 42.892 18.264 1.00 70.17 461 SER C N 1
ATOM 2966 C CA . SER A 1 392 ? 27.490 43.648 17.025 1.00 70.36 461 SER C CA 1
ATOM 2967 C C . SER A 1 392 ? 26.166 44.217 16.515 1.00 70.08 461 SER C C 1
ATOM 2968 O O . SER A 1 392 ? 26.049 45.428 16.305 1.00 70.86 461 SER C O 1
ATOM 2971 N N . ILE A 1 393 ? 25.173 43.343 16.335 1.00 68.25 462 ILE C N 1
ATOM 2972 C CA . ILE A 1 393 ? 23.836 43.759 15.909 1.00 70.43 462 ILE C CA 1
ATOM 2973 C C . ILE A 1 393 ? 23.309 44.838 16.834 1.00 72.32 462 ILE C C 1
ATOM 2974 O O . ILE A 1 393 ? 22.840 45.879 16.376 1.00 71.34 462 ILE C O 1
ATOM 2979 N N . MET A 1 394 ? 23.418 44.580 18.139 1.00 74.96 463 MET C N 1
ATOM 2980 C CA . MET A 1 394 ? 22.922 45.488 19.178 1.00 74.00 463 MET C CA 1
ATOM 2981 C C . MET A 1 394 ? 23.505 46.873 18.976 1.00 71.08 463 MET C C 1
ATOM 2982 O O . MET A 1 394 ? 22.782 47.871 19.039 1.00 72.80 463 MET C O 1
ATOM 2987 N N . ILE A 1 395 ? 24.809 46.924 18.710 1.00 68.52 464 ILE C N 1
ATOM 2988 C CA . ILE A 1 395 ? 25.495 48.191 18.470 1.00 70.91 464 ILE C CA 1
ATOM 2989 C C . ILE A 1 395 ? 25.096 48.824 17.132 1.00 70.14 464 ILE C C 1
ATOM 2990 O O . ILE A 1 395 ? 25.152 50.031 17.006 1.00 69.07 464 ILE C O 1
ATOM 2995 N N . GLU A 1 396 ? 24.700 48.018 16.143 1.00 74.83 465 GLU C N 1
ATOM 2996 C CA . GLU A 1 396 ? 24.068 48.549 14.919 1.00 79.35 465 GLU C CA 1
ATOM 2997 C C . GLU A 1 396 ? 22.735 49.226 15.221 1.00 77.97 465 GLU C C 1
ATOM 2998 O O . GLU A 1 396 ? 22.528 50.373 14.836 1.00 77.28 465 GLU C O 1
ATOM 3004 N N . GLU A 1 397 ? 21.847 48.512 15.916 1.00 79.44 466 GLU C N 1
ATOM 3005 C CA . GLU A 1 397 ? 20.492 48.999 16.234 1.00 81.65 466 GLU C CA 1
ATOM 3006 C C . GLU A 1 397 ? 20.475 50.464 16.662 1.00 80.10 466 GLU C C 1
ATOM 3007 O O . GLU A 1 397 ? 19.728 51.272 16.120 1.00 77.95 466 GLU C O 1
ATOM 3013 N N . CYS A 1 398 ? 21.300 50.794 17.649 1.00 80.71 467 CYS C N 1
ATOM 3014 C CA . CYS A 1 398 ? 21.304 52.127 18.247 1.00 79.19 467 CYS C CA 1
ATOM 3015 C C . CYS A 1 398 ? 22.174 53.125 17.490 1.00 80.00 467 CYS C C 1
ATOM 3016 O O . CYS A 1 398 ? 22.346 54.255 17.947 1.00 79.35 467 CYS C O 1
ATOM 3019 N N . GLY A 1 399 ? 22.733 52.705 16.353 1.00 80.80 468 GLY C N 1
ATOM 3020 C CA . GLY A 1 399 ? 23.558 53.575 15.512 1.00 79.15 468 GLY C CA 1
ATOM 3021 C C . GLY A 1 399 ? 24.989 53.723 16.001 1.00 77.39 468 GLY C C 1
ATOM 3022 O O . GLY A 1 399 ? 25.619 54.757 15.784 1.00 77.93 468 GLY C O 1
ATOM 3023 N N . GLY A 1 400 ? 25.502 52.685 16.651 1.00 74.78 469 GLY C N 1
ATOM 3024 C CA . GLY A 1 400 ? 26.823 52.724 17.257 1.00 77.35 469 GLY C CA 1
ATOM 3025 C C . GLY A 1 400 ? 27.917 52.464 16.248 1.00 77.97 469 GLY C C 1
ATOM 3026 O O . GLY A 1 400 ? 28.931 53.163 16.224 1.00 80.53 469 GLY C O 1
ATOM 3027 N N . LEU A 1 401 ? 27.720 51.452 15.415 1.00 77.33 470 LEU C N 1
ATOM 3028 C CA . LEU A 1 401 ? 28.662 51.154 14.343 1.00 80.25 470 LEU C CA 1
ATOM 3029 C C . LEU A 1 401 ? 28.887 52.379 13.444 1.00 80.01 470 LEU C C 1
ATOM 3030 O O . LEU A 1 401 ? 30.014 52.684 13.069 1.00 74.62 470 LEU C O 1
ATOM 3035 N N . ASP A 1 402 ? 27.804 53.070 13.102 1.00 84.96 471 ASP C N 1
ATOM 3036 C CA . ASP A 1 402 ? 27.885 54.360 12.399 1.00 88.57 471 ASP C CA 1
ATOM 3037 C C . ASP A 1 402 ? 28.902 55.308 13.033 1.00 90.72 471 ASP C C 1
ATOM 3038 O O . ASP A 1 402 ? 29.703 55.934 12.338 1.00 93.64 471 ASP C O 1
ATOM 3043 N N . LYS A 1 403 ? 28.859 55.411 14.357 1.00 91.80 472 LYS C N 1
ATOM 3044 C CA . LYS A 1 403 ? 29.766 56.286 15.088 1.00 92.51 472 LYS C CA 1
ATOM 3045 C C . LYS A 1 403 ? 31.186 55.717 15.185 1.00 91.30 472 LYS C C 1
ATOM 3046 O O . LYS A 1 403 ? 32.150 56.472 15.127 1.00 92.79 472 LYS C O 1
ATOM 3052 N N . ILE A 1 404 ? 31.322 54.401 15.323 1.00 88.81 473 ILE C N 1
ATOM 3053 C CA . ILE A 1 404 ? 32.649 53.786 15.395 1.00 89.70 473 ILE C CA 1
ATOM 3054 C C . ILE A 1 404 ? 33.425 53.938 14.079 1.00 91.54 473 ILE C C 1
ATOM 3055 O O . ILE A 1 404 ? 34.636 54.158 14.102 1.00 91.60 473 ILE C O 1
ATOM 3060 N N . GLU A 1 405 ? 32.723 53.815 12.947 1.00 95.15 474 GLU C N 1
ATOM 3061 C CA . GLU A 1 405 ? 33.308 54.006 11.601 1.00 96.88 474 GLU C CA 1
ATOM 3062 C C . GLU A 1 405 ? 33.840 55.407 11.373 1.00 96.27 474 GLU C C 1
ATOM 3063 O O . GLU A 1 405 ? 34.888 55.574 10.762 1.00 94.34 474 GLU C O 1
ATOM 3069 N N . ALA A 1 406 ? 33.084 56.407 11.816 1.00 98.61 4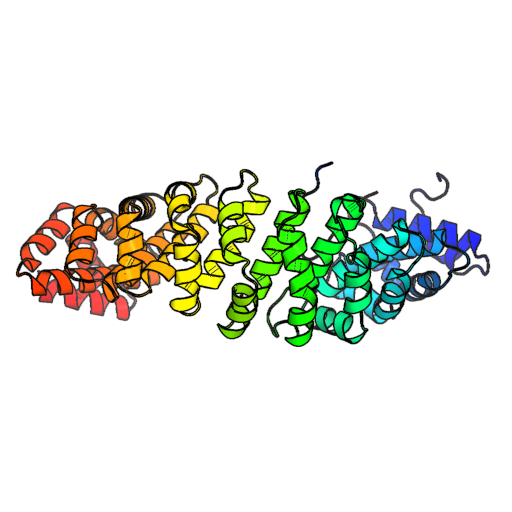75 ALA C N 1
ATOM 3070 C CA . ALA A 1 406 ? 33.545 57.796 11.776 1.00 101.06 475 ALA C CA 1
ATOM 3071 C C . ALA A 1 406 ? 34.768 58.018 12.692 1.00 102.80 475 ALA C C 1
ATOM 3072 O O . ALA A 1 406 ? 35.634 58.845 12.392 1.00 103.30 475 ALA C O 1
ATOM 3074 N N . LEU A 1 407 ? 34.846 57.276 13.794 1.00 104.86 476 LEU C N 1
ATOM 3075 C CA . LEU A 1 407 ? 35.987 57.380 14.717 1.00 106.32 476 LEU C CA 1
ATOM 3076 C C . LEU A 1 407 ? 37.225 56.613 14.223 1.00 108.13 476 LEU C C 1
ATOM 3077 O O . LEU A 1 407 ? 38.325 56.785 14.752 1.00 109.37 476 LEU C O 1
ATOM 3082 N N . GLN A 1 408 ? 37.041 55.779 13.205 1.00 108.07 477 GLN C N 1
ATOM 3083 C CA . GLN A 1 408 ? 38.158 55.189 12.462 1.00 108.41 477 GLN C CA 1
ATOM 3084 C C . GLN A 1 408 ? 38.994 56.280 11.749 1.00 109.22 477 GLN C C 1
ATOM 3085 O O . GLN A 1 408 ? 40.130 56.027 11.339 1.00 106.20 477 GLN C O 1
ATOM 3091 N N . ARG A 1 409 ? 38.411 57.479 11.608 1.00 110.91 478 ARG C N 1
ATOM 3092 C CA . ARG A 1 409 ? 39.045 58.646 10.973 1.00 110.63 478 ARG C CA 1
ATOM 3093 C C . ARG A 1 409 ? 39.188 59.830 11.943 1.00 109.98 478 ARG C C 1
ATOM 3094 O O . ARG A 1 409 ? 39.133 60.991 11.532 1.00 108.53 478 ARG C O 1
ATOM 3102 N N . HIS A 1 410 ? 39.356 59.535 13.227 1.00 108.33 479 HIS C N 1
ATOM 3103 C CA . HIS A 1 410 ? 39.608 60.565 14.231 1.00 108.60 479 HIS C CA 1
ATOM 3104 C C . HIS A 1 410 ? 41.086 60.928 14.152 1.00 108.99 479 HIS C C 1
ATOM 3105 O O . HIS A 1 410 ? 41.910 60.108 13.735 1.00 109.82 479 HIS C O 1
ATOM 3112 N N . GLU A 1 411 ? 41.414 62.155 14.547 1.00 108.07 480 GLU C N 1
ATOM 3113 C CA . GLU A 1 411 ? 42.806 62.624 14.519 1.00 107.56 480 GLU C CA 1
ATOM 3114 C C . GLU A 1 411 ? 43.735 61.881 15.519 1.00 106.50 480 GLU C C 1
ATOM 3115 O O . GLU A 1 411 ? 44.812 61.425 15.133 1.00 105.47 480 GLU C O 1
ATOM 3121 N N . ASN A 1 412 ? 43.313 61.726 16.776 1.00 105.77 481 ASN C N 1
ATOM 3122 C CA . ASN A 1 412 ? 44.111 60.990 17.773 1.00 105.65 481 ASN C CA 1
ATOM 3123 C C . ASN A 1 412 ? 44.350 59.550 17.308 1.00 105.79 481 ASN C C 1
ATOM 3124 O O . ASN A 1 412 ? 43.453 58.925 16.739 1.00 106.00 481 ASN C O 1
ATOM 3129 N N . GLU A 1 413 ? 45.560 59.037 17.538 1.00 106.08 482 GLU C N 1
ATOM 3130 C CA . GLU A 1 413 ? 45.947 57.720 17.017 1.00 106.27 482 GLU C CA 1
ATOM 3131 C C . GLU A 1 413 ? 45.411 56.593 17.890 1.00 104.17 482 GLU C C 1
ATOM 3132 O O . GLU A 1 413 ? 44.863 55.618 17.377 1.00 102.71 482 GLU C O 1
ATOM 3138 N N . SER A 1 414 ? 45.567 56.728 19.203 1.00 103.67 483 SER C N 1
ATOM 3139 C CA . SER A 1 414 ? 45.052 55.732 20.138 1.00 103.13 483 SER C CA 1
ATOM 3140 C C . SER A 1 414 ? 43.575 55.439 19.853 1.00 101.65 483 SER C C 1
ATOM 3141 O O . SER A 1 414 ? 43.128 54.296 19.978 1.00 98.94 483 SER C O 1
ATOM 3144 N N . VAL A 1 415 ? 42.838 56.481 19.463 1.00 100.18 484 VAL C N 1
ATOM 3145 C CA . VAL A 1 415 ? 41.456 56.348 19.007 1.00 99.91 484 VAL C CA 1
ATOM 3146 C C . VAL A 1 415 ? 41.348 55.498 17.745 1.00 98.06 484 VAL C C 1
ATOM 3147 O O . VAL A 1 415 ? 40.881 54.363 17.810 1.00 93.59 484 VAL C O 1
ATOM 3151 N N . TYR A 1 416 ? 41.800 56.031 16.607 1.00 102.81 485 TYR C N 1
ATOM 3152 C CA . TYR A 1 416 ? 41.533 55.393 15.297 1.00 106.00 485 TYR C CA 1
ATOM 3153 C C . TYR A 1 416 ? 42.091 53.964 15.185 1.00 103.16 485 TYR C C 1
ATOM 3154 O O . TYR A 1 416 ? 41.620 53.168 14.365 1.00 99.84 485 TYR C O 1
ATOM 3163 N N . LYS A 1 417 ? 43.078 53.651 16.023 1.00 102.62 486 LYS C N 1
ATOM 3164 C CA . LYS A 1 417 ? 43.640 52.305 16.108 1.00 104.16 486 LYS C CA 1
ATOM 3165 C C . LYS A 1 417 ? 42.685 51.348 16.826 1.00 102.98 486 LYS C C 1
ATOM 3166 O O . LYS A 1 417 ? 42.478 50.218 16.374 1.00 100.01 486 LYS C O 1
ATOM 3172 N N . ALA A 1 418 ? 42.117 51.807 17.945 1.00 103.05 487 ALA C N 1
ATOM 3173 C CA . ALA A 1 418 ? 41.112 51.036 18.691 1.00 98.85 487 ALA C CA 1
ATOM 3174 C C . ALA A 1 418 ? 39.831 50.894 17.874 1.00 94.73 487 ALA C C 1
ATOM 3175 O O . ALA A 1 418 ? 39.196 49.839 17.893 1.00 88.07 487 ALA C O 1
ATOM 3177 N N . SER A 1 419 ? 39.466 51.962 17.159 1.00 94.42 488 SER C N 1
ATOM 3178 C CA . SER A 1 419 ? 38.330 51.940 16.236 1.00 95.66 488 SER C CA 1
ATOM 3179 C C . SER A 1 419 ? 38.535 50.886 15.168 1.00 95.39 488 SER C C 1
ATOM 3180 O O . SER A 1 419 ? 37.751 49.945 15.077 1.00 94.55 488 SER C O 1
ATOM 3183 N N . LEU A 1 420 ? 39.593 51.053 14.370 1.00 97.92 489 LEU C N 1
ATOM 3184 C CA . LEU A 1 420 ? 39.919 50.128 13.277 1.00 97.46 489 LEU C CA 1
ATOM 3185 C C . LEU A 1 420 ? 39.824 48.700 13.780 1.00 93.86 489 LEU C C 1
ATOM 3186 O O . LEU A 1 420 ? 39.107 47.882 13.214 1.00 91.04 489 LEU C O 1
ATOM 3191 N N . ASN A 1 421 ? 40.545 48.418 14.857 1.00 92.89 490 ASN C N 1
ATOM 3192 C CA . ASN A 1 421 ? 40.534 47.094 15.462 1.00 95.20 490 ASN C CA 1
ATOM 3193 C C . ASN A 1 421 ? 39.116 46.536 15.588 1.00 96.60 490 ASN C C 1
ATOM 3194 O O . ASN A 1 421 ? 38.847 45.424 15.135 1.00 96.85 490 ASN C O 1
ATOM 3199 N N . LEU A 1 422 ? 38.212 47.319 16.181 1.00 97.32 491 LEU C N 1
ATOM 3200 C CA . LEU A 1 422 ? 36.845 46.860 16.456 1.00 96.82 491 LEU C CA 1
ATOM 3201 C C . LEU A 1 422 ? 36.071 46.544 15.176 1.00 98.02 491 LEU C C 1
ATOM 3202 O O . LEU A 1 422 ? 35.522 45.446 15.044 1.00 99.15 491 LEU C O 1
ATOM 3207 N N . ILE A 1 423 ? 36.032 47.498 14.242 1.00 99.34 492 ILE C N 1
ATOM 3208 C CA . ILE A 1 423 ? 35.337 47.310 12.954 1.00 100.83 492 ILE C CA 1
ATOM 3209 C C . ILE A 1 423 ? 35.729 45.986 12.295 1.00 102.73 492 ILE C C 1
ATOM 3210 O O . ILE A 1 423 ? 34.883 45.117 12.066 1.00 103.00 492 ILE C O 1
ATOM 3215 N N . GLU A 1 424 ? 37.017 45.836 11.999 1.00 103.72 493 GLU C N 1
ATOM 3216 C CA . GLU A 1 424 ? 37.500 44.639 11.316 1.00 104.41 493 GLU C CA 1
ATOM 3217 C C . GLU A 1 424 ? 37.249 43.377 12.150 1.00 102.93 493 GLU C C 1
ATOM 3218 O O . GLU A 1 424 ? 36.795 42.360 11.619 1.00 103.73 493 GLU C O 1
ATOM 3224 N N . LYS A 1 425 ? 37.493 43.456 13.455 1.00 100.18 494 LYS C N 1
ATOM 3225 C CA . LYS A 1 425 ? 37.403 42.275 14.322 1.00 97.52 494 LYS C CA 1
ATOM 3226 C C . LYS A 1 425 ? 35.969 41.754 14.546 1.00 93.28 494 LYS C C 1
ATOM 3227 O O . LYS A 1 425 ? 35.769 40.545 14.698 1.00 91.67 494 LYS C O 1
ATOM 3233 N N . TYR A 1 426 ? 34.981 42.649 14.562 1.00 89.80 495 TYR C N 1
ATOM 3234 C CA . TYR A 1 426 ? 33.600 42.250 14.877 1.00 89.03 495 TYR C CA 1
ATOM 3235 C C . TYR A 1 426 ? 32.538 42.696 13.857 1.00 87.66 495 TYR C C 1
ATOM 3236 O O . TYR A 1 426 ? 31.357 42.402 14.047 1.00 84.07 495 TYR C O 1
ATOM 3245 N N . PHE A 1 427 ? 32.942 43.388 12.789 1.00 90.21 496 PHE C N 1
ATOM 3246 C CA . PHE A 1 427 ? 31.995 43.880 11.767 1.00 92.67 496 PHE C CA 1
ATOM 3247 C C . PHE A 1 427 ? 32.540 43.754 10.333 1.00 93.65 496 PHE C C 1
ATOM 3248 O O . PHE A 1 427 ? 32.922 42.672 9.876 1.00 93.37 496 PHE C O 1
ATOM 3256 N N . GLU B 2 1 ? 21.593 80.035 65.208 1.00 116.73 611 GLU B N 1
ATOM 3257 C CA . GLU B 2 1 ? 22.817 80.659 64.626 1.00 118.09 611 GLU B CA 1
ATOM 3258 C C . GLU B 2 1 ? 23.307 79.820 63.450 1.00 115.03 611 GLU B C 1
ATOM 3259 O O . GLU B 2 1 ? 23.679 78.665 63.620 1.00 114.16 611 GLU B O 1
ATOM 3265 N N . ALA B 2 2 ? 23.287 80.394 62.255 1.00 112.85 612 ALA B N 1
ATOM 3266 C CA . ALA B 2 2 ? 23.856 79.738 61.084 1.00 110.66 612 ALA B CA 1
ATOM 3267 C C . ALA B 2 2 ? 25.226 80.334 60.827 1.00 108.83 612 ALA B C 1
ATOM 3268 O O . ALA B 2 2 ? 25.643 81.286 61.490 1.00 106.53 612 ALA B O 1
ATOM 3270 N N . GLY B 2 3 ? 25.922 79.767 59.856 1.00 107.95 613 GLY B N 1
ATOM 3271 C CA . GLY B 2 3 ? 27.257 80.214 59.518 1.00 105.93 613 GLY B CA 1
ATOM 3272 C C . GLY B 2 3 ? 28.072 78.996 59.194 1.00 104.23 613 GLY B C 1
ATOM 3273 O O . GLY B 2 3 ? 28.801 78.485 60.044 1.00 101.73 613 GLY B O 1
ATOM 3274 N N . MET B 2 4 ? 27.911 78.524 57.960 1.00 103.53 614 MET B N 1
ATOM 3275 C CA . MET B 2 4 ? 28.682 77.400 57.449 1.00 99.51 614 MET B CA 1
ATOM 3276 C C . MET B 2 4 ? 29.950 77.949 56.815 1.00 95.30 614 MET B C 1
ATOM 3277 O O . MET B 2 4 ? 29.897 78.862 55.991 1.00 94.09 614 MET B O 1
ATOM 3282 N N . THR B 2 5 ? 31.088 77.395 57.224 1.00 93.14 615 THR B N 1
ATOM 3283 C CA . THR B 2 5 ? 32.385 77.856 56.758 1.00 88.48 615 THR B CA 1
ATOM 3284 C C . THR B 2 5 ? 32.536 77.542 55.278 1.00 84.25 615 THR B C 1
ATOM 3285 O O . THR B 2 5 ? 33.283 78.216 54.571 1.00 80.73 615 THR B O 1
ATOM 3289 N N . LEU B 2 6 ? 31.802 76.527 54.817 1.00 83.86 616 LEU B N 1
ATOM 3290 C CA . LEU B 2 6 ? 32.102 75.871 53.559 1.00 81.71 616 LEU B CA 1
ATOM 3291 C C . LEU B 2 6 ? 33.583 75.477 53.715 1.00 79.44 616 LEU B C 1
ATOM 3292 O O . LEU B 2 6 ? 34.079 75.413 54.851 1.00 82.27 616 LEU B O 1
ATOM 3297 N N . GLY B 2 7 ? 34.303 75.171 52.649 1.00 73.48 617 GLY B N 1
ATOM 3298 C CA . GLY B 2 7 ? 35.655 74.668 52.869 1.00 72.86 617 GLY B CA 1
ATOM 3299 C C . GLY B 2 7 ? 36.695 75.764 52.894 1.00 69.57 617 GLY B C 1
ATOM 3300 O O . GLY B 2 7 ? 37.791 75.537 52.429 1.00 71.25 617 GLY B O 1
ATOM 3301 N N . ALA B 2 8 ? 36.377 76.939 53.444 1.00 68.46 618 ALA B N 1
ATOM 3302 C CA . ALA B 2 8 ? 37.145 78.176 53.151 1.00 67.24 618 ALA B CA 1
ATOM 3303 C C . ALA B 2 8 ? 38.554 78.189 53.741 1.00 63.13 618 ALA B C 1
ATOM 3304 O O . ALA B 2 8 ? 38.720 77.887 54.912 1.00 56.91 618 ALA B O 1
ATOM 3306 N N . ARG B 2 9 ? 39.551 78.555 52.925 1.00 63.81 619 ARG B N 1
ATOM 3307 C CA . ARG B 2 9 ? 40.950 78.661 53.386 1.00 66.34 619 ARG B CA 1
ATOM 3308 C C . ARG B 2 9 ? 41.096 79.783 54.396 1.00 60.57 619 ARG B C 1
ATOM 3309 O O . ARG B 2 9 ? 41.733 79.600 55.426 1.00 60.95 619 ARG B O 1
ATOM 3317 N N . LYS B 2 10 ? 40.495 80.937 54.107 1.00 54.90 620 LYS B N 1
ATOM 3318 C CA . LYS B 2 10 ? 40.558 82.083 55.010 1.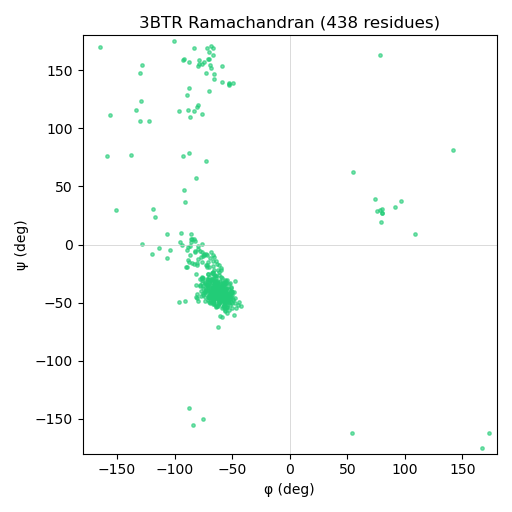00 52.71 620 LYS B CA 1
ATOM 3319 C C . LYS B 2 10 ? 39.164 82.671 55.286 1.00 48.54 620 LYS B C 1
ATOM 3320 O O . LYS B 2 10 ? 38.258 82.614 54.444 1.00 50.32 620 LYS B O 1
ATOM 3326 N N . LEU B 2 11 ? 39.000 83.200 56.493 1.00 47.04 621 LEU B N 1
ATOM 3327 C CA . LEU B 2 11 ? 37.738 83.799 56.950 1.00 48.56 621 LEU B CA 1
ATOM 3328 C C . LEU B 2 11 ? 38.023 85.178 57.509 1.00 45.46 621 LEU B C 1
ATOM 3329 O O . LEU B 2 11 ? 38.844 85.324 58.408 1.00 45.25 621 LEU B O 1
ATOM 3334 N N . LYS B 2 12 ? 37.351 86.177 56.950 1.00 49.44 622 LYS B N 1
ATOM 3335 C CA . LYS B 2 12 ? 37.408 87.550 57.430 1.00 53.26 622 LYS B CA 1
ATOM 3336 C C . LYS B 2 12 ? 36.343 87.684 58.509 1.00 50.66 622 LYS B C 1
ATOM 3337 O O . LYS B 2 12 ? 35.225 87.202 58.324 1.00 45.50 622 LYS B O 1
ATOM 3343 N N . LYS B 2 13 ? 36.682 88.306 59.636 1.00 52.90 623 LYS B N 1
ATOM 3344 C CA . LYS B 2 13 ? 35.691 88.509 60.709 1.00 58.23 623 LYS B CA 1
ATOM 3345 C C . LYS B 2 13 ? 34.886 89.800 60.504 1.00 61.76 623 LYS B C 1
ATOM 3346 O O . LYS B 2 13 ? 35.416 90.905 60.665 1.00 62.10 623 LYS B O 1
ATOM 3352 N N . LEU B 2 14 ? 33.607 89.656 60.158 1.00 65.48 624 LEU B N 1
ATOM 3353 C CA . LEU B 2 14 ? 32.750 90.814 59.907 1.00 69.08 624 LEU B CA 1
ATOM 3354 C C . LEU B 2 14 ? 32.334 91.477 61.222 1.00 74.05 624 LEU B C 1
ATOM 3355 O O . LEU B 2 14 ? 32.317 90.833 62.283 1.00 72.73 624 LEU B O 1
ATOM 3360 N N . GLY B 2 15 ? 32.006 92.769 61.137 1.00 81.01 625 GLY B N 1
ATOM 3361 C CA . GLY B 2 15 ? 31.681 93.589 62.316 1.00 83.55 625 GLY B CA 1
ATOM 3362 C C . GLY B 2 15 ? 30.459 93.115 63.097 1.00 90.94 625 GLY B C 1
ATOM 3363 O O . GLY B 2 15 ? 30.539 92.845 64.304 1.00 93.58 625 GLY B O 1
#

B-factor: mean 52.2, std 20.77, range [20.24, 128.35]

Radius of gyration: 27.67 Å; Cα contacts (8 Å, |Δi|>4): 669; chains: 2; bounding box: 37×76×71 Å

Sequence (442 aa):
NQGTVNWSVEDIVKGINSNNLESQLQATQAARKLLSREKQPPIDNIIRAGLIPKFVSFLGKTDCSPIQFESAWALTNIASGTSEQTKAVVDGGAIPAFISLLASPHAHISEQAVWALGNIAGDGSAFRDLVIKHGAIDPLLALLAVPDLSTLACGYLRNLTWTLSNLCRNKNPAPPLDAVEQILPTLVRLLHHNDPEVLADSCWAISYLTDGPNERIEMVVKKGVVPQLVKLLGATELPIVTPALRAIGNIVTGTDEQTQKVIDAGALAVFPSLLTNPKTNIQKEATWTMSNITAGRQDQIQQVVNHGLVPFLVGVLSKADFKTQKEAAWAITNYTSGGTVEQIVYLVHCGIIEPLMNLLSAKDTKIIQVILDAISNIFQAAEKLGETEKLSIMIEECGGLDKIEALQRHENESVYKASLNLIEKYFEAGMTLGARKLKKLG

InterPro domains:
  IPR000536 Nuclear hormone receptor, ligand-binding domain [PF00104] (699-878)
  IPR000536 Nuclear hormone receptor, ligand-binding domain [PS51843] (669-900)
  IPR000536 Nuclear hormone receptor, ligand-binding domain [SM00430] (707-871)
  IPR001103 Androgen receptor [PF02166] (6-449)
  IPR001103 Androgen receptor [PR00521] (6-25)
  IPR001103 Androgen receptor [PR00521] (27-45)
  IPR001103 Androgen receptor [PR00521] (169-188)
  IPR001103 Androgen receptor [PR00521] (218-238)
  IPR001103 Androgen receptor [PR00521] (264-284)
  IPR001103 Androgen receptor [PR00521] (301-321)
  IPR001103 Androgen receptor [PR00521] (346-368)
  IPR001103 Androgen receptor [PR00521] (382-401)
  IPR001103 Androgen receptor [PR00521] (432-449)
  IPR001628 Zinc finger, nuclear hormone receptor-type [PF00105] (558-626)
  IPR001628 Zinc finger, nuclear hormone receptor-type [PR00047] (560-576)
  IPR001628 Zinc finger, nuclear hormone receptor-type [PR00047] (576-591)
  IPR001628 Zinc finger, nuclear hormone receptor-type [PR00047] (609-617)
  IPR001628 Zinc finger, nuclear hormone receptor-type [PR00047] (617-625)
  IPR001628 Zinc finger, nuclear hormone receptor-type [PS00031] (560-586)
  IPR001628 Zinc finger, nuclear hormone receptor-type [PS51030] (557-632)

GO terms:
  GO:0045944 positive regulation of transcription by RNA polymerase II (P, IDA)
  GO:0005634 nucleus (C, IDA)
  GO:0005737 cytoplasm (C, IDA)
  GO:0045944 positive regulation of transcription by RNA polymerase II (P, IMP)
  GO:0004879 nuclear receptor activity (F, IDA)
  GO:0001223 transcription coactivator binding (F, IDA)
  GO:0030520 estrogen receptor signaling pathway (P, IDA)
  GO:0030521 androgen receptor signaling pathway (P, IDA)
  GO:0071391 cellular response to estrogen stimulus (P, IDA)
  GO:0071394 cellular response to testosterone stimulus (P, IDA)
  GO:0001223 transcription coactivator binding (F, IPI)
  GO:0001091 RNA polymerase II general transcription initiation factor binding (F, IPI)
  GO:0051117 ATPase binding (F, IDA)
  GO:0032991 protein-containing complex (C, IDA)
  GO:0000978 RNA polymerase II cis-regulatory region sequence-specific DNA binding (F, IDA)
  GO:0001228 DNA-binding transcription activator activity, RNA polymerase II-specific (F, IDA)
  GO:0005497 androgen binding (F, IDA)
  GO:0003682 chromatin binding (F, IDA)
  GO:0003700 DNA-binding transcription factor activity (F, IDA)
  GO:0005634 nucleus (C, EXP)

Foldseek 3Di:
DPPLADDDLVCLLVQLPDPDVVSVLSSLQSLLNQLVDDPCRVLVVNLVSVCLLSLLVQLPCLVDVSSVLSSLSNLLSQLQDAPVSVVSNVVSVNLLSLLVCCPPPDLSSNLSSLSSLLSQLQNADVSLQVSVVSPNLVSLVVVCPDPDNVVDDPSSLLSSLSSVLSNQAYPPPGHDPVSCVSCQVSLLVLCPDDDVSSVLSSLSSLLRQLQDAQVSLCSNVVVPCLLSLLVQCPDPDPSNVVSSLSNLLSQLLYDPVSVVSNLVSVNLLCLVCQCVPPPQVSVQSSLSSLLSQLLDAAVSLVSCVVSVCLLSLLVQLQDGPVSSVLSSLSSLLSNLVRYALVSLVVSVVSPNQLSLLVCLPPPDPVSLLSSLSSLVSSLVSVVVVVCLQVVVVVCVVSCNLVSLVVQCPPPDDSRVVSSVCCVVVRD/DDDDPPVDPDDDDDD

Solvent-accessible surface area: 18919 Å² total; per-residue (Å²): 122,172,64,2,98,119,69,52,39,129,72,0,38,167,13,1,81,38,161,72,68,96,43,27,18,63,0,0,21,0,0,31,48,11,1,8,101,129,160,162,26,22,21,73,53,0,46,177,38,36,1,8,75,83,0,18,60,5,1,61,68,110,128,14,22,68,0,10,34,8,0,0,14,0,0,0,2,0,0,20,21,82,69,142,16,0,107,22,0,18,95,23,31,0,1,61,22,0,20,85,12,0,89,19,125,75,66,90,0,1,42,2,0,0,33,0,0,0,0,0,0,0,37,15,20,80,32,0,32,62,0,26,172,78,35,0,6,101,36,0,25,68,40,0,77,41,148,76,10,62,110,35,66,60,33,21,3,38,15,0,0,5,0,0,2,0,1,1,26,38,109,137,82,34,5,46,99,109,2,2,88,70,0,0,67,11,0,30,88,0,0,111,22,120,14,44,12,0,20,0,2,0,0,37,0,0,3,37,9,0,62,25,84,56,123,36,0,58,22,0,10,161,88,47,0,3,81,20,0,13,150,9,2,52,29,135,74,65,35,3,8,24,0,0,0,86,0,0,0,11,0,3,69,14,53,54,121,7,2,32,109,0,9,100,32,30,0,1,69,33,0,40,72,5,3,84,26,114,99,81,67,0,29,58,18,0,0,58,0,0,6,36,0,0,61,12,90,84,77,0,0,70,56,0,25,101,71,29,0,0,62,64,0,18,34,5,1,63,180,23,62,74,117,0,24,60,38,0,1,92,0,0,13,28,0,4,83,30,15,46,41,143,7,9,45,72,0,22,149,33,35,0,7,106,12,0,0,71,15,7,71,21,194,47,44,97,0,2,45,8,0,2,79,0,2,35,19,5,0,98,5,11,85,161,94,69,71,32,123,133,8,9,81,78,0,99,135,34,25,0,28,105,55,0,83,68,15,54,218,40,141,51,97,59,0,86,108,39,0,79,74,7,28,117,120,29,80,175,101,49,54,21,113,22,31,139,44,53,68,43,102,88

Organism: Homo sapiens (NCBI:txid9606)

Secondary structure (DSSP, 8-state):
-----TT-S------/--TTTT--HHHHHHHHTSS-HHHHHHHHHHHHHHHHSSS---HHHHHHTT-HHHHHHHHT-TT-HHHHHHHHHHHHHHHTS-HHHHHHHHHTTHHHHHHHHTT-SSHHHHHHHHHHHHHHHHT-HHHHHHHHHTT-HHHHHHTT-SS-GGGS-HHHHHHHHHHHHHHT---SSPPPHHHHHHHHHHHHHHTT-S-HHHHHHHHHHHHHHTSS-HHHHHHHHTTT-HHHHHHHHT-S-HHHHHHHHHHHHHHTTS-HHHHHHHHHHTGGGGHHHHTT-SSHHHHHHHHHHHHHHHTS-HHHHHHHHHTT-HHHHHHHHHSS-HHHHHHHHHHHHHHHHHS-HHHHHHHHHTT-HHHHHHGGG-S-HHHHHHHHHHHHHHHHHHTTTT-HHHHHHHHHHTTHHHHHHHHTT-SSHHHHHHHHHHHHHH-

Nearest PDB structures (foldseek):
  6d7n-assembly1_B  TM=1.000E+00  e=5.320E-52  Panicum virgatum
  5gxw-assembly1_A  TM=9.987E-01  e=5.320E-52  Mus musculus
  6d7m-assembly1_B  TM=1.000E+00  e=1.312E-51  Mus musculus
  6p6e-assembly1_A  TM=1.001E+00  e=4.494E-51  Mus musculus
  3tpo-assembly1_A  TM=9.998E-01  e=1.064E-50  Mus musculus